Protein AF-S8CCQ8-F1 (afdb_monomer_lite)

InterPro domains:
  IPR006204 GHMP kinase N-terminal domain [PF00288] (581-633)
  IPR014721 Small ribosomal subunit protein uS5 domain 2-type fold, subgroup [G3DSA:3.30.230.10] (453-635)
  IPR020568 Ribosomal protein uS5 domain 2-type superfamily [SSF54211] (457-633)
  IPR053205 GHMP kinase superfamily L-arabinokinase [PTHR38134] (6-607)

Structure (mmCIF, N/CA/C/O backbone):
data_AF-S8CCQ8-F1
#
_entry.id   AF-S8CCQ8-F1
#
loop_
_atom_site.group_PDB
_atom_site.id
_atom_site.type_symbol
_atom_site.label_atom_id
_atom_site.label_alt_id
_atom_site.label_comp_id
_atom_site.label_asym_id
_atom_site.label_entity_id
_atom_site.label_seq_id
_atom_site.pdbx_PDB_ins_code
_atom_site.Cartn_x
_atom_site.Cartn_y
_atom_site.Cartn_z
_atom_site.occupancy
_atom_site.B_iso_or_equiv
_atom_site.auth_seq_id
_atom_site.auth_comp_id
_atom_site.auth_asym_id
_atom_site.auth_atom_id
_atom_site.pdbx_PDB_model_num
ATOM 1 N N . MET A 1 1 ? 8.849 -7.255 -10.033 1.00 58.69 1 MET A N 1
ATOM 2 C CA . MET A 1 1 ? 7.400 -7.190 -10.310 1.00 58.69 1 MET A CA 1
ATOM 3 C C . MET A 1 1 ? 7.011 -8.218 -11.350 1.00 58.69 1 MET A C 1
ATOM 5 O O . MET A 1 1 ? 7.862 -8.509 -12.190 1.00 58.69 1 MET A O 1
ATOM 9 N N . PRO A 1 2 ? 5.758 -8.711 -11.339 1.00 59.59 2 PRO A N 1
ATOM 10 C CA . PRO A 1 2 ? 5.340 -9.721 -12.292 1.00 59.59 2 PRO A CA 1
ATOM 11 C C . PRO A 1 2 ? 5.400 -9.355 -13.762 1.00 59.59 2 PRO A C 1
ATOM 13 O O . PRO A 1 2 ? 5.650 -10.201 -14.611 1.00 59.59 2 PRO A O 1
ATOM 16 N N . TRP A 1 3 ? 5.266 -8.074 -14.073 1.00 75.88 3 TRP A N 1
ATOM 17 C CA . TRP A 1 3 ? 5.317 -7.653 -15.459 1.00 75.88 3 TRP A CA 1
ATOM 18 C C . TRP A 1 3 ? 6.675 -7.922 -16.122 1.00 75.88 3 TRP A C 1
ATOM 20 O O . TRP A 1 3 ? 6.692 -8.276 -17.297 1.00 75.88 3 TRP A O 1
ATOM 30 N N . LYS A 1 4 ? 7.796 -7.843 -15.382 1.00 81.69 4 LYS A N 1
ATOM 31 C CA . LYS A 1 4 ? 9.153 -7.974 -15.946 1.00 81.69 4 LYS A CA 1
ATOM 32 C C . LYS A 1 4 ? 9.320 -9.274 -16.715 1.00 81.69 4 LYS A C 1
ATOM 34 O O . LYS A 1 4 ? 9.664 -9.266 -17.888 1.00 81.69 4 LYS A O 1
ATOM 39 N N . PHE A 1 5 ? 9.058 -10.398 -16.059 1.00 83.12 5 PHE A N 1
ATOM 40 C CA . PHE A 1 5 ? 9.235 -11.702 -16.685 1.00 83.12 5 PHE A CA 1
ATOM 41 C C . PHE A 1 5 ? 8.130 -11.996 -17.706 1.00 83.12 5 PHE A C 1
ATOM 43 O O . PHE A 1 5 ? 8.426 -12.597 -18.733 1.00 83.12 5 PHE A O 1
ATOM 50 N N . THR A 1 6 ? 6.892 -11.530 -17.498 1.00 87.50 6 THR A N 1
ATOM 51 C CA . THR A 1 6 ? 5.805 -11.769 -18.459 1.00 87.50 6 THR A CA 1
ATOM 52 C C . THR A 1 6 ? 6.084 -11.041 -19.776 1.00 87.50 6 THR A C 1
ATOM 54 O O . THR A 1 6 ? 6.042 -11.662 -20.835 1.00 87.50 6 THR A O 1
ATOM 57 N N . VAL A 1 7 ? 6.465 -9.761 -19.722 1.00 91.50 7 VAL A N 1
ATOM 58 C CA . VAL A 1 7 ? 6.814 -8.962 -20.908 1.00 91.50 7 VAL A CA 1
ATOM 59 C C . VAL A 1 7 ? 8.067 -9.511 -21.593 1.00 91.50 7 VAL A C 1
ATOM 61 O O . VAL A 1 7 ? 8.036 -9.752 -22.797 1.00 91.50 7 VAL A O 1
ATOM 64 N N . VAL A 1 8 ? 9.141 -9.800 -20.842 1.00 93.00 8 VAL A N 1
ATOM 65 C CA . VAL A 1 8 ? 10.372 -10.400 -21.400 1.00 93.00 8 VAL A CA 1
ATOM 66 C C . VAL A 1 8 ? 10.071 -11.724 -22.107 1.00 93.00 8 VAL A C 1
ATOM 68 O O . VAL A 1 8 ? 10.563 -11.961 -23.210 1.00 93.00 8 VAL A O 1
ATOM 71 N N . ARG A 1 9 ? 9.216 -12.571 -21.522 1.00 91.94 9 ARG A N 1
ATOM 72 C CA . ARG A 1 9 ? 8.786 -13.830 -22.137 1.00 91.94 9 ARG A CA 1
ATOM 73 C C . ARG A 1 9 ? 8.069 -13.595 -23.467 1.00 91.94 9 ARG A C 1
ATOM 75 O O . ARG A 1 9 ? 8.400 -14.267 -24.439 1.00 91.94 9 ARG A O 1
ATOM 82 N N . HIS A 1 10 ? 7.124 -12.657 -23.536 1.00 94.31 10 HIS A N 1
ATOM 83 C CA . HIS A 1 10 ? 6.412 -12.353 -24.783 1.00 94.31 10 HIS A CA 1
ATOM 84 C C . HIS A 1 10 ? 7.332 -11.763 -25.863 1.00 94.31 10 HIS A C 1
ATOM 86 O O . HIS A 1 10 ? 7.218 -12.160 -27.020 1.00 94.31 10 HIS A O 1
ATOM 92 N N . LEU A 1 11 ? 8.295 -10.910 -25.497 1.00 95.00 11 LEU A N 1
ATOM 93 C CA . LEU A 1 11 ? 9.304 -10.391 -26.431 1.00 95.00 11 LEU A CA 1
ATOM 94 C C . LEU A 1 11 ? 10.177 -11.513 -27.018 1.00 95.00 11 LEU A C 1
ATOM 96 O O . LEU A 1 11 ? 10.411 -11.556 -28.225 1.00 95.00 11 LEU A O 1
ATOM 100 N N . ILE A 1 12 ? 10.615 -12.461 -26.185 1.00 94.88 12 ILE A N 1
ATOM 101 C CA . ILE A 1 12 ? 11.400 -13.620 -26.637 1.00 94.88 12 ILE A CA 1
ATOM 102 C C . ILE A 1 12 ? 10.569 -14.534 -27.543 1.00 94.88 12 ILE A C 1
ATOM 104 O O . ILE A 1 12 ? 11.080 -15.005 -28.560 1.00 94.88 12 ILE A O 1
ATOM 108 N N . LEU A 1 13 ? 9.297 -14.777 -27.205 1.00 93.56 13 LEU A N 1
ATOM 109 C CA . LEU A 1 13 ? 8.383 -15.582 -28.024 1.00 93.56 13 LEU A CA 1
ATOM 110 C C . LEU A 1 13 ? 8.097 -14.934 -29.386 1.00 93.56 13 LEU A C 1
ATOM 112 O O . LEU A 1 13 ? 7.982 -15.648 -30.377 1.00 93.56 13 LEU A O 1
ATOM 116 N N . ALA A 1 14 ? 8.050 -13.602 -29.447 1.00 94.69 14 ALA A N 1
ATOM 117 C CA . ALA A 1 14 ? 7.972 -12.841 -30.695 1.00 94.69 14 ALA A CA 1
ATOM 118 C C . ALA A 1 14 ? 9.296 -12.831 -31.487 1.00 94.69 14 ALA A C 1
ATOM 120 O O . ALA A 1 14 ? 9.345 -12.380 -32.627 1.00 94.69 14 ALA A O 1
ATOM 121 N N . GLY A 1 15 ? 10.370 -13.372 -30.907 1.00 94.75 15 GLY A N 1
ATOM 122 C CA . GLY A 1 15 ? 11.639 -13.595 -31.578 1.00 94.75 15 GLY A CA 1
ATOM 123 C C . GLY A 1 15 ? 12.715 -12.543 -31.308 1.00 94.75 15 GLY A C 1
ATOM 124 O O . GLY A 1 15 ? 13.767 -12.584 -31.948 1.00 94.75 15 GLY A O 1
ATOM 125 N N . HIS A 1 16 ? 12.525 -11.650 -30.344 1.00 95.19 16 HIS A N 1
ATOM 126 C CA . HIS A 1 16 ? 13.535 -10.652 -30.000 1.00 95.19 16 HIS A CA 1
ATOM 127 C C . HIS A 1 16 ? 14.633 -11.224 -29.092 1.00 95.19 16 HIS A C 1
ATOM 129 O O . HIS A 1 16 ? 14.420 -12.180 -28.340 1.00 95.19 16 HIS A O 1
ATOM 135 N N . VAL A 1 17 ? 15.823 -10.628 -29.172 1.00 96.44 17 VAL A N 1
ATOM 136 C CA . VAL A 1 17 ? 16.911 -10.843 -28.211 1.00 96.44 17 VAL A CA 1
ATOM 137 C C . VAL A 1 17 ? 16.726 -9.866 -27.060 1.00 96.44 17 VAL A C 1
ATOM 139 O O . VAL A 1 17 ? 16.539 -8.675 -27.289 1.00 96.44 17 VAL A O 1
ATOM 142 N N . VAL A 1 18 ? 16.762 -10.363 -25.824 1.00 96.25 18 VAL A N 1
ATOM 143 C CA . VAL A 1 18 ? 16.496 -9.549 -24.636 1.00 96.25 18 VAL A CA 1
ATOM 144 C C . VAL A 1 18 ? 17.675 -9.613 -23.674 1.00 96.25 18 VAL A C 1
ATOM 146 O O . VAL A 1 18 ? 18.026 -10.677 -23.161 1.00 96.25 18 VAL A O 1
ATOM 149 N N . HIS A 1 19 ? 18.254 -8.445 -23.396 1.00 95.81 19 HIS A N 1
ATOM 150 C CA . HIS A 1 19 ? 19.262 -8.250 -22.358 1.00 95.81 19 HIS A CA 1
ATOM 151 C C . HIS A 1 19 ? 18.600 -7.664 -21.108 1.00 95.81 19 HIS A C 1
ATOM 153 O O . HIS A 1 19 ? 18.083 -6.550 -21.135 1.00 95.81 19 HIS A O 1
ATOM 159 N N . VAL A 1 20 ? 18.623 -8.402 -20.000 1.00 94.50 20 VAL A N 1
ATOM 160 C CA . VAL A 1 20 ? 18.069 -7.968 -18.714 1.00 94.50 20 VAL A CA 1
ATOM 161 C C . VAL A 1 20 ? 19.204 -7.533 -17.793 1.00 94.50 20 VAL A C 1
ATOM 163 O O . VAL A 1 20 ? 20.045 -8.343 -17.397 1.00 94.50 20 VAL A O 1
ATOM 166 N N . VAL A 1 21 ? 19.194 -6.259 -17.406 1.00 94.25 21 VAL A N 1
ATOM 167 C CA . VAL A 1 21 ? 20.075 -5.716 -16.365 1.00 94.25 21 VAL A CA 1
ATOM 168 C C . VAL A 1 21 ? 19.352 -5.800 -15.023 1.00 94.25 21 VAL A C 1
ATOM 170 O O . VAL A 1 21 ? 18.252 -5.269 -14.869 1.00 94.25 21 VAL A O 1
ATOM 173 N N . THR A 1 22 ? 19.911 -6.524 -14.051 1.00 90.12 22 THR A N 1
ATOM 174 C CA . THR A 1 22 ? 19.206 -6.767 -12.785 1.00 90.12 22 THR A CA 1
ATOM 175 C C . THR A 1 22 ? 20.131 -7.082 -11.612 1.00 90.12 22 THR A C 1
ATOM 177 O O . THR A 1 22 ? 21.109 -7.812 -11.758 1.00 90.12 22 THR A O 1
ATOM 180 N N . GLY A 1 23 ? 19.762 -6.598 -10.422 1.00 86.31 23 GLY A N 1
ATOM 181 C CA . GLY A 1 23 ? 20.338 -7.037 -9.146 1.00 86.31 23 GLY A CA 1
ATOM 182 C C . GLY A 1 23 ? 19.669 -8.284 -8.546 1.00 86.31 23 GLY A C 1
ATOM 183 O O . GLY A 1 23 ? 20.179 -8.843 -7.581 1.00 86.31 23 GLY A O 1
ATOM 184 N N . ALA A 1 24 ? 18.535 -8.743 -9.092 1.00 84.50 24 ALA A N 1
ATOM 185 C CA . ALA A 1 24 ? 17.827 -9.925 -8.587 1.00 84.50 24 ALA A CA 1
ATOM 186 C C . ALA A 1 24 ? 18.568 -11.223 -8.958 1.00 84.50 24 ALA A C 1
ATOM 188 O O . ALA A 1 24 ? 19.228 -11.230 -9.990 1.00 84.50 24 ALA A O 1
ATOM 189 N N . PRO A 1 25 ? 18.454 -12.333 -8.206 1.00 84.44 25 PRO A N 1
ATOM 190 C CA . PRO A 1 25 ? 19.075 -13.617 -8.564 1.00 84.44 25 PRO A CA 1
ATOM 191 C C . PRO A 1 25 ? 18.653 -14.170 -9.940 1.00 84.44 25 PRO A C 1
ATOM 193 O O . PRO A 1 25 ? 17.537 -13.926 -10.393 1.00 84.44 25 PRO A O 1
ATOM 196 N N . ASP A 1 26 ? 19.517 -14.957 -10.596 1.00 85.94 26 ASP A N 1
ATOM 197 C CA . ASP A 1 26 ? 19.267 -15.490 -11.956 1.00 85.94 26 ASP A CA 1
ATOM 198 C C . ASP A 1 26 ? 18.028 -16.382 -12.062 1.00 85.94 26 ASP A C 1
ATOM 200 O O . ASP A 1 26 ? 17.322 -16.349 -13.076 1.00 85.94 26 ASP A O 1
ATOM 204 N N . TYR A 1 27 ? 17.726 -17.149 -11.010 1.00 82.50 27 TYR A N 1
ATOM 205 C CA . TYR A 1 27 ? 16.568 -18.046 -10.984 1.00 82.50 27 TYR A CA 1
ATOM 206 C C . TYR A 1 27 ? 15.239 -17.296 -11.178 1.00 82.50 27 TYR A C 1
ATOM 208 O O . TYR A 1 27 ? 14.282 -17.866 -11.683 1.00 82.50 27 TYR A O 1
ATOM 216 N N . VAL A 1 28 ? 15.177 -15.994 -10.861 1.00 80.56 28 VAL A N 1
ATOM 217 C CA . VAL A 1 28 ? 13.962 -15.178 -11.042 1.00 80.56 28 VAL A CA 1
ATOM 218 C C . VAL A 1 28 ? 13.518 -15.125 -12.509 1.00 80.56 28 VAL A C 1
ATOM 220 O O . VAL A 1 28 ? 12.323 -15.028 -12.777 1.00 80.56 28 VAL A O 1
ATOM 223 N N . TYR A 1 29 ? 14.460 -15.201 -13.453 1.00 84.56 29 TYR A N 1
ATOM 224 C CA . TYR A 1 29 ? 14.167 -15.194 -14.889 1.00 84.56 29 TYR A CA 1
ATOM 225 C C . TYR A 1 29 ? 14.295 -16.589 -15.506 1.00 84.56 29 TYR A C 1
ATOM 227 O O . TYR A 1 29 ? 13.470 -16.978 -16.327 1.00 84.56 29 TYR A O 1
ATOM 235 N N . THR A 1 30 ? 15.308 -17.355 -15.099 1.00 86.00 30 THR A N 1
ATOM 236 C CA . THR A 1 30 ? 15.664 -18.631 -15.746 1.00 86.00 30 THR A CA 1
ATOM 237 C C . THR A 1 30 ? 14.738 -19.798 -15.401 1.00 86.00 30 THR A C 1
ATOM 239 O O . THR A 1 30 ? 14.668 -20.744 -16.183 1.00 86.00 30 THR A O 1
ATOM 242 N N . THR A 1 31 ? 13.983 -19.733 -14.296 1.00 80.50 31 THR A N 1
ATOM 243 C CA . THR A 1 31 ? 12.977 -20.761 -13.967 1.00 80.50 31 THR A CA 1
ATOM 244 C C . THR A 1 31 ? 11.854 -20.805 -15.006 1.00 80.50 31 THR A C 1
ATOM 246 O O . THR A 1 31 ? 11.439 -21.882 -15.419 1.00 80.50 31 THR A O 1
ATOM 249 N N . GLU A 1 32 ? 11.400 -19.640 -15.477 1.00 78.75 32 GLU A N 1
ATOM 250 C CA . GLU A 1 32 ? 10.266 -19.524 -16.408 1.00 78.75 32 GLU A CA 1
ATOM 251 C C . GLU A 1 32 ? 10.703 -19.342 -17.869 1.00 78.75 32 GLU A C 1
ATOM 253 O O . GLU A 1 32 ? 9.933 -19.607 -18.796 1.00 78.75 32 GLU A O 1
ATOM 258 N N . ILE A 1 33 ? 11.922 -18.837 -18.088 1.00 85.81 33 ILE A N 1
ATOM 259 C CA . ILE A 1 33 ? 12.429 -18.452 -19.404 1.00 85.81 33 ILE A CA 1
ATOM 260 C C . ILE A 1 33 ? 13.747 -19.175 -19.666 1.00 85.81 33 ILE A C 1
ATOM 262 O O . ILE A 1 33 ? 14.830 -18.696 -19.334 1.00 85.81 33 ILE A O 1
ATOM 266 N N . GLN A 1 34 ? 13.646 -20.322 -20.330 1.00 88.31 34 GLN A N 1
ATOM 267 C CA . GLN A 1 34 ? 14.792 -21.046 -20.870 1.00 88.31 34 GLN A CA 1
ATOM 268 C C . GLN A 1 34 ? 14.888 -20.761 -22.368 1.00 88.31 34 GLN A C 1
ATOM 270 O O . GLN A 1 34 ? 14.200 -21.373 -23.181 1.00 88.31 34 GLN A O 1
ATOM 275 N N . SER A 1 35 ? 15.700 -19.770 -22.737 1.00 92.62 35 SER A N 1
ATOM 276 C CA . SER A 1 35 ? 15.874 -19.366 -24.132 1.00 92.62 35 SER A CA 1
ATOM 277 C C . SER A 1 35 ? 17.300 -18.886 -24.392 1.00 92.62 35 SER A C 1
ATOM 279 O O . SER A 1 35 ? 17.820 -18.106 -23.595 1.00 92.62 35 SER A O 1
ATOM 281 N N . PRO A 1 36 ? 17.913 -19.250 -25.535 1.00 93.88 36 PRO A N 1
ATOM 282 C CA . PRO A 1 36 ? 19.217 -18.718 -25.936 1.00 93.88 36 PRO A CA 1
ATOM 283 C C . PRO A 1 36 ? 19.172 -17.222 -26.292 1.00 93.88 36 PRO A C 1
ATOM 285 O O . PRO A 1 36 ? 20.209 -16.625 -26.558 1.00 93.88 36 PRO A O 1
ATOM 288 N N . ARG A 1 37 ? 17.977 -16.613 -26.333 1.00 95.25 37 ARG A N 1
ATOM 289 C CA . ARG A 1 37 ? 17.770 -15.181 -26.606 1.00 95.25 37 ARG A CA 1
ATOM 290 C C . ARG A 1 37 ? 17.702 -14.325 -25.338 1.00 95.25 37 ARG A C 1
ATOM 292 O O . ARG A 1 37 ? 17.495 -13.120 -25.453 1.00 95.25 37 ARG A O 1
ATOM 299 N N . LEU A 1 38 ? 17.839 -14.926 -24.153 1.00 95.56 38 LEU A N 1
ATOM 300 C CA . LEU A 1 38 ? 17.862 -14.222 -22.872 1.00 95.56 38 LEU A CA 1
ATOM 301 C C . LEU A 1 38 ? 19.303 -14.070 -22.374 1.00 95.56 38 LEU A C 1
ATOM 303 O O . LEU A 1 38 ? 19.983 -15.061 -22.120 1.00 95.56 38 LEU A O 1
ATOM 307 N N . PHE A 1 39 ? 19.729 -12.829 -22.153 1.00 95.50 39 PHE A N 1
ATOM 308 C CA . PHE A 1 39 ? 21.029 -12.503 -21.571 1.00 95.50 39 PHE A CA 1
ATOM 309 C C . PHE A 1 39 ? 20.840 -11.747 -20.259 1.00 95.50 39 PHE A C 1
ATOM 311 O O . PHE A 1 39 ? 20.094 -10.771 -20.208 1.00 95.50 39 PHE A O 1
ATOM 318 N N . LEU A 1 40 ? 21.528 -12.170 -19.198 1.00 94.25 40 LEU A N 1
ATOM 319 C CA . LEU A 1 40 ? 21.458 -11.527 -17.885 1.00 94.25 40 LEU A CA 1
ATOM 320 C C . LEU A 1 40 ? 22.765 -10.784 -17.590 1.00 94.25 40 LEU A C 1
ATOM 322 O O . LEU A 1 40 ? 23.847 -11.358 -17.699 1.00 94.25 40 LEU A O 1
ATOM 326 N N . ARG A 1 41 ? 22.668 -9.514 -17.182 1.00 94.69 41 ARG A N 1
ATOM 327 C CA . ARG A 1 41 ? 23.797 -8.693 -16.719 1.00 94.69 41 ARG A CA 1
ATOM 328 C C . ARG A 1 41 ? 23.545 -8.244 -15.277 1.00 94.69 41 ARG A C 1
ATOM 330 O O . ARG A 1 41 ? 22.542 -7.591 -14.988 1.00 94.69 41 ARG A O 1
ATOM 337 N N . LYS A 1 42 ? 24.455 -8.596 -14.363 1.00 93.69 42 LYS A N 1
ATOM 338 C CA . LYS A 1 42 ? 24.366 -8.247 -12.935 1.00 93.69 42 LYS A CA 1
ATOM 339 C C . LYS A 1 42 ? 24.927 -6.861 -12.664 1.00 93.69 42 LYS A C 1
ATOM 341 O O . LYS A 1 42 ? 26.130 -6.706 -12.492 1.00 93.69 42 LYS A O 1
ATOM 346 N N . VAL A 1 43 ? 24.044 -5.870 -12.622 1.00 91.25 43 VAL A N 1
ATOM 347 C CA . VAL A 1 43 ? 24.366 -4.492 -12.231 1.00 91.25 43 VAL A CA 1
ATOM 348 C C . VAL A 1 43 ? 23.195 -3.930 -11.432 1.00 91.25 43 VAL A C 1
ATOM 350 O O . VAL A 1 43 ? 22.032 -4.208 -11.738 1.00 91.25 43 VAL A O 1
ATOM 353 N N . LEU A 1 44 ? 23.512 -3.149 -10.402 1.00 89.06 44 LEU A N 1
ATOM 354 C CA . LEU A 1 44 ? 22.544 -2.399 -9.614 1.00 89.06 44 LEU A CA 1
ATOM 355 C C . LEU A 1 44 ? 22.586 -0.933 -10.061 1.00 89.06 44 LEU A C 1
ATOM 357 O O . LEU A 1 44 ? 23.572 -0.248 -9.821 1.00 89.06 44 LEU A O 1
ATOM 361 N N . LEU A 1 45 ? 21.531 -0.484 -10.740 1.00 89.88 45 LEU A N 1
ATOM 362 C CA . LEU A 1 45 ? 21.390 0.892 -11.246 1.00 89.88 45 LEU A CA 1
ATOM 363 C C . LEU A 1 45 ? 20.399 1.730 -10.424 1.00 89.88 45 LEU A C 1
ATOM 365 O O . LEU A 1 45 ? 20.247 2.926 -10.649 1.00 89.88 45 LEU A O 1
ATOM 369 N N . ASP A 1 46 ? 19.703 1.077 -9.499 1.00 87.69 46 ASP A N 1
ATOM 370 C CA . ASP A 1 46 ? 18.678 1.638 -8.631 1.00 87.69 46 ASP A CA 1
ATOM 371 C C . ASP A 1 46 ? 18.592 0.768 -7.369 1.00 87.69 46 ASP A C 1
ATOM 373 O O . ASP A 1 46 ? 18.793 -0.448 -7.435 1.00 87.69 46 ASP A O 1
ATOM 377 N N . CYS A 1 47 ? 18.323 1.385 -6.222 1.00 85.44 47 CYS A N 1
ATOM 378 C CA . CYS A 1 47 ? 18.190 0.718 -4.929 1.00 85.44 47 CYS A CA 1
ATOM 379 C C . CYS A 1 47 ? 16.732 0.520 -4.495 1.00 85.44 47 CYS A C 1
ATOM 381 O O . CYS A 1 47 ? 16.467 -0.309 -3.624 1.00 85.44 47 CYS A O 1
ATOM 383 N N . GLY A 1 48 ? 15.799 1.276 -5.080 1.00 88.19 48 GLY A N 1
ATOM 384 C CA . GLY A 1 48 ? 14.430 1.396 -4.600 1.00 88.19 48 GLY A CA 1
ATOM 385 C C . GLY A 1 48 ? 14.309 1.775 -3.119 1.00 88.19 48 GLY A C 1
ATOM 386 O O . GLY A 1 48 ? 15.161 2.469 -2.568 1.00 88.19 48 GLY A O 1
ATOM 387 N N . ALA A 1 49 ? 13.239 1.316 -2.463 1.00 87.31 49 ALA A N 1
ATOM 388 C CA . ALA A 1 49 ? 12.954 1.630 -1.064 1.00 87.31 49 ALA A CA 1
ATOM 389 C C . ALA A 1 49 ? 13.594 0.620 -0.095 1.00 87.31 49 ALA A C 1
ATOM 391 O O . ALA A 1 49 ? 13.362 -0.589 -0.193 1.00 87.31 49 ALA A O 1
ATOM 392 N N . VAL A 1 50 ? 14.343 1.130 0.884 1.00 87.56 50 VAL A N 1
ATOM 393 C CA . VAL A 1 50 ? 14.939 0.352 1.976 1.00 87.56 50 VAL A CA 1
ATOM 394 C C . VAL A 1 50 ? 13.856 0.007 2.996 1.00 87.56 50 VAL A C 1
ATOM 396 O O . VAL A 1 50 ? 13.159 0.880 3.506 1.00 87.56 50 VAL A O 1
ATOM 399 N N . GLN A 1 51 ? 13.702 -1.281 3.295 1.00 82.75 51 GLN A N 1
ATOM 400 C CA . GLN A 1 51 ? 12.742 -1.763 4.290 1.00 82.75 51 GLN A CA 1
ATOM 401 C C . GLN A 1 51 ? 13.449 -1.935 5.635 1.00 82.75 51 GLN A C 1
ATOM 403 O O . GLN A 1 51 ? 14.453 -2.642 5.703 1.00 82.75 51 GLN A O 1
ATOM 408 N N . ALA A 1 52 ? 12.924 -1.299 6.683 1.00 81.69 52 ALA A N 1
ATOM 409 C CA . ALA A 1 52 ? 13.388 -1.505 8.055 1.00 81.69 52 ALA A CA 1
ATOM 410 C C . ALA A 1 52 ? 12.913 -2.864 8.592 1.00 81.69 52 ALA A C 1
ATOM 412 O O . ALA A 1 52 ? 13.658 -3.580 9.257 1.00 81.69 52 ALA A O 1
ATOM 413 N N . ASP A 1 53 ? 11.678 -3.236 8.249 1.00 79.31 53 ASP A N 1
ATOM 414 C CA . ASP A 1 53 ? 11.058 -4.517 8.576 1.00 79.31 53 ASP A CA 1
ATOM 415 C C . ASP A 1 53 ? 10.024 -4.903 7.493 1.00 79.31 53 ASP A C 1
ATOM 417 O O . ASP A 1 53 ? 9.926 -4.258 6.447 1.00 79.31 53 ASP A O 1
ATOM 421 N N . ALA A 1 54 ? 9.254 -5.975 7.711 1.00 76.50 54 ALA A N 1
ATOM 422 C CA . ALA A 1 54 ? 8.275 -6.472 6.737 1.00 76.50 54 ALA A CA 1
ATOM 423 C C . ALA A 1 54 ? 7.135 -5.482 6.403 1.00 76.50 54 ALA A C 1
ATOM 425 O O . ALA A 1 54 ? 6.482 -5.631 5.361 1.00 76.50 54 ALA A O 1
ATOM 426 N N . LEU A 1 55 ? 6.887 -4.508 7.282 1.00 81.69 55 LEU A N 1
ATOM 427 C CA . LEU A 1 55 ? 5.795 -3.540 7.236 1.00 81.69 55 LEU A CA 1
ATOM 428 C C . LEU A 1 55 ? 6.267 -2.077 7.218 1.00 81.69 55 LEU A C 1
ATOM 430 O O . LEU A 1 55 ? 5.442 -1.211 6.955 1.00 81.69 55 LEU A O 1
ATOM 434 N N . THR A 1 56 ? 7.547 -1.778 7.431 1.00 80.94 56 THR A N 1
ATOM 435 C CA . THR A 1 56 ? 8.044 -0.394 7.540 1.00 80.94 56 THR A CA 1
ATOM 436 C C . THR A 1 56 ? 9.101 -0.079 6.488 1.00 80.94 56 THR A C 1
ATOM 438 O O . THR A 1 56 ? 10.112 -0.778 6.370 1.00 80.94 56 THR A O 1
ATOM 441 N N . VAL A 1 57 ? 8.909 1.019 5.751 1.00 84.56 57 VAL A N 1
ATOM 442 C CA . VAL A 1 57 ? 9.942 1.602 4.883 1.00 84.56 57 VAL A CA 1
ATOM 443 C C . VAL A 1 57 ? 10.758 2.642 5.650 1.00 84.56 57 VAL A C 1
ATOM 445 O O . VAL A 1 57 ? 10.205 3.552 6.270 1.00 84.56 57 VAL A O 1
ATOM 448 N N . ASP A 1 58 ? 12.083 2.542 5.562 1.00 86.62 58 ASP A N 1
ATOM 449 C CA . ASP A 1 58 ? 12.989 3.568 6.069 1.00 86.62 58 ASP A CA 1
ATOM 450 C C . ASP A 1 58 ? 13.215 4.640 4.999 1.00 86.62 58 ASP A C 1
ATOM 452 O O . ASP A 1 58 ? 13.944 4.452 4.021 1.00 86.62 58 ASP A O 1
ATOM 456 N N . ARG A 1 59 ? 12.563 5.787 5.188 1.00 85.50 59 ARG A N 1
ATOM 457 C CA . ARG A 1 59 ? 12.609 6.915 4.251 1.00 85.50 59 ARG A CA 1
ATOM 458 C C . ARG A 1 59 ? 14.002 7.532 4.137 1.00 85.50 59 ARG A C 1
ATOM 460 O O . ARG A 1 59 ? 14.408 7.883 3.032 1.00 85.50 59 ARG A O 1
ATOM 467 N N . LEU A 1 60 ? 14.720 7.671 5.255 1.00 86.12 60 LEU A N 1
ATOM 468 C CA . LEU A 1 60 ? 16.041 8.307 5.276 1.00 86.12 60 LEU A CA 1
ATOM 469 C C . LEU A 1 60 ? 17.078 7.372 4.665 1.00 86.12 60 LEU A C 1
ATOM 471 O O . LEU A 1 60 ? 17.760 7.765 3.719 1.00 86.12 60 LEU A O 1
ATOM 475 N N . ALA A 1 61 ? 17.097 6.110 5.102 1.00 89.88 61 ALA A N 1
ATOM 476 C CA . ALA A 1 61 ? 17.997 5.113 4.537 1.00 89.88 61 ALA A CA 1
ATOM 477 C C . ALA A 1 61 ? 17.738 4.895 3.036 1.00 89.88 61 ALA A C 1
ATOM 479 O O . ALA A 1 61 ? 18.679 4.667 2.281 1.00 89.88 61 ALA A O 1
ATOM 480 N N . SER A 1 62 ? 16.486 5.015 2.569 1.00 91.38 62 SER A N 1
ATOM 481 C CA . SER A 1 62 ? 16.167 4.969 1.132 1.00 91.38 62 SER A CA 1
ATOM 482 C C . SER A 1 62 ? 16.829 6.108 0.350 1.00 91.38 62 SER A C 1
ATOM 484 O O . SER A 1 62 ? 17.443 5.865 -0.688 1.00 91.38 62 SER A O 1
ATOM 486 N N . LEU A 1 63 ? 16.739 7.348 0.845 1.00 88.69 63 LEU A N 1
ATOM 487 C CA . LEU A 1 63 ? 17.340 8.514 0.188 1.00 88.69 63 LEU A CA 1
ATOM 488 C C . LEU A 1 63 ? 18.872 8.465 0.217 1.00 88.69 63 LEU A C 1
ATOM 490 O O . LEU A 1 63 ? 19.513 8.765 -0.792 1.00 88.69 63 LEU A O 1
ATOM 494 N N . GLU A 1 64 ? 19.458 8.061 1.344 1.00 90.25 64 GLU A N 1
ATOM 495 C CA . GLU A 1 64 ? 20.904 7.860 1.478 1.00 90.25 64 GLU A CA 1
ATOM 496 C C . GLU A 1 64 ? 21.391 6.774 0.519 1.00 90.25 64 GLU A C 1
ATOM 498 O O . GLU A 1 64 ? 22.323 7.000 -0.257 1.00 90.25 64 GLU A O 1
ATOM 503 N N . LYS A 1 65 ? 20.696 5.630 0.472 1.00 92.12 65 LYS A N 1
ATOM 504 C CA . LYS A 1 65 ? 21.074 4.531 -0.414 1.00 92.12 65 LYS A CA 1
ATOM 505 C C . LYS A 1 65 ? 20.958 4.897 -1.885 1.00 92.12 65 LYS A C 1
ATOM 507 O O . LYS A 1 65 ? 21.822 4.508 -2.675 1.00 92.12 65 LYS A O 1
ATOM 512 N N . TYR A 1 66 ? 19.940 5.669 -2.257 1.00 92.50 66 TYR A N 1
ATOM 513 C CA . TYR A 1 66 ? 19.807 6.174 -3.620 1.00 92.50 66 TYR A CA 1
ATOM 514 C C . TYR A 1 66 ? 20.936 7.149 -3.966 1.00 92.50 66 TYR A C 1
ATOM 516 O O . TYR A 1 66 ? 21.499 7.080 -5.060 1.00 92.50 66 TYR A O 1
ATOM 524 N N . SER A 1 67 ? 21.326 8.003 -3.015 1.00 90.31 67 SER A N 1
ATOM 525 C CA . SER A 1 67 ? 22.463 8.908 -3.179 1.00 90.31 67 SER A CA 1
ATOM 526 C C . SER A 1 67 ? 23.760 8.142 -3.464 1.00 90.31 67 SER A C 1
ATOM 528 O O . SER A 1 67 ? 24.438 8.414 -4.454 1.00 90.31 67 SER A O 1
ATOM 530 N N . GLU A 1 68 ? 24.062 7.116 -2.666 1.00 92.19 68 GLU A N 1
ATOM 531 C CA . GLU A 1 68 ? 25.238 6.256 -2.858 1.00 92.19 68 GLU A CA 1
ATOM 532 C C . GLU A 1 68 ? 25.206 5.474 -4.176 1.00 92.19 68 GLU A C 1
ATOM 534 O O . GLU A 1 68 ? 26.235 5.305 -4.824 1.00 92.19 68 GLU A O 1
ATOM 539 N N . THR A 1 69 ? 24.033 4.957 -4.553 1.00 90.62 69 THR A N 1
ATOM 540 C CA . THR A 1 69 ? 23.904 3.981 -5.646 1.00 90.62 69 THR A CA 1
ATOM 541 C C . THR A 1 69 ? 23.777 4.652 -7.011 1.00 90.62 69 THR A C 1
ATOM 543 O O . THR A 1 69 ? 24.325 4.147 -7.986 1.00 90.62 69 THR A O 1
ATOM 546 N N . ALA A 1 70 ? 23.059 5.775 -7.097 1.00 90.44 70 ALA A N 1
ATOM 547 C CA . ALA A 1 70 ? 22.649 6.370 -8.370 1.00 90.44 70 ALA A CA 1
ATOM 548 C C . ALA A 1 70 ? 23.062 7.839 -8.542 1.00 90.44 70 ALA A C 1
ATOM 550 O O . ALA A 1 70 ? 23.169 8.292 -9.682 1.00 90.44 70 ALA A O 1
ATOM 551 N N . VAL A 1 71 ? 23.297 8.588 -7.455 1.00 90.12 71 VAL A N 1
ATOM 552 C CA . VAL A 1 71 ? 23.670 10.016 -7.532 1.00 90.12 71 VAL A CA 1
ATOM 553 C C . VAL A 1 71 ? 25.186 10.194 -7.546 1.00 90.12 71 VAL A C 1
ATOM 555 O O . VAL A 1 71 ? 25.717 10.793 -8.476 1.00 90.12 71 VAL A O 1
ATOM 558 N N . ALA A 1 72 ? 25.899 9.650 -6.559 1.00 91.88 72 ALA A N 1
ATOM 559 C CA . ALA A 1 72 ? 27.349 9.800 -6.442 1.00 91.88 72 ALA A CA 1
ATOM 560 C C . ALA A 1 72 ? 28.128 9.187 -7.630 1.00 91.88 72 ALA A C 1
ATOM 562 O O . ALA A 1 72 ? 28.968 9.880 -8.202 1.00 91.88 72 ALA A O 1
ATOM 563 N N . PRO A 1 73 ? 27.852 7.944 -8.079 1.00 94.56 73 PRO A N 1
ATOM 564 C CA . PRO A 1 73 ? 28.545 7.339 -9.222 1.00 94.56 73 PRO A CA 1
ATOM 565 C C . PRO A 1 73 ? 27.902 7.664 -10.582 1.00 94.56 73 PRO A C 1
ATOM 567 O O . PRO A 1 73 ? 28.209 7.005 -11.577 1.00 94.56 73 PRO A O 1
ATOM 570 N N . ARG A 1 74 ? 26.993 8.646 -10.658 1.00 94.00 74 ARG A N 1
ATOM 571 C CA . ARG A 1 74 ? 26.116 8.862 -11.820 1.00 94.00 74 ARG A CA 1
ATOM 572 C C . ARG A 1 74 ? 26.853 9.008 -13.150 1.00 94.00 74 ARG A C 1
ATOM 574 O O . ARG A 1 74 ? 26.481 8.350 -14.117 1.00 94.00 74 ARG A O 1
ATOM 581 N N . GLU A 1 75 ? 27.883 9.850 -13.209 1.00 95.00 75 GLU A N 1
ATOM 582 C CA . GLU A 1 75 ? 28.646 10.087 -14.446 1.00 95.00 75 GLU A CA 1
ATOM 583 C C . GLU A 1 75 ? 29.307 8.803 -14.961 1.00 95.00 75 GLU A C 1
ATOM 585 O O . GLU A 1 75 ? 29.279 8.508 -16.158 1.00 95.00 75 GLU A O 1
ATOM 590 N N . TYR A 1 76 ? 29.852 8.003 -14.041 1.00 96.00 76 TYR A N 1
ATOM 591 C CA . TYR A 1 76 ? 30.450 6.712 -14.358 1.00 96.00 76 TYR A CA 1
ATOM 592 C C . TYR A 1 76 ? 29.403 5.708 -14.856 1.00 96.00 76 TYR A C 1
ATOM 594 O O . TYR A 1 76 ? 29.644 5.018 -15.851 1.00 96.00 76 TYR A O 1
ATOM 602 N N . ILE A 1 77 ? 28.234 5.653 -14.205 1.00 95.56 77 ILE A N 1
ATOM 603 C CA . ILE A 1 77 ? 27.117 4.798 -14.627 1.00 95.56 77 ILE A CA 1
ATOM 604 C C . ILE A 1 77 ? 26.672 5.175 -16.040 1.00 95.56 77 ILE A C 1
ATOM 606 O O . ILE A 1 77 ? 26.642 4.308 -16.907 1.00 95.56 77 ILE A O 1
ATOM 610 N N . LEU A 1 78 ? 26.381 6.453 -16.301 1.00 96.75 78 LEU A N 1
ATOM 611 C CA . LEU A 1 78 ? 25.917 6.909 -17.614 1.00 96.75 78 LEU A CA 1
ATOM 612 C C . LEU A 1 78 ? 26.915 6.555 -18.716 1.00 96.75 78 LEU A C 1
ATOM 614 O O . LEU A 1 78 ? 26.528 5.962 -19.720 1.00 96.75 78 LEU A O 1
ATOM 618 N N . LYS A 1 79 ? 28.208 6.834 -18.508 1.00 97.25 79 LYS A N 1
ATOM 619 C CA . LYS A 1 79 ? 29.247 6.480 -19.481 1.00 97.25 79 LYS A CA 1
ATOM 620 C C . LYS A 1 79 ? 29.274 4.974 -19.764 1.00 97.25 79 LYS A C 1
ATOM 622 O O . LYS A 1 79 ? 29.259 4.568 -20.924 1.00 97.25 79 LYS A O 1
ATOM 627 N N . THR A 1 80 ? 29.271 4.159 -18.709 1.00 97.25 80 THR A N 1
ATOM 628 C CA . THR A 1 80 ? 29.339 2.694 -18.814 1.00 97.25 80 THR A CA 1
ATOM 629 C C . THR A 1 80 ? 28.104 2.118 -19.507 1.00 97.25 80 THR A C 1
ATOM 631 O O . THR A 1 80 ? 28.227 1.261 -20.381 1.00 97.25 80 THR A O 1
ATOM 634 N N . GLU A 1 81 ? 26.908 2.595 -19.156 1.00 97.31 81 GLU A N 1
ATOM 635 C CA . GLU A 1 81 ? 25.657 2.115 -19.742 1.00 97.31 81 GLU A CA 1
ATOM 636 C C . GLU A 1 81 ? 25.504 2.559 -21.202 1.00 97.31 81 GLU A C 1
ATOM 638 O O . GLU A 1 81 ? 25.094 1.753 -22.033 1.00 97.31 81 GLU A O 1
ATOM 643 N N . VAL A 1 82 ? 25.911 3.782 -21.559 1.00 98.00 82 VAL A N 1
ATOM 644 C CA . VAL A 1 82 ? 25.917 4.253 -22.957 1.00 98.00 82 VAL A CA 1
ATOM 645 C C . VAL A 1 82 ? 26.871 3.423 -23.819 1.00 98.00 82 VAL A C 1
ATOM 647 O O . VAL A 1 82 ? 26.506 3.007 -24.921 1.00 98.00 82 VAL A O 1
ATOM 650 N N . GLU A 1 83 ? 28.091 3.166 -23.337 1.00 97.81 83 GLU A N 1
ATOM 651 C CA . GLU A 1 83 ? 29.065 2.315 -24.032 1.00 97.81 83 GLU A CA 1
ATOM 652 C C . GLU A 1 83 ? 28.533 0.887 -24.194 1.00 97.81 83 GLU A C 1
ATOM 654 O O . GLU A 1 83 ? 28.609 0.313 -25.285 1.00 97.81 83 GLU A O 1
ATOM 659 N N . TRP A 1 84 ? 27.926 0.331 -23.142 1.00 97.94 84 TRP A N 1
ATOM 660 C CA . TRP A 1 84 ? 27.343 -1.004 -23.177 1.00 97.94 84 TRP A CA 1
ATOM 661 C C . TRP A 1 84 ? 26.179 -1.106 -24.168 1.00 97.94 84 TRP A C 1
ATOM 663 O O . TRP A 1 84 ? 26.206 -1.999 -25.019 1.00 97.94 84 TRP A O 1
ATOM 673 N N . LEU A 1 85 ? 25.214 -0.180 -24.126 1.00 97.88 85 LEU A N 1
ATOM 674 C CA . LEU A 1 85 ? 24.068 -0.135 -25.044 1.00 97.88 85 LEU A CA 1
ATOM 675 C C . LEU A 1 85 ? 24.516 -0.086 -26.513 1.00 97.88 85 LEU A C 1
ATOM 677 O O . LEU A 1 85 ? 23.980 -0.812 -27.353 1.00 97.88 85 LEU A O 1
ATOM 681 N N . LYS A 1 86 ? 25.553 0.706 -26.816 1.00 97.00 86 LYS A N 1
ATOM 682 C CA . LYS A 1 86 ? 26.165 0.763 -28.154 1.00 97.00 86 LYS A CA 1
ATOM 683 C C . LYS A 1 86 ? 26.876 -0.542 -28.519 1.00 97.00 86 LYS A C 1
ATOM 685 O O . LYS A 1 86 ? 26.757 -0.995 -29.655 1.00 97.00 86 LYS A O 1
ATOM 690 N N . SER A 1 87 ? 27.582 -1.170 -27.573 1.00 97.19 87 SER A N 1
ATOM 691 C CA . SER A 1 87 ? 28.318 -2.423 -27.812 1.00 97.19 87 SER A CA 1
ATOM 692 C C . SER A 1 87 ? 27.405 -3.589 -28.199 1.00 97.19 87 SER A C 1
ATOM 694 O O . SER A 1 87 ? 27.742 -4.360 -29.098 1.00 97.19 87 SER A O 1
ATOM 696 N N . ILE A 1 88 ? 26.227 -3.681 -27.574 1.00 96.81 88 ILE A N 1
ATOM 697 C CA . ILE A 1 88 ? 25.230 -4.717 -27.874 1.00 96.81 88 ILE A CA 1
ATOM 698 C C . ILE A 1 88 ? 24.336 -4.346 -29.059 1.00 96.81 88 ILE A C 1
ATOM 700 O O . ILE A 1 88 ? 23.498 -5.151 -29.450 1.00 96.81 88 ILE A O 1
ATOM 704 N N . LYS A 1 89 ? 24.522 -3.145 -29.629 1.00 95.75 89 LYS A N 1
ATOM 705 C CA . LYS A 1 89 ? 23.688 -2.577 -30.696 1.00 95.75 89 LYS A CA 1
ATOM 706 C C . LYS A 1 89 ? 22.204 -2.610 -30.321 1.00 95.75 89 LYS A C 1
ATOM 708 O O . LYS A 1 89 ? 21.385 -3.093 -31.091 1.00 95.75 89 LYS A O 1
ATOM 713 N N . ALA A 1 90 ? 21.879 -2.152 -29.112 1.00 96.19 90 ALA A N 1
ATOM 714 C CA . ALA A 1 90 ? 20.504 -2.161 -28.633 1.00 96.19 90 ALA A CA 1
ATOM 715 C C . ALA A 1 90 ? 19.610 -1.284 -29.522 1.00 96.19 90 ALA A C 1
ATOM 717 O O . ALA A 1 90 ? 19.887 -0.101 -29.708 1.00 96.19 90 ALA A O 1
ATOM 718 N N . ASP A 1 91 ? 18.518 -1.861 -30.021 1.00 94.25 91 ASP A N 1
ATOM 719 C CA . ASP A 1 91 ? 17.529 -1.140 -30.830 1.00 94.25 91 ASP A CA 1
ATOM 720 C C . ASP A 1 91 ? 16.550 -0.329 -29.964 1.00 94.25 91 ASP A C 1
ATOM 722 O O . ASP A 1 91 ? 15.989 0.675 -30.404 1.00 94.25 91 ASP A O 1
ATOM 726 N N . PHE A 1 92 ? 16.312 -0.779 -28.726 1.00 95.31 92 PHE A N 1
ATOM 727 C CA . PHE A 1 92 ? 15.272 -0.242 -27.854 1.00 95.31 92 PHE A CA 1
ATOM 728 C C . PHE A 1 92 ? 15.555 -0.538 -26.374 1.00 95.31 92 PHE A C 1
ATOM 730 O O . PHE A 1 92 ? 16.043 -1.620 -26.041 1.00 95.31 92 PHE A O 1
ATOM 737 N N . VAL A 1 93 ? 15.216 0.392 -25.474 1.00 96.44 93 VAL A N 1
ATOM 738 C CA . VAL A 1 93 ? 15.387 0.229 -24.018 1.00 96.44 93 VAL A CA 1
ATOM 739 C C . VAL A 1 93 ? 14.032 0.192 -23.311 1.00 96.44 93 VAL A C 1
ATOM 741 O O . VAL A 1 93 ? 13.177 1.047 -23.524 1.00 96.44 93 VAL A O 1
ATOM 744 N N . VAL A 1 94 ? 13.841 -0.778 -22.416 1.00 96.06 94 VAL A N 1
ATOM 745 C CA . VAL A 1 94 ? 12.642 -0.879 -21.569 1.00 96.06 94 VAL A CA 1
ATOM 746 C C . VAL A 1 94 ? 13.051 -0.779 -20.108 1.00 96.06 94 VAL A C 1
ATOM 748 O O . VAL A 1 94 ? 13.925 -1.525 -19.665 1.00 96.06 94 VAL A O 1
ATOM 751 N N . SER A 1 95 ? 12.430 0.128 -19.355 1.00 94.12 95 SER A N 1
ATOM 752 C CA . SER A 1 95 ? 12.797 0.408 -17.964 1.00 94.12 95 SER A CA 1
ATOM 753 C C . SER A 1 95 ? 11.659 0.105 -16.983 1.00 94.12 95 SER A C 1
ATOM 755 O O . SER A 1 95 ? 10.514 0.505 -17.188 1.00 94.12 95 SER A O 1
ATOM 757 N N . ASP A 1 96 ? 11.987 -0.555 -15.866 1.00 91.12 96 ASP A N 1
ATOM 758 C CA . ASP A 1 96 ? 11.138 -0.618 -14.660 1.00 91.12 96 ASP A CA 1
ATOM 759 C C . ASP A 1 96 ? 11.342 0.630 -13.822 1.00 91.12 96 ASP A C 1
ATOM 761 O O . ASP A 1 96 ? 11.794 0.555 -12.685 1.00 91.12 96 ASP A O 1
ATOM 765 N N . VAL A 1 97 ? 11.121 1.780 -14.457 1.00 89.19 97 VAL A N 1
ATOM 766 C CA . VAL A 1 97 ? 11.337 3.106 -13.877 1.00 89.19 97 VAL A CA 1
ATOM 767 C C . VAL A 1 97 ? 12.687 3.285 -13.182 1.00 89.19 97 VAL A C 1
ATOM 769 O O . VAL A 1 97 ? 12.809 4.078 -12.256 1.00 89.19 97 VAL A O 1
ATOM 772 N N . VAL A 1 98 ? 13.734 2.633 -13.688 1.00 93.88 98 VAL A N 1
ATOM 773 C CA . VAL A 1 98 ? 15.126 2.946 -13.347 1.00 93.88 98 VAL A CA 1
ATOM 774 C C . VAL A 1 98 ? 15.468 4.279 -14.028 1.00 93.88 98 VAL A C 1
ATOM 776 O O . VAL A 1 98 ? 15.544 4.303 -15.263 1.00 93.88 98 VAL A O 1
ATOM 779 N N . PRO A 1 99 ? 15.653 5.393 -13.288 1.00 92.75 99 PRO A N 1
ATOM 780 C CA . PRO A 1 99 ? 15.750 6.725 -13.895 1.00 92.75 99 PRO A CA 1
ATOM 781 C C . PRO A 1 99 ? 16.966 6.840 -14.818 1.00 92.75 99 PRO A C 1
ATOM 783 O O . PRO A 1 99 ? 16.833 7.142 -16.004 1.00 92.75 99 PRO A O 1
ATOM 786 N N . VAL A 1 100 ? 18.142 6.447 -14.321 1.00 94.56 100 VAL A N 1
ATOM 787 C CA . VAL A 1 100 ? 19.409 6.536 -15.065 1.00 94.56 100 VAL A CA 1
ATOM 788 C C . VAL A 1 100 ? 19.395 5.753 -16.385 1.00 94.56 100 VAL A C 1
ATOM 790 O O . VAL A 1 100 ? 20.095 6.127 -17.321 1.00 94.56 100 VAL A O 1
ATOM 793 N N . ALA A 1 101 ? 18.558 4.715 -16.508 1.00 95.25 101 ALA A N 1
ATOM 794 C CA . ALA A 1 101 ? 18.411 3.956 -17.749 1.00 95.25 101 ALA A CA 1
ATOM 795 C C . ALA A 1 101 ? 17.734 4.774 -18.864 1.00 95.25 101 ALA A C 1
ATOM 797 O O . ALA A 1 101 ? 18.113 4.644 -20.026 1.00 95.25 101 ALA A O 1
ATOM 798 N N . CYS A 1 102 ? 16.776 5.643 -18.520 1.00 94.44 102 CYS A N 1
ATOM 799 C CA . CYS A 1 102 ? 16.102 6.521 -19.484 1.00 94.44 102 CYS A CA 1
ATOM 800 C C . CYS A 1 102 ? 17.085 7.556 -20.042 1.00 94.44 102 CYS A C 1
ATOM 802 O O . CYS A 1 102 ? 17.149 7.776 -21.252 1.00 94.44 102 CYS A O 1
ATOM 804 N N . ARG A 1 103 ? 17.918 8.128 -19.162 1.00 94.81 103 ARG A N 1
ATOM 805 C CA . ARG A 1 103 ? 18.964 9.071 -19.561 1.00 94.81 103 ARG A CA 1
ATOM 806 C C . ARG A 1 103 ? 20.072 8.404 -20.378 1.00 94.81 103 ARG A C 1
ATOM 808 O O . ARG A 1 103 ? 20.425 8.919 -21.431 1.00 94.81 103 ARG A O 1
ATOM 815 N N . ALA A 1 104 ? 20.559 7.235 -19.956 1.00 96.75 104 ALA A N 1
ATOM 816 C CA . ALA A 1 104 ? 21.563 6.479 -20.707 1.00 96.75 104 ALA A CA 1
ATOM 817 C C . ALA A 1 104 ? 21.073 6.089 -22.114 1.00 96.75 104 ALA A C 1
ATOM 819 O O . ALA A 1 104 ? 21.843 6.148 -23.070 1.00 96.75 104 ALA A O 1
ATOM 820 N N . ALA A 1 105 ? 19.793 5.729 -22.264 1.00 96.31 105 ALA A N 1
ATOM 821 C CA . ALA A 1 105 ? 19.202 5.459 -23.573 1.00 96.31 105 ALA A CA 1
ATOM 822 C C . ALA A 1 105 ? 19.220 6.707 -24.470 1.00 96.31 105 ALA A C 1
ATOM 824 O O . ALA A 1 105 ? 19.681 6.632 -25.610 1.00 96.31 105 ALA A O 1
ATOM 825 N N . ALA A 1 106 ? 18.810 7.863 -23.940 1.00 94.88 106 ALA A N 1
ATOM 826 C CA . ALA A 1 106 ? 18.826 9.127 -24.674 1.00 94.88 106 ALA A CA 1
ATOM 827 C C . ALA A 1 106 ? 20.246 9.553 -25.085 1.00 94.88 106 ALA A C 1
ATOM 829 O O . ALA A 1 106 ? 20.472 9.879 -26.250 1.00 94.88 106 ALA A O 1
ATOM 830 N N . ASP A 1 107 ? 21.220 9.459 -24.176 1.00 96.44 107 ASP A N 1
ATOM 831 C CA . ASP A 1 107 ? 22.633 9.762 -24.452 1.00 96.44 107 ASP A CA 1
ATOM 832 C C . ASP A 1 107 ? 23.249 8.776 -25.475 1.00 96.44 107 ASP A C 1
ATOM 834 O O . ASP A 1 107 ? 24.194 9.102 -26.205 1.00 96.44 107 ASP A O 1
ATOM 838 N N . ALA A 1 108 ? 22.704 7.558 -25.570 1.00 96.38 108 ALA A N 1
ATOM 839 C CA . ALA A 1 108 ? 23.057 6.583 -26.597 1.00 96.38 108 ALA A CA 1
ATOM 840 C C . ALA A 1 108 ? 22.334 6.805 -27.940 1.00 96.38 108 ALA A C 1
ATOM 842 O O . ALA A 1 108 ? 22.722 6.180 -28.928 1.00 96.38 108 ALA A O 1
ATOM 843 N N . GLY A 1 109 ? 21.335 7.694 -27.997 1.00 94.88 109 GLY A N 1
ATOM 844 C CA . GLY A 1 109 ? 20.484 7.914 -29.169 1.00 94.88 109 GLY A CA 1
ATOM 845 C C . GLY A 1 109 ? 19.440 6.814 -29.392 1.00 94.88 109 GLY A C 1
ATOM 846 O O . GLY A 1 109 ? 18.998 6.618 -30.522 1.00 94.88 109 GLY A O 1
ATOM 847 N N . ILE A 1 110 ? 19.071 6.076 -28.341 1.00 95.31 110 ILE A N 1
ATOM 848 C CA . ILE A 1 110 ? 18.152 4.931 -28.379 1.00 95.31 110 ILE A CA 1
ATOM 849 C C . ILE A 1 110 ? 16.828 5.316 -27.710 1.00 95.31 110 ILE A C 1
ATOM 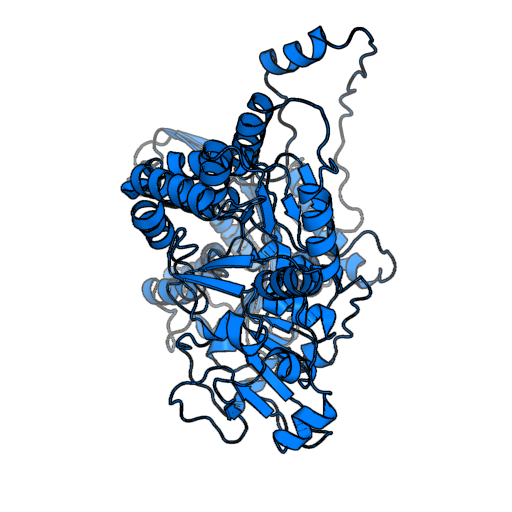851 O O . ILE A 1 110 ? 16.802 5.962 -26.662 1.00 95.31 110 ILE A O 1
ATOM 855 N N . ARG A 1 111 ? 15.709 4.896 -28.307 1.00 93.00 111 ARG A N 1
ATOM 856 C CA . ARG A 1 111 ? 14.365 5.133 -27.757 1.00 93.00 111 ARG A CA 1
ATOM 857 C C . ARG A 1 111 ? 14.141 4.287 -26.505 1.00 93.00 111 ARG A C 1
ATOM 859 O O . ARG A 1 111 ? 14.608 3.148 -26.426 1.00 93.00 111 ARG A O 1
ATOM 866 N N . SER A 1 112 ? 13.409 4.837 -25.536 1.00 94.56 112 SER A N 1
ATOM 867 C CA . SER A 1 112 ? 13.098 4.132 -24.293 1.00 94.56 112 SER A CA 1
ATOM 868 C C . SER A 1 112 ? 11.638 4.261 -23.874 1.00 94.56 112 SER A C 1
ATOM 870 O O . SER A 1 112 ? 11.026 5.310 -24.065 1.00 94.56 112 SER A O 1
ATOM 872 N N . VAL A 1 113 ? 11.098 3.199 -23.272 1.00 94.81 113 VAL A N 1
ATOM 873 C CA . VAL A 1 113 ? 9.748 3.147 -22.682 1.00 94.81 113 VAL A CA 1
ATOM 874 C C . VAL A 1 113 ? 9.821 2.616 -21.252 1.00 94.81 113 VAL A C 1
ATOM 876 O O . VAL A 1 113 ? 10.541 1.657 -20.965 1.00 94.81 113 VAL A O 1
ATOM 879 N N . CYS A 1 114 ? 9.050 3.220 -20.351 1.00 95.00 114 CYS A N 1
ATOM 880 C CA . CYS A 1 114 ? 8.885 2.739 -18.983 1.00 95.00 114 CYS A CA 1
ATOM 881 C C . CYS A 1 114 ? 7.631 1.873 -18.862 1.00 95.00 114 CYS A C 1
ATOM 883 O O . CYS A 1 114 ? 6.630 2.142 -19.518 1.00 95.00 114 CYS A O 1
ATOM 885 N N . VAL A 1 115 ? 7.659 0.862 -17.992 1.00 95.25 115 VAL A N 1
ATOM 886 C CA . VAL A 1 115 ? 6.484 0.040 -17.653 1.00 95.25 115 VAL A CA 1
ATOM 887 C C . VAL A 1 115 ? 6.348 -0.018 -16.136 1.00 95.25 115 VAL A C 1
ATOM 889 O O . VAL A 1 115 ? 7.237 -0.541 -15.470 1.00 95.25 115 VAL A O 1
ATOM 892 N N . THR A 1 116 ? 5.276 0.542 -15.568 1.00 93.88 116 THR A N 1
ATOM 893 C CA . THR A 1 116 ? 5.118 0.623 -14.101 1.00 93.88 116 THR A CA 1
ATOM 894 C C . THR A 1 116 ? 3.708 1.044 -13.662 1.00 93.88 116 THR A C 1
ATOM 896 O O . THR A 1 116 ? 2.916 1.547 -14.461 1.00 93.88 116 THR A O 1
ATOM 899 N N . ASN A 1 117 ? 3.407 0.896 -12.371 1.00 91.38 117 ASN A N 1
ATOM 900 C CA . ASN A 1 117 ? 2.302 1.569 -11.680 1.00 91.38 117 ASN A CA 1
ATOM 901 C C . ASN A 1 117 ? 2.763 2.777 -10.830 1.00 91.38 117 ASN A C 1
ATOM 903 O O . ASN A 1 117 ? 1.924 3.545 -10.379 1.00 91.38 117 ASN A O 1
ATOM 907 N N . PHE A 1 118 ? 4.057 2.982 -10.591 1.00 90.31 118 PHE A N 1
ATOM 908 C CA . PHE A 1 118 ? 4.560 4.090 -9.766 1.00 90.31 118 PHE A CA 1
ATOM 909 C C . PHE A 1 118 ? 5.874 4.664 -10.304 1.00 90.31 118 PHE A C 1
ATOM 911 O O . PHE A 1 118 ? 6.594 3.993 -11.040 1.00 90.31 118 PHE A O 1
ATOM 918 N N . SER A 1 119 ? 6.240 5.871 -9.878 1.00 88.81 119 SER A N 1
ATOM 919 C CA . SER A 1 119 ? 7.518 6.499 -10.229 1.00 88.81 119 SER A CA 1
ATOM 920 C C . SER A 1 119 ? 8.296 6.945 -8.989 1.00 88.81 119 SER A C 1
ATOM 922 O O . SER A 1 119 ? 7.702 7.319 -7.974 1.00 88.81 119 SER A O 1
ATOM 924 N N . TRP A 1 120 ? 9.632 6.893 -9.035 1.00 89.81 120 TRP A N 1
ATOM 925 C CA . TRP A 1 120 ? 10.452 7.218 -7.860 1.00 89.81 120 TRP A CA 1
ATOM 926 C C . TRP A 1 120 ? 10.411 8.698 -7.476 1.00 89.81 120 TRP A C 1
ATOM 928 O O . TRP A 1 120 ? 10.573 9.004 -6.300 1.00 89.81 120 TRP A O 1
ATOM 938 N N . ASP A 1 121 ? 10.139 9.615 -8.412 1.00 84.25 121 ASP A N 1
ATOM 939 C CA . ASP A 1 121 ? 9.922 11.032 -8.099 1.00 84.25 121 ASP A CA 1
ATOM 940 C C . ASP A 1 121 ? 8.698 11.211 -7.193 1.00 84.25 121 ASP A C 1
ATOM 942 O O . ASP A 1 121 ? 8.770 11.951 -6.215 1.00 84.25 121 ASP A O 1
ATOM 946 N N . PHE A 1 122 ? 7.619 10.462 -7.445 1.00 82.38 122 PHE A N 1
ATOM 947 C CA . PHE A 1 122 ? 6.431 10.461 -6.593 1.00 82.38 122 PHE A CA 1
ATOM 948 C C . PHE A 1 122 ? 6.713 9.839 -5.218 1.00 82.38 122 PHE A C 1
ATOM 950 O O . PHE A 1 122 ? 6.373 10.425 -4.190 1.00 82.38 122 PHE A O 1
ATOM 957 N N . ILE A 1 123 ? 7.369 8.672 -5.175 1.00 84.12 123 ILE A N 1
ATOM 958 C CA . ILE A 1 123 ? 7.684 7.994 -3.906 1.00 84.12 123 ILE A CA 1
ATOM 959 C C . ILE A 1 123 ? 8.626 8.855 -3.046 1.00 84.12 123 ILE A C 1
ATOM 961 O O . ILE A 1 123 ? 8.356 9.099 -1.871 1.00 84.12 123 ILE A O 1
ATOM 965 N N . TYR A 1 124 ? 9.716 9.368 -3.619 1.00 84.00 124 TYR A N 1
ATOM 966 C CA . TYR A 1 124 ? 10.710 10.133 -2.868 1.00 84.00 124 TYR A CA 1
ATOM 967 C C . TYR A 1 124 ? 10.269 11.559 -2.538 1.00 84.00 124 TYR A C 1
ATOM 969 O O . TYR A 1 124 ? 10.801 12.122 -1.580 1.00 84.00 124 TYR A O 1
ATOM 977 N N . ALA A 1 125 ? 9.280 12.136 -3.231 1.00 77.06 125 ALA A N 1
ATOM 978 C CA . ALA A 1 125 ? 8.744 13.454 -2.881 1.00 77.06 125 ALA A CA 1
ATOM 979 C C . ALA A 1 125 ? 8.295 13.528 -1.411 1.00 77.06 125 ALA A C 1
ATOM 981 O O . ALA A 1 125 ? 8.635 14.486 -0.715 1.00 77.06 125 ALA A O 1
ATOM 982 N N . GLU A 1 126 ? 7.612 12.498 -0.899 1.00 72.94 126 GLU A N 1
ATOM 983 C CA . GLU A 1 126 ? 7.208 12.449 0.514 1.00 72.94 126 GLU A CA 1
ATOM 984 C C . GLU A 1 126 ? 8.408 12.250 1.454 1.00 72.94 126 GLU A C 1
ATOM 986 O O . GLU A 1 126 ? 8.460 12.825 2.542 1.00 72.94 126 GLU A O 1
ATOM 991 N N . TYR A 1 127 ? 9.404 11.460 1.046 1.00 79.12 127 TYR A N 1
ATOM 992 C CA . TYR A 1 127 ? 10.563 11.164 1.894 1.00 79.12 127 TYR A CA 1
ATOM 993 C C . TYR A 1 127 ? 11.410 12.418 2.108 1.00 79.12 127 TYR A C 1
ATOM 995 O O . TYR A 1 127 ? 11.838 12.701 3.228 1.00 79.12 127 TYR A O 1
ATOM 1003 N N . VAL A 1 128 ? 11.581 13.222 1.054 1.00 74.31 128 VAL A N 1
ATOM 1004 C CA . VAL A 1 128 ? 12.298 14.500 1.113 1.00 74.31 128 VAL A CA 1
ATOM 1005 C C . VAL A 1 128 ? 11.595 15.504 2.031 1.00 74.31 128 VAL A C 1
ATOM 1007 O O . VAL A 1 128 ? 12.267 16.282 2.709 1.00 74.31 128 VAL A O 1
ATOM 1010 N N . MET A 1 129 ? 10.261 15.471 2.123 1.00 65.44 129 MET A N 1
ATOM 1011 C CA . MET A 1 129 ? 9.525 16.326 3.064 1.00 65.44 129 MET A CA 1
ATOM 1012 C C . MET A 1 129 ? 9.877 16.030 4.526 1.00 65.44 129 MET A C 1
ATOM 1014 O O . MET A 1 129 ? 9.844 16.943 5.347 1.00 65.44 129 MET A O 1
ATOM 1018 N N . ALA A 1 130 ? 10.250 14.789 4.845 1.00 64.12 130 ALA A N 1
ATOM 1019 C CA . ALA A 1 130 ? 10.684 14.402 6.185 1.00 64.12 130 ALA A CA 1
ATOM 1020 C C . ALA A 1 130 ? 12.193 14.586 6.421 1.00 64.12 130 ALA A C 1
ATOM 1022 O O . ALA A 1 130 ? 12.593 14.883 7.543 1.00 64.12 130 ALA A O 1
ATOM 1023 N N . ALA A 1 131 ? 13.019 14.417 5.384 1.00 65.69 131 ALA A N 1
ATOM 1024 C CA . ALA A 1 131 ? 14.483 14.476 5.465 1.00 65.69 131 ALA A CA 1
ATOM 1025 C C . ALA A 1 131 ? 15.070 15.901 5.395 1.00 65.69 131 ALA A C 1
ATOM 1027 O O . ALA A 1 131 ? 16.238 16.112 5.712 1.00 65.69 131 ALA A O 1
ATOM 1028 N N . GLY A 1 132 ? 14.279 16.888 4.963 1.00 58.50 132 GLY A N 1
ATOM 1029 C CA . GLY A 1 132 ? 14.716 18.275 4.806 1.00 58.50 132 GLY A CA 1
ATOM 1030 C C . GLY A 1 132 ? 15.242 18.612 3.403 1.00 58.50 132 GLY A C 1
ATOM 1031 O O . GLY A 1 132 ? 15.260 17.796 2.481 1.00 58.50 132 GLY A O 1
ATOM 1032 N N . HIS A 1 133 ? 15.646 19.871 3.209 1.00 63.91 133 HIS A N 1
ATOM 1033 C CA . HIS A 1 133 ? 15.876 20.461 1.881 1.00 63.91 133 HIS A CA 1
ATOM 1034 C C . HIS A 1 133 ? 17.016 19.828 1.062 1.00 63.91 133 HIS A C 1
ATOM 1036 O O . HIS A 1 133 ? 16.994 19.933 -0.165 1.00 63.91 133 HIS A O 1
ATOM 1042 N N . HIS A 1 134 ? 17.980 19.162 1.707 1.00 68.38 134 HIS A N 1
ATOM 1043 C CA . HIS A 1 134 ? 19.195 18.638 1.067 1.00 68.38 134 HIS A CA 1
ATOM 1044 C C . HIS A 1 134 ? 18.935 17.553 0.010 1.00 68.38 134 HIS A C 1
ATOM 1046 O O . HIS A 1 134 ? 19.745 17.387 -0.897 1.00 68.38 134 HIS A O 1
ATOM 1052 N N . HIS A 1 135 ? 17.793 16.862 0.071 1.00 69.25 135 HIS A N 1
ATOM 1053 C CA . HIS A 1 135 ? 17.465 15.762 -0.842 1.00 69.25 135 HIS A CA 1
ATOM 1054 C C . HIS A 1 135 ? 16.539 16.165 -2.007 1.00 69.25 135 HIS A C 1
ATOM 1056 O O . HIS A 1 135 ? 16.183 15.324 -2.827 1.00 69.25 135 HIS A O 1
ATOM 1062 N N . ARG A 1 136 ? 16.149 17.444 -2.132 1.00 73.50 136 ARG A N 1
ATOM 1063 C CA . ARG A 1 136 ? 15.204 17.901 -3.179 1.00 73.50 136 ARG A CA 1
ATOM 1064 C C . ARG A 1 136 ? 15.720 17.722 -4.605 1.00 73.50 136 ARG A C 1
ATOM 1066 O O . ARG A 1 136 ? 14.932 17.421 -5.498 1.00 73.50 136 ARG A O 1
ATOM 1073 N N . SER A 1 137 ? 17.027 17.866 -4.814 1.00 78.69 137 SER A N 1
ATOM 1074 C CA . SER A 1 137 ? 17.657 17.677 -6.126 1.00 78.69 137 SER A CA 1
ATOM 1075 C C . SER A 1 137 ? 17.495 16.251 -6.661 1.00 78.69 137 SER A C 1
ATOM 1077 O O . SER A 1 137 ? 17.431 16.073 -7.873 1.00 78.69 137 SER A O 1
ATOM 1079 N N . ILE A 1 138 ? 17.358 15.252 -5.778 1.00 83.81 138 ILE A N 1
ATOM 1080 C CA . ILE A 1 138 ? 17.146 13.849 -6.158 1.00 83.81 138 ILE A CA 1
ATOM 1081 C C . ILE A 1 138 ? 15.842 13.703 -6.948 1.00 83.81 138 ILE A C 1
ATOM 1083 O O . ILE A 1 138 ? 15.843 13.138 -8.038 1.00 83.81 138 ILE A O 1
ATOM 1087 N N . VAL A 1 139 ? 14.740 14.251 -6.427 1.00 82.12 139 VAL A N 1
ATOM 1088 C CA . VAL A 1 139 ? 13.412 14.155 -7.058 1.00 82.12 139 VAL A CA 1
ATOM 1089 C C . VAL A 1 139 ? 13.412 14.836 -8.426 1.00 82.12 139 VAL A C 1
ATOM 1091 O O . VAL A 1 139 ? 12.880 14.291 -9.390 1.00 82.12 139 VAL A O 1
ATOM 1094 N N . TRP A 1 140 ? 14.060 15.999 -8.537 1.00 79.31 140 TRP A N 1
ATOM 1095 C CA . TRP A 1 140 ? 14.176 16.713 -9.810 1.00 79.31 140 TRP A CA 1
ATOM 1096 C C . TRP A 1 140 ? 15.005 15.949 -10.837 1.00 79.31 140 TRP A C 1
ATOM 1098 O O . TRP A 1 140 ? 14.591 15.860 -11.989 1.00 79.31 140 TRP A O 1
ATOM 1108 N N . GLN A 1 141 ? 16.127 15.356 -10.423 1.00 84.75 141 GLN A N 1
ATOM 1109 C CA . GLN A 1 141 ? 16.954 14.549 -11.316 1.00 84.75 141 GLN A CA 1
ATOM 1110 C C . GLN A 1 141 ? 16.193 13.327 -11.840 1.00 84.75 141 GLN A C 1
ATOM 1112 O O . GLN A 1 141 ? 16.304 12.994 -13.017 1.00 84.75 141 GLN A O 1
ATOM 1117 N N . ILE A 1 142 ? 15.411 12.670 -10.979 1.00 88.50 142 ILE A N 1
ATOM 1118 C CA . ILE A 1 142 ? 14.584 11.521 -11.360 1.00 88.50 142 ILE A CA 1
ATOM 1119 C C . ILE A 1 142 ? 13.513 11.936 -12.374 1.00 88.50 142 ILE A C 1
ATOM 1121 O O . ILE A 1 142 ? 13.346 11.275 -13.397 1.00 88.50 142 ILE A O 1
ATOM 1125 N N . ALA A 1 143 ? 12.812 13.043 -12.114 1.00 84.75 143 ALA A N 1
ATOM 1126 C CA . ALA A 1 143 ? 11.790 13.549 -13.023 1.00 84.75 143 ALA A CA 1
ATOM 1127 C C . ALA A 1 143 ? 12.381 13.960 -14.385 1.00 84.75 143 ALA A C 1
ATOM 1129 O O . ALA A 1 143 ? 11.787 13.676 -15.424 1.00 84.75 143 ALA A O 1
ATOM 1130 N N . GLU A 1 144 ? 13.565 14.583 -14.393 1.00 84.31 144 GLU A N 1
ATOM 1131 C CA . GLU A 1 144 ? 14.299 14.897 -15.623 1.00 84.31 144 GLU A CA 1
ATOM 1132 C C . GLU A 1 144 ? 14.636 13.619 -16.401 1.00 84.31 144 GLU A C 1
ATOM 1134 O O . GLU A 1 144 ? 14.376 13.545 -17.600 1.00 84.31 144 GLU A O 1
ATOM 1139 N N . ASP A 1 145 ? 15.158 12.596 -15.729 1.00 90.44 145 ASP A N 1
ATOM 1140 C CA . ASP A 1 145 ? 15.524 11.326 -16.352 1.00 90.44 145 ASP A CA 1
ATOM 1141 C C . ASP A 1 145 ? 14.325 10.640 -17.015 1.00 90.44 145 ASP A C 1
ATOM 1143 O O . ASP A 1 145 ? 14.413 10.225 -18.171 1.00 90.44 145 ASP A O 1
ATOM 1147 N N . TYR A 1 146 ? 13.181 10.579 -16.329 1.00 90.06 146 TYR A N 1
ATOM 1148 C CA . TYR A 1 146 ? 11.948 10.033 -16.901 1.00 90.06 146 TYR A CA 1
ATOM 1149 C C . TYR A 1 146 ? 11.406 10.852 -18.074 1.00 90.06 146 TYR A C 1
ATOM 1151 O O . TYR A 1 146 ? 10.771 10.279 -18.957 1.00 90.06 146 TYR A O 1
ATOM 1159 N N . SER A 1 147 ? 11.682 12.158 -18.137 1.00 84.75 147 SER A N 1
ATOM 1160 C CA . SER A 1 147 ? 11.216 13.007 -19.242 1.00 84.75 147 SER A CA 1
ATOM 1161 C C . SER A 1 147 ? 11.854 12.667 -20.598 1.00 84.75 147 SER A C 1
ATOM 1163 O O . SER A 1 147 ? 11.306 13.035 -21.638 1.00 84.75 147 SER A O 1
ATOM 1165 N N . HIS A 1 148 ? 12.975 11.933 -20.597 1.00 88.69 148 HIS A N 1
ATOM 1166 C CA . HIS A 1 148 ? 13.630 11.404 -21.804 1.00 88.69 148 HIS A CA 1
ATOM 1167 C C . HIS A 1 148 ? 12.976 10.127 -22.344 1.00 88.69 148 HIS A C 1
ATOM 1169 O O . HIS A 1 148 ? 13.298 9.674 -23.443 1.00 88.69 148 HIS A O 1
ATOM 1175 N N . CYS A 1 149 ? 12.068 9.532 -21.574 1.00 88.50 149 CYS A N 1
ATOM 1176 C CA . CYS A 1 149 ? 11.288 8.386 -22.000 1.00 88.50 149 CYS A CA 1
ATOM 1177 C C . CYS A 1 149 ? 10.235 8.808 -23.035 1.00 88.50 149 CYS A C 1
ATOM 1179 O O . CYS A 1 149 ? 9.624 9.871 -22.921 1.00 88.50 149 CYS A O 1
ATOM 1181 N N . GLU A 1 150 ? 9.998 7.970 -24.043 1.00 88.75 150 GLU A N 1
ATOM 1182 C CA . GLU A 1 150 ? 9.047 8.278 -25.109 1.00 88.75 150 GLU A CA 1
ATOM 1183 C C . GLU A 1 150 ? 7.603 8.291 -24.597 1.00 88.75 150 GLU A C 1
ATOM 1185 O O . GLU A 1 150 ? 6.865 9.249 -24.829 1.00 88.75 150 GLU A O 1
ATOM 1190 N N . PHE A 1 151 ? 7.221 7.243 -23.867 1.00 88.62 151 PHE A N 1
ATOM 1191 C CA . PHE A 1 151 ? 5.957 7.147 -23.151 1.00 88.62 151 PHE A CA 1
ATOM 1192 C C . PHE A 1 151 ? 6.043 6.099 -22.036 1.00 88.62 151 PHE A C 1
ATOM 1194 O O . PHE A 1 151 ? 6.960 5.278 -21.966 1.00 88.62 151 PHE A O 1
ATOM 1201 N N . LEU A 1 152 ? 5.047 6.127 -21.162 1.00 92.50 152 LEU A N 1
ATOM 1202 C CA . LEU A 1 152 ? 4.843 5.181 -20.082 1.00 92.50 152 LEU A CA 1
ATOM 1203 C C . LEU A 1 152 ? 3.778 4.151 -20.474 1.00 92.50 152 LEU A C 1
ATOM 1205 O O . LEU A 1 152 ? 2.655 4.511 -20.807 1.00 92.50 152 LEU A O 1
ATOM 1209 N N . ILE A 1 153 ? 4.080 2.864 -20.346 1.00 94.88 153 ILE A N 1
ATOM 1210 C CA . ILE A 1 153 ? 3.061 1.818 -20.246 1.00 94.88 153 ILE A CA 1
ATOM 1211 C C . ILE A 1 153 ? 2.621 1.751 -18.785 1.00 94.88 153 ILE A C 1
ATOM 1213 O O . ILE A 1 153 ? 3.372 1.316 -17.906 1.00 94.88 153 ILE A O 1
ATOM 1217 N N . ARG A 1 154 ? 1.406 2.222 -18.516 1.00 92.94 154 ARG A N 1
ATOM 1218 C CA . ARG A 1 154 ? 0.892 2.406 -17.164 1.00 92.94 154 ARG A CA 1
ATOM 1219 C C . ARG A 1 154 ? 0.053 1.207 -16.742 1.00 92.94 154 ARG A C 1
ATOM 1221 O O . ARG A 1 154 ? -0.913 0.818 -17.396 1.00 92.94 154 ARG A O 1
ATOM 1228 N N . LEU A 1 155 ? 0.461 0.604 -15.633 1.00 94.00 155 LEU A N 1
ATOM 1229 C CA . LEU A 1 155 ? -0.174 -0.574 -15.064 1.00 94.00 155 LEU A CA 1
ATOM 1230 C C . LEU A 1 155 ? -1.352 -0.179 -14.146 1.00 94.00 155 LEU A C 1
ATOM 1232 O O . LEU A 1 155 ? -1.288 0.873 -13.507 1.00 94.00 155 LEU A O 1
ATOM 1236 N N . PRO A 1 156 ? -2.410 -1.007 -14.017 1.00 91.06 156 PRO A N 1
ATOM 1237 C CA . PRO A 1 156 ? -3.537 -0.712 -13.126 1.00 91.06 156 PRO A CA 1
ATOM 1238 C C . PRO A 1 156 ? -3.130 -0.463 -11.664 1.00 91.06 156 PRO A C 1
ATOM 1240 O O . PRO A 1 156 ? -2.200 -1.082 -11.155 1.00 91.06 156 PRO A O 1
ATOM 1243 N N . GLY A 1 157 ? -3.862 0.413 -10.967 1.00 85.19 157 GLY A N 1
ATOM 1244 C CA . GLY A 1 157 ? -3.515 0.822 -9.597 1.00 85.19 157 GLY A CA 1
ATOM 1245 C C . GLY A 1 157 ? -2.362 1.821 -9.538 1.00 85.19 157 GLY A C 1
ATOM 1246 O O . GLY A 1 157 ? -1.570 1.792 -8.599 1.00 85.19 157 GLY A O 1
ATOM 1247 N N . TYR A 1 158 ? -2.248 2.656 -10.569 1.00 85.12 158 TYR A N 1
ATOM 1248 C CA . TYR A 1 158 ? -1.146 3.588 -10.720 1.00 85.12 158 TYR A CA 1
ATOM 1249 C C . TYR A 1 158 ? -1.226 4.800 -9.785 1.00 85.12 158 TYR A C 1
ATOM 1251 O O . TYR A 1 158 ? -2.307 5.311 -9.489 1.00 85.12 158 TYR A O 1
ATOM 1259 N N . CYS A 1 159 ? -0.058 5.307 -9.403 1.00 82.31 159 CYS A N 1
ATOM 1260 C CA . CYS A 1 159 ? 0.121 6.607 -8.766 1.00 82.31 159 CYS A CA 1
ATOM 1261 C C . CYS A 1 159 ? 0.117 7.737 -9.817 1.00 82.31 159 CYS A C 1
ATOM 1263 O O . CYS A 1 159 ? 0.342 7.485 -11.007 1.00 82.31 159 CYS A O 1
ATOM 1265 N N . PRO A 1 160 ? -0.078 9.004 -9.411 1.00 78.69 160 PRO A N 1
ATOM 1266 C CA . PRO A 1 160 ? 0.271 10.154 -10.235 1.00 78.69 160 PRO A CA 1
ATOM 1267 C C . PRO A 1 160 ? 1.748 10.090 -10.644 1.00 78.69 160 PRO A C 1
ATOM 1269 O O . PRO A 1 160 ? 2.620 9.961 -9.791 1.00 78.69 160 PRO A O 1
ATOM 1272 N N . MET A 1 161 ? 2.025 10.179 -11.945 1.00 81.75 161 MET A N 1
ATOM 1273 C CA . MET A 1 161 ? 3.387 10.118 -12.490 1.00 81.75 161 MET A CA 1
ATOM 1274 C C . MET A 1 161 ? 3.595 11.235 -13.530 1.00 81.75 161 MET A C 1
ATOM 1276 O O . MET A 1 161 ? 3.655 10.960 -14.731 1.00 81.75 161 MET A O 1
ATOM 1280 N N . PRO A 1 162 ? 3.655 12.510 -13.100 1.00 70.81 162 PRO A N 1
ATOM 1281 C CA . PRO A 1 162 ? 3.682 13.671 -13.997 1.00 70.81 162 PRO A CA 1
ATOM 1282 C C . PRO A 1 162 ? 4.992 13.805 -14.787 1.00 70.81 162 PRO A C 1
ATOM 1284 O O . PRO A 1 162 ? 5.048 14.565 -15.751 1.00 70.81 162 PRO A O 1
ATOM 1287 N N . ALA A 1 163 ? 6.046 13.085 -14.387 1.00 78.12 163 ALA A N 1
ATOM 1288 C CA . ALA A 1 163 ? 7.332 13.093 -15.074 1.00 78.12 163 ALA A CA 1
ATOM 1289 C C . ALA A 1 163 ? 7.269 12.475 -16.485 1.00 78.12 163 ALA A C 1
ATOM 1291 O O . ALA A 1 163 ? 8.090 12.810 -17.339 1.00 78.12 163 ALA A O 1
ATOM 1292 N N . PHE A 1 164 ? 6.294 11.598 -16.752 1.00 81.06 164 PHE A N 1
ATOM 1293 C CA . PHE A 1 164 ? 6.136 10.965 -18.062 1.00 81.06 164 PHE A CA 1
ATOM 1294 C C . PHE A 1 164 ? 5.303 11.815 -19.005 1.00 81.06 164 PHE A C 1
ATOM 1296 O O . PHE A 1 164 ? 4.304 12.427 -18.622 1.00 81.06 164 PHE A O 1
ATOM 1303 N N . ARG A 1 165 ? 5.708 11.827 -20.278 1.00 70.38 165 ARG A N 1
ATOM 1304 C CA . ARG A 1 165 ? 5.079 12.684 -21.277 1.00 70.38 165 ARG A CA 1
ATOM 1305 C C . ARG A 1 165 ? 3.701 12.196 -21.716 1.00 70.38 165 ARG A C 1
ATOM 1307 O O . ARG A 1 165 ? 2.780 13.008 -21.781 1.00 70.38 165 ARG A O 1
ATOM 1314 N N . ASP A 1 166 ? 3.628 10.927 -22.073 1.00 81.00 166 ASP A N 1
ATOM 1315 C CA . ASP A 1 166 ? 2.451 10.240 -22.585 1.00 81.00 166 ASP A CA 1
ATOM 1316 C C . ASP A 1 166 ? 2.339 8.925 -21.804 1.00 81.00 166 ASP A C 1
ATOM 1318 O O . ASP A 1 166 ? 3.357 8.347 -21.414 1.00 81.00 166 ASP A O 1
ATOM 1322 N N . ALA A 1 167 ? 1.117 8.470 -21.536 1.00 87.69 167 ALA A N 1
ATOM 1323 C CA . ALA A 1 167 ? 0.870 7.220 -20.830 1.00 87.69 167 ALA A CA 1
ATOM 1324 C C . ALA A 1 167 ? -0.184 6.394 -21.568 1.00 87.69 167 ALA A C 1
ATOM 1326 O O . ALA A 1 167 ? -1.220 6.919 -21.973 1.00 87.69 167 ALA A O 1
ATOM 1327 N N . ILE A 1 168 ? 0.085 5.101 -21.717 1.00 90.75 168 ILE A N 1
ATOM 1328 C CA . ILE A 1 168 ? -0.806 4.123 -22.333 1.00 90.75 168 ILE A CA 1
ATOM 1329 C C . ILE A 1 168 ? -1.178 3.110 -21.262 1.00 90.75 168 ILE A C 1
ATOM 1331 O O . ILE A 1 168 ? -0.316 2.396 -20.748 1.00 90.75 168 ILE A O 1
ATOM 1335 N N . ASP A 1 169 ? -2.463 3.054 -20.929 1.00 92.44 169 ASP A N 1
ATOM 1336 C CA . ASP A 1 169 ? -2.975 2.081 -19.973 1.00 92.44 169 ASP A CA 1
ATOM 1337 C C . ASP A 1 169 ? -3.047 0.697 -20.612 1.00 92.44 169 ASP A C 1
ATOM 1339 O O . ASP A 1 169 ? -3.555 0.529 -21.723 1.00 92.44 169 ASP A O 1
ATOM 1343 N N . VAL A 1 170 ? -2.557 -0.307 -19.888 1.00 94.06 170 VAL A N 1
ATOM 1344 C CA . VAL A 1 170 ? -2.651 -1.712 -20.295 1.00 94.06 170 VAL A CA 1
ATOM 1345 C C . VAL A 1 170 ? -3.502 -2.515 -19.316 1.00 94.06 170 VAL A C 1
ATOM 1347 O O . VAL A 1 170 ? -3.673 -2.113 -18.160 1.00 94.06 170 VAL A O 1
ATOM 1350 N N . PRO A 1 171 ? -4.038 -3.671 -19.748 1.00 94.88 171 PRO A N 1
ATOM 1351 C CA . PRO A 1 171 ? -4.704 -4.595 -18.842 1.00 94.88 171 PRO A CA 1
ATOM 1352 C C . PRO A 1 171 ? -3.779 -5.071 -17.711 1.00 94.88 171 PRO A C 1
ATOM 1354 O O . PRO A 1 171 ? -2.569 -4.830 -17.711 1.00 94.88 171 PRO A O 1
ATOM 1357 N N . LEU A 1 172 ? -4.343 -5.778 -16.734 1.00 93.38 172 LEU A N 1
ATOM 1358 C CA . LEU A 1 172 ? -3.577 -6.279 -15.597 1.00 93.38 172 LEU A CA 1
ATOM 1359 C C . LEU A 1 172 ? -2.480 -7.233 -16.069 1.00 93.38 172 LEU A C 1
ATOM 1361 O O . LEU A 1 172 ? -2.729 -8.129 -16.878 1.00 93.38 172 LEU A O 1
ATOM 1365 N N . VAL A 1 173 ? -1.262 -7.043 -15.563 1.00 93.56 173 VAL A N 1
ATOM 1366 C CA . VAL A 1 173 ? -0.147 -7.933 -15.873 1.00 93.56 173 VAL A CA 1
ATOM 1367 C C . VAL A 1 173 ? 0.005 -8.929 -14.742 1.00 93.56 173 VAL A C 1
ATOM 1369 O O . VAL A 1 173 ? 0.461 -8.585 -13.653 1.00 93.56 173 VAL A O 1
ATOM 1372 N N . VAL A 1 174 ? -0.361 -10.175 -15.017 1.00 92.19 174 VAL A N 1
ATOM 1373 C CA . VAL A 1 174 ? -0.320 -11.266 -14.047 1.00 92.19 174 VAL A CA 1
ATOM 1374 C C . VAL A 1 174 ? 0.504 -12.436 -14.579 1.00 92.19 174 VAL A C 1
ATOM 1376 O O . VAL A 1 174 ? 0.727 -12.573 -15.786 1.00 92.19 174 VAL A O 1
ATOM 1379 N N . ARG A 1 175 ? 1.007 -13.267 -13.665 1.00 90.00 175 ARG A N 1
ATOM 1380 C CA . ARG A 1 175 ? 1.562 -14.580 -14.012 1.00 90.00 175 ARG A CA 1
ATOM 1381 C C . ARG A 1 175 ? 0.460 -15.504 -14.519 1.00 90.00 175 ARG A C 1
ATOM 1383 O O . ARG A 1 175 ? -0.707 -15.324 -14.201 1.00 90.00 175 ARG A O 1
ATOM 1390 N N . ARG A 1 176 ? 0.832 -16.494 -15.325 1.00 87.56 176 ARG A N 1
ATOM 1391 C CA . ARG A 1 176 ? -0.096 -17.565 -15.704 1.00 87.56 176 ARG A CA 1
ATOM 1392 C C . ARG A 1 176 ? -0.089 -18.643 -14.626 1.00 87.56 176 ARG A C 1
ATOM 1394 O O . ARG A 1 176 ? 0.939 -18.855 -13.994 1.00 87.56 176 ARG A O 1
ATOM 1401 N N . LEU A 1 177 ? -1.202 -19.348 -14.483 1.00 92.06 177 LEU A N 1
ATOM 1402 C CA . LEU A 1 177 ? -1.240 -20.579 -13.701 1.00 92.06 177 LEU A CA 1
ATOM 1403 C C . LEU A 1 177 ? -0.619 -21.720 -14.510 1.00 92.06 177 LEU A C 1
ATOM 1405 O O . LEU A 1 177 ? -0.806 -21.796 -15.730 1.00 92.06 177 LEU A O 1
ATOM 1409 N N . HIS A 1 178 ? 0.132 -22.589 -13.841 1.00 91.50 178 HIS A N 1
ATOM 1410 C CA . HIS A 1 178 ? 0.650 -23.830 -14.418 1.00 91.50 178 HIS A CA 1
ATOM 1411 C C . HIS A 1 178 ? -0.176 -25.043 -14.006 1.00 91.50 178 HIS A C 1
ATOM 1413 O O . HIS A 1 178 ? -0.251 -26.002 -14.773 1.00 91.50 178 HIS A O 1
ATOM 1419 N N . LYS A 1 179 ? -0.803 -24.988 -12.829 1.00 93.69 179 LYS A N 1
ATOM 1420 C CA . LYS A 1 179 ? -1.618 -26.067 -12.269 1.00 93.69 179 LYS A CA 1
ATOM 1421 C C . LYS A 1 179 ? -2.988 -25.558 -11.843 1.00 93.69 179 LYS A C 1
ATOM 1423 O O . LYS A 1 179 ? -3.164 -24.388 -11.501 1.00 93.69 179 LYS A O 1
ATOM 1428 N N . SER A 1 180 ? -3.959 -26.461 -11.857 1.00 94.06 180 SER A N 1
ATOM 1429 C CA . SER A 1 180 ? -5.283 -26.232 -11.277 1.00 94.06 180 SER A CA 1
ATOM 1430 C C . SER A 1 180 ? -5.241 -26.250 -9.744 1.00 94.06 180 SER A C 1
ATOM 1432 O O . SER A 1 180 ? -4.315 -26.791 -9.129 1.00 94.06 180 SER A O 1
ATOM 1434 N N . LYS A 1 181 ? -6.273 -25.682 -9.107 1.00 93.25 181 LYS A N 1
ATOM 1435 C CA . LYS A 1 181 ? -6.432 -25.682 -7.643 1.00 93.25 181 LYS A CA 1
ATOM 1436 C C . LYS A 1 181 ? -6.428 -27.106 -7.082 1.00 93.25 181 LYS A C 1
ATOM 1438 O O . LYS A 1 181 ? -5.812 -27.360 -6.048 1.00 93.25 181 LYS A O 1
ATOM 1443 N N . GLU A 1 182 ? -7.085 -28.027 -7.775 1.00 93.94 182 GLU A N 1
ATOM 1444 C CA . GLU A 1 182 ? -7.249 -29.427 -7.385 1.00 93.94 182 GLU A CA 1
ATOM 1445 C C . GLU A 1 182 ? -5.907 -30.171 -7.416 1.00 93.94 182 GLU A C 1
ATOM 1447 O O . GLU A 1 182 ? -5.574 -30.907 -6.485 1.00 93.94 182 GLU A O 1
ATOM 1452 N N . GLU A 1 183 ? -5.092 -29.935 -8.449 1.00 94.69 183 GLU A N 1
ATOM 1453 C CA . GLU A 1 183 ? -3.758 -30.529 -8.573 1.00 94.69 183 GLU A CA 1
ATOM 1454 C C . GLU A 1 183 ? -2.822 -30.065 -7.458 1.00 94.69 183 GLU A C 1
ATOM 1456 O O . GLU A 1 183 ? -2.182 -30.898 -6.815 1.00 94.69 183 GLU A O 1
ATOM 1461 N N . VAL A 1 184 ? -2.787 -28.757 -7.186 1.00 94.25 184 VAL A N 1
ATOM 1462 C CA . VAL A 1 184 ? -1.951 -28.179 -6.123 1.00 94.25 184 VAL A CA 1
ATOM 1463 C C . VAL A 1 184 ? -2.371 -28.706 -4.752 1.00 94.25 184 VAL A C 1
ATOM 1465 O O . VAL A 1 184 ? -1.521 -29.116 -3.963 1.00 94.25 184 VAL A O 1
ATOM 1468 N N . ARG A 1 185 ? -3.680 -28.748 -4.456 1.00 94.62 185 ARG A N 1
ATOM 1469 C CA . ARG A 1 185 ? -4.183 -29.274 -3.174 1.00 94.62 185 ARG A CA 1
ATOM 1470 C C . ARG A 1 185 ? -3.829 -30.746 -2.985 1.00 94.62 185 ARG A C 1
ATOM 1472 O O . ARG A 1 185 ? -3.387 -31.116 -1.900 1.00 94.62 185 ARG A O 1
ATOM 1479 N N . ARG A 1 186 ? -3.941 -31.566 -4.035 1.00 93.88 186 ARG A N 1
ATOM 1480 C CA . ARG A 1 186 ? -3.559 -32.985 -3.995 1.00 93.88 186 ARG A CA 1
ATOM 1481 C C . ARG A 1 186 ? -2.066 -33.176 -3.726 1.00 93.88 186 ARG A C 1
ATOM 1483 O O . ARG A 1 186 ? -1.712 -34.018 -2.908 1.00 93.88 186 ARG A O 1
ATOM 1490 N N . GLU A 1 187 ? -1.202 -32.402 -4.382 1.00 92.75 187 GLU A N 1
ATOM 1491 C CA . GLU A 1 187 ? 0.253 -32.458 -4.166 1.00 92.75 187 GLU A CA 1
ATOM 1492 C C . GLU A 1 187 ? 0.653 -32.045 -2.744 1.00 92.75 187 GLU A C 1
ATOM 1494 O O . GLU A 1 187 ? 1.587 -32.609 -2.178 1.00 92.75 187 GLU A O 1
ATOM 1499 N N . LEU A 1 188 ? -0.079 -31.098 -2.151 1.00 90.12 188 LEU A N 1
ATOM 1500 C CA . LEU A 1 188 ? 0.131 -30.644 -0.776 1.00 90.12 188 LEU A CA 1
ATOM 1501 C C . LEU A 1 188 ? -0.585 -31.510 0.279 1.00 90.12 188 LEU A C 1
ATOM 1503 O O . LEU A 1 188 ? -0.463 -31.227 1.469 1.00 90.12 188 LEU A O 1
ATOM 1507 N N . GLY A 1 189 ? -1.337 -32.543 -0.124 1.00 91.31 189 GLY A N 1
ATOM 1508 C CA . GLY A 1 189 ? -2.101 -33.398 0.794 1.00 91.31 189 GLY A CA 1
ATOM 1509 C C . GLY A 1 189 ? -3.278 -32.692 1.481 1.00 91.31 189 GLY A C 1
ATOM 1510 O O . GLY A 1 189 ? -3.691 -33.092 2.568 1.00 91.31 189 GLY A O 1
ATOM 1511 N N . ILE A 1 190 ? -3.812 -31.631 0.873 1.00 91.94 190 ILE A N 1
ATOM 1512 C CA . ILE A 1 190 ? -4.900 -30.814 1.417 1.00 91.94 190 ILE A CA 1
ATOM 1513 C C . ILE A 1 190 ? -6.246 -31.371 0.950 1.00 91.94 190 ILE A C 1
ATOM 1515 O O . ILE A 1 190 ? -6.491 -31.514 -0.248 1.00 91.94 190 ILE A O 1
ATOM 1519 N N . HIS A 1 191 ? -7.147 -31.638 1.895 1.00 89.25 191 HIS A N 1
ATOM 1520 C CA . HIS A 1 191 ? -8.506 -32.087 1.593 1.00 89.25 191 HIS A CA 1
ATOM 1521 C C . HIS A 1 191 ? -9.326 -30.987 0.893 1.00 89.25 191 HIS A C 1
ATOM 1523 O O . HIS A 1 191 ? -9.204 -29.809 1.227 1.00 89.25 191 HIS A O 1
ATOM 1529 N N . GLU A 1 192 ? -10.213 -31.348 -0.040 1.00 83.00 192 GLU A N 1
ATOM 1530 C CA . GLU A 1 192 ? -10.977 -30.375 -0.844 1.00 83.00 192 GLU A CA 1
ATOM 1531 C C . GLU A 1 192 ? -11.832 -29.419 -0.001 1.00 83.00 192 GLU A C 1
ATOM 1533 O O . GLU A 1 192 ? -11.962 -28.242 -0.336 1.00 83.00 192 GLU A O 1
ATOM 1538 N N . THR A 1 193 ? -12.373 -29.903 1.118 1.00 87.06 193 THR A N 1
ATOM 1539 C CA . THR A 1 193 ? -13.219 -29.113 2.027 1.00 87.06 193 THR A CA 1
ATOM 1540 C C . THR A 1 193 ? -12.434 -28.236 3.003 1.00 87.06 193 THR A C 1
ATOM 1542 O O . THR A 1 193 ? -13.042 -27.403 3.676 1.00 87.06 193 THR A O 1
ATOM 1545 N N . ALA A 1 194 ? -11.112 -28.414 3.110 1.00 91.31 194 ALA A N 1
ATOM 1546 C CA . ALA A 1 194 ? -10.291 -27.633 4.027 1.00 91.31 194 ALA A CA 1
ATOM 1547 C C . ALA A 1 194 ? -10.217 -26.171 3.568 1.00 91.31 194 ALA A C 1
ATOM 1549 O O . ALA A 1 194 ? -10.087 -25.883 2.372 1.00 91.31 194 ALA A O 1
ATOM 1550 N N . LYS A 1 195 ? -10.285 -25.252 4.536 1.00 94.94 195 LYS A N 1
ATOM 1551 C CA . LYS A 1 195 ? -10.090 -23.822 4.297 1.00 94.94 195 LYS A CA 1
ATOM 1552 C C . LYS A 1 195 ? -8.612 -23.487 4.372 1.00 94.94 195 LYS A C 1
ATOM 1554 O O . LYS A 1 195 ? -7.940 -23.853 5.332 1.00 94.94 195 LYS A O 1
ATOM 1559 N N . VAL A 1 196 ? -8.110 -22.809 3.347 1.00 96.06 196 VAL A N 1
ATOM 1560 C CA . VAL A 1 196 ? -6.680 -22.552 3.182 1.00 96.06 196 VAL A CA 1
ATOM 1561 C C . VAL A 1 196 ? -6.413 -21.057 3.094 1.00 96.06 196 VAL A C 1
ATOM 1563 O O . VAL A 1 196 ? -6.938 -20.381 2.209 1.00 96.06 196 VAL A O 1
ATOM 1566 N N . VAL A 1 197 ? -5.543 -20.548 3.964 1.00 96.12 197 VAL A N 1
ATOM 1567 C CA . VAL A 1 197 ? -4.955 -19.210 3.838 1.00 96.12 197 VAL A CA 1
ATOM 1568 C C . VAL A 1 197 ? -3.498 -19.322 3.402 1.00 96.12 197 VAL A C 1
ATOM 1570 O O . VAL A 1 197 ? -2.759 -20.148 3.924 1.00 96.12 197 VAL A O 1
ATOM 1573 N N . ILE A 1 198 ? -3.052 -18.493 2.458 1.00 94.31 198 ILE A N 1
ATOM 1574 C CA . ILE A 1 198 ? -1.623 -18.371 2.129 1.00 94.31 198 ILE A CA 1
ATOM 1575 C C . ILE A 1 198 ? -1.022 -17.142 2.808 1.00 94.31 198 ILE A C 1
ATOM 1577 O O . ILE A 1 198 ? -1.504 -16.025 2.627 1.00 94.31 198 ILE A O 1
ATOM 1581 N N . LEU A 1 199 ? 0.051 -17.344 3.571 1.00 91.19 199 LEU A N 1
ATOM 1582 C CA . LEU A 1 199 ? 0.819 -16.295 4.230 1.00 91.19 199 LEU A CA 1
ATOM 1583 C C . LEU A 1 199 ? 1.981 -15.858 3.329 1.00 91.19 199 LEU A C 1
ATOM 1585 O O . LEU A 1 199 ? 2.962 -16.590 3.160 1.00 91.19 199 LEU A O 1
ATOM 1589 N N . ASN A 1 200 ? 1.878 -14.658 2.754 1.00 87.94 200 ASN A N 1
ATOM 1590 C CA . ASN A 1 200 ? 2.804 -14.149 1.742 1.00 87.94 200 ASN A CA 1
ATOM 1591 C C . ASN A 1 200 ? 3.425 -12.792 2.131 1.00 87.94 200 ASN A C 1
ATOM 1593 O O . ASN A 1 200 ? 2.989 -11.726 1.689 1.00 87.94 200 ASN A O 1
ATOM 1597 N N . PHE A 1 201 ? 4.487 -12.837 2.943 1.00 81.81 201 PHE A N 1
ATOM 1598 C CA . PHE A 1 201 ? 5.260 -11.656 3.372 1.00 81.81 201 PHE A CA 1
ATOM 1599 C C . PHE A 1 201 ? 6.633 -11.515 2.685 1.00 81.81 201 PHE A C 1
ATOM 1601 O O . PHE A 1 201 ? 7.401 -10.604 2.998 1.00 81.81 201 PHE A O 1
ATOM 1608 N N . GLY A 1 202 ? 6.931 -12.359 1.690 1.00 68.38 202 GLY A N 1
ATOM 1609 C CA . GLY A 1 202 ? 8.118 -12.209 0.839 1.00 68.38 202 GLY A CA 1
ATOM 1610 C C . GLY A 1 202 ? 9.450 -12.596 1.492 1.00 68.38 202 GLY A C 1
ATOM 1611 O O . GLY A 1 202 ? 10.476 -12.032 1.126 1.00 68.38 202 GLY A O 1
ATOM 1612 N N . GLY A 1 203 ? 9.448 -13.533 2.448 1.00 59.94 203 GLY A N 1
ATOM 1613 C CA . GLY A 1 203 ? 10.669 -14.142 2.998 1.00 59.94 203 GLY A CA 1
ATOM 1614 C C . GLY A 1 203 ? 11.513 -13.257 3.924 1.00 59.94 203 GLY A C 1
ATOM 1615 O O . GLY A 1 203 ? 12.609 -13.659 4.303 1.00 59.94 203 GLY A O 1
ATOM 1616 N N . GLN A 1 204 ? 11.032 -12.068 4.296 1.00 60.94 204 GLN A N 1
ATOM 1617 C CA . GLN A 1 204 ? 11.657 -11.263 5.347 1.00 60.94 204 GLN A CA 1
ATOM 1618 C C . GLN A 1 204 ? 11.352 -11.846 6.732 1.00 60.94 204 GLN A C 1
ATOM 1620 O O . GLN A 1 204 ? 10.283 -12.441 6.901 1.00 60.94 204 GLN A O 1
ATOM 1625 N N . PRO A 1 205 ? 12.247 -11.664 7.723 1.00 57.59 205 PRO A N 1
ATOM 1626 C CA . PRO A 1 205 ? 11.983 -12.073 9.093 1.00 57.59 205 PRO A CA 1
ATOM 1627 C C . PRO A 1 205 ? 10.688 -11.428 9.587 1.00 57.59 205 PRO A C 1
ATOM 1629 O O . PRO A 1 205 ? 10.592 -10.215 9.764 1.00 57.59 205 PRO A O 1
ATOM 1632 N N . ALA A 1 206 ? 9.674 -12.261 9.773 1.00 60.19 206 ALA A N 1
ATOM 1633 C CA . ALA A 1 206 ? 8.451 -11.888 10.444 1.00 60.19 206 ALA A CA 1
ATOM 1634 C C . ALA A 1 206 ? 8.784 -11.711 11.929 1.00 60.19 206 ALA A C 1
ATOM 1636 O O . ALA A 1 206 ? 9.109 -12.683 12.606 1.00 60.19 206 ALA A O 1
ATOM 1637 N N . GLY A 1 207 ? 8.729 -10.484 12.445 1.00 60.47 207 GLY A N 1
ATOM 1638 C CA . GLY A 1 207 ? 8.913 -10.188 13.873 1.00 60.47 207 GLY A CA 1
ATOM 1639 C C . GLY A 1 207 ? 7.762 -10.685 14.762 1.00 60.47 207 GLY A C 1
ATOM 1640 O O . GLY A 1 207 ? 7.479 -10.070 15.784 1.00 60.47 207 GLY A O 1
ATOM 1641 N N . TRP A 1 208 ? 7.056 -11.745 14.357 1.00 70.25 208 TRP A N 1
ATOM 1642 C CA . TRP A 1 208 ? 5.886 -12.295 15.034 1.00 70.25 208 TRP A CA 1
ATOM 1643 C C . TRP A 1 208 ? 5.938 -13.822 15.097 1.00 70.25 208 TRP A C 1
ATOM 1645 O O . TRP A 1 208 ? 6.457 -14.490 14.203 1.00 70.25 208 TRP A O 1
ATOM 1655 N N . THR A 1 209 ? 5.358 -14.375 16.162 1.00 74.69 209 THR A N 1
ATOM 1656 C CA . THR A 1 209 ? 5.295 -15.820 16.398 1.00 74.69 209 THR A CA 1
ATOM 1657 C C . THR A 1 209 ? 3.971 -16.370 15.889 1.00 74.69 209 THR A C 1
ATOM 1659 O O . THR A 1 209 ? 2.910 -15.941 16.336 1.00 74.69 209 THR A O 1
ATOM 1662 N N . LEU A 1 210 ? 4.033 -17.345 14.982 1.00 83.25 210 LEU A N 1
ATOM 1663 C CA . LEU A 1 210 ? 2.855 -18.066 14.503 1.00 83.25 210 LEU A CA 1
ATOM 1664 C C . LEU A 1 210 ? 2.403 -19.071 15.564 1.00 83.25 210 LEU A C 1
ATOM 1666 O O . LEU A 1 210 ? 3.182 -19.936 15.966 1.00 83.25 210 LEU A O 1
ATOM 1670 N N . LYS A 1 211 ? 1.152 -18.953 16.012 1.00 84.69 211 LYS A N 1
ATOM 1671 C CA . LYS A 1 211 ? 0.540 -19.866 16.980 1.00 84.69 211 LYS A CA 1
ATOM 1672 C C . LYS A 1 211 ? -0.642 -20.594 16.350 1.00 84.69 211 LYS A C 1
ATOM 1674 O O . LYS A 1 211 ? -1.205 -20.125 15.361 1.00 84.69 211 LYS A O 1
ATOM 1679 N N . GLN A 1 212 ? -1.018 -21.738 16.916 1.00 84.31 212 GLN A N 1
ATOM 1680 C CA . GLN A 1 212 ? -2.119 -22.542 16.386 1.00 84.31 212 GLN A CA 1
ATOM 1681 C C . GLN A 1 212 ? -3.445 -21.768 16.422 1.00 84.31 212 GLN A C 1
ATOM 1683 O O . GLN A 1 212 ? -4.223 -21.862 15.475 1.00 84.31 212 GLN A O 1
ATOM 1688 N N . GLU A 1 213 ? -3.643 -20.944 17.454 1.00 86.62 213 GLU A N 1
ATOM 1689 C CA . GLU A 1 213 ? -4.858 -20.161 17.710 1.00 86.62 213 GLU A CA 1
ATOM 1690 C C . GLU A 1 213 ? -5.022 -18.978 16.745 1.00 86.62 213 GLU A C 1
ATOM 1692 O O . GLU A 1 213 ? -6.052 -18.309 16.749 1.00 86.62 213 GLU A O 1
ATOM 1697 N N . CYS A 1 214 ? -4.020 -18.712 15.897 1.00 87.69 214 CYS A N 1
ATOM 1698 C CA . CYS A 1 214 ? -4.129 -17.689 14.865 1.00 87.69 214 CYS A CA 1
ATOM 1699 C C . CYS A 1 214 ? -5.158 -18.041 13.785 1.00 87.69 214 CYS A C 1
ATOM 1701 O O . CYS A 1 214 ? -5.618 -17.154 13.072 1.00 87.69 214 CYS A O 1
ATOM 1703 N N . LEU A 1 215 ? -5.496 -19.321 13.624 1.00 90.44 215 LEU A N 1
ATOM 1704 C CA . LEU A 1 215 ? -6.433 -19.798 12.612 1.00 90.44 215 LEU A CA 1
ATOM 1705 C C . LEU A 1 215 ? -7.701 -20.348 13.279 1.00 90.44 215 LEU A C 1
ATOM 1707 O O . LEU A 1 215 ? -7.591 -20.985 14.325 1.00 90.44 215 LEU A O 1
ATOM 1711 N N . PRO A 1 216 ? -8.889 -20.172 12.669 1.00 90.19 216 PRO A N 1
ATOM 1712 C CA . PRO A 1 216 ? -10.089 -20.874 13.105 1.00 90.19 216 PRO A CA 1
ATOM 1713 C C . PRO A 1 216 ? -9.939 -22.395 12.970 1.00 90.19 216 PRO A C 1
ATOM 1715 O O . PRO A 1 216 ? -9.131 -22.894 12.178 1.00 90.19 216 PRO A O 1
ATOM 1718 N N . ASP A 1 217 ? -10.771 -23.141 13.691 1.00 88.00 217 ASP A N 1
ATOM 1719 C CA . ASP A 1 217 ? -10.749 -24.603 13.652 1.00 88.00 217 ASP A CA 1
ATOM 1720 C C . ASP A 1 217 ? -10.947 -25.146 12.226 1.00 88.00 217 ASP A C 1
ATOM 1722 O O . ASP A 1 217 ? -11.817 -24.709 11.469 1.00 88.00 217 ASP A O 1
ATOM 1726 N N . GLY A 1 218 ? -10.111 -26.116 11.845 1.00 87.81 218 GLY A N 1
ATOM 1727 C CA . GLY A 1 218 ? -10.142 -26.755 10.524 1.00 87.81 218 GLY A CA 1
ATOM 1728 C C . GLY A 1 218 ? -9.472 -25.967 9.390 1.00 87.81 218 GLY A C 1
ATOM 1729 O O . GLY A 1 218 ? -9.458 -26.446 8.253 1.00 87.81 218 GLY A O 1
ATOM 1730 N N . TRP A 1 219 ? -8.902 -24.791 9.669 1.00 94.25 219 TRP A N 1
ATOM 1731 C CA . TRP A 1 219 ? -8.121 -24.032 8.690 1.00 94.25 219 TRP A CA 1
ATOM 1732 C C . TRP A 1 219 ? -6.662 -24.485 8.625 1.00 94.25 219 TRP A C 1
ATOM 1734 O O . TRP A 1 219 ? -6.063 -24.889 9.620 1.00 94.25 219 TRP A O 1
ATOM 1744 N N . LEU A 1 220 ? -6.077 -24.346 7.436 1.00 94.38 220 LEU A N 1
ATOM 1745 C CA . LEU A 1 220 ? -4.661 -24.564 7.163 1.00 94.38 220 LEU A CA 1
ATOM 1746 C C . LEU A 1 220 ? -4.021 -23.278 6.642 1.00 94.38 220 LEU A C 1
ATOM 1748 O O . LEU A 1 220 ? -4.628 -22.546 5.857 1.00 94.38 220 LEU A O 1
ATOM 1752 N N . CYS A 1 221 ? -2.777 -23.022 7.036 1.00 93.75 221 CYS A N 1
ATOM 1753 C CA . CYS A 1 221 ? -2.002 -21.884 6.556 1.00 93.75 221 CYS A CA 1
ATOM 1754 C C . CYS A 1 221 ? -0.771 -22.333 5.766 1.00 93.75 221 CYS A C 1
ATOM 1756 O O . CYS A 1 221 ? 0.068 -23.066 6.281 1.00 93.75 221 CYS A O 1
ATOM 1758 N N . LEU A 1 222 ? -0.638 -21.875 4.522 1.00 92.44 222 LEU A N 1
ATOM 1759 C CA . LEU A 1 222 ? 0.522 -22.130 3.671 1.00 92.44 222 LEU A CA 1
ATOM 1760 C C . LEU A 1 222 ? 1.528 -20.993 3.820 1.00 92.44 222 LEU A C 1
ATOM 1762 O O . LEU A 1 222 ? 1.245 -19.855 3.450 1.00 92.44 222 LEU A O 1
ATOM 1766 N N . VAL A 1 223 ? 2.717 -21.283 4.341 1.00 89.12 223 VAL A N 1
ATOM 1767 C CA . VAL A 1 223 ? 3.715 -20.256 4.657 1.00 89.12 223 VAL A CA 1
ATOM 1768 C C . VAL A 1 223 ? 4.762 -20.151 3.552 1.00 89.12 223 VAL A C 1
ATOM 1770 O O . VAL A 1 223 ? 5.569 -21.063 3.349 1.00 89.12 223 VAL A O 1
ATOM 1773 N N . CYS A 1 224 ? 4.785 -19.006 2.862 1.00 84.50 224 CYS A N 1
ATOM 1774 C CA . CYS A 1 224 ? 5.781 -18.705 1.836 1.00 84.50 224 CYS A CA 1
ATOM 1775 C C . CYS A 1 224 ? 7.115 -18.281 2.465 1.00 84.50 224 CYS A C 1
ATOM 1777 O O . CYS A 1 224 ? 7.173 -17.321 3.231 1.00 84.50 224 CYS A O 1
ATOM 1779 N N . GLY A 1 225 ? 8.212 -18.939 2.079 1.00 70.88 225 GLY A N 1
ATOM 1780 C CA . GLY A 1 225 ? 9.563 -18.471 2.404 1.00 70.88 225 GLY A CA 1
ATOM 1781 C C . GLY A 1 225 ? 9.989 -18.623 3.869 1.00 70.88 225 GLY A C 1
ATOM 1782 O O . GLY A 1 225 ? 10.937 -17.958 4.275 1.00 70.88 225 GLY A O 1
ATOM 1783 N N . ALA A 1 226 ? 9.346 -19.489 4.663 1.00 61.19 226 ALA A N 1
ATOM 1784 C CA . ALA A 1 226 ? 9.758 -19.746 6.047 1.00 61.19 226 ALA A CA 1
ATOM 1785 C C . ALA A 1 226 ? 11.153 -20.399 6.115 1.00 61.19 226 ALA A C 1
ATOM 1787 O O . ALA A 1 226 ? 11.305 -21.604 5.904 1.00 61.19 226 ALA A O 1
ATOM 1788 N N . SER A 1 227 ? 12.198 -19.641 6.442 1.00 56.34 227 SER A N 1
ATOM 1789 C CA . SER A 1 227 ? 13.471 -20.212 6.904 1.00 56.34 227 SER A CA 1
ATOM 1790 C C . SER A 1 227 ? 13.332 -20.677 8.357 1.00 56.34 227 SER A C 1
ATOM 1792 O O . SER A 1 227 ? 12.786 -19.933 9.157 1.00 56.34 227 SER A O 1
ATOM 1794 N N . GLU A 1 228 ? 13.782 -21.900 8.664 1.00 57.06 228 GLU A N 1
ATOM 1795 C CA . GLU A 1 228 ? 13.982 -22.502 10.009 1.00 57.06 228 GLU A CA 1
ATOM 1796 C C . GLU A 1 228 ? 13.013 -22.145 11.165 1.00 57.06 228 GLU A C 1
ATOM 1798 O O . GLU A 1 228 ? 13.390 -22.198 12.330 1.00 57.06 228 GLU A O 1
ATOM 1803 N N . MET A 1 229 ? 11.749 -21.818 10.888 1.00 64.31 229 MET A N 1
ATOM 1804 C CA . MET A 1 229 ? 10.737 -21.634 11.932 1.00 64.31 229 MET A CA 1
ATOM 1805 C C . MET A 1 229 ? 10.094 -22.974 12.293 1.00 64.31 229 MET A C 1
ATOM 1807 O O . MET A 1 229 ? 9.674 -23.720 11.405 1.00 64.31 229 MET A O 1
ATOM 1811 N N . ASN A 1 230 ? 9.963 -23.242 13.594 1.00 72.00 230 ASN A N 1
ATOM 1812 C CA . ASN A 1 230 ? 9.068 -24.280 14.098 1.00 72.00 230 ASN A CA 1
ATOM 1813 C C . ASN A 1 230 ? 7.629 -23.809 13.878 1.00 72.00 230 ASN A C 1
ATOM 1815 O O . ASN A 1 230 ? 7.173 -22.872 14.532 1.00 72.00 230 ASN A O 1
ATOM 1819 N N . LEU A 1 231 ? 6.948 -24.422 12.912 1.00 82.25 231 LEU A N 1
ATOM 1820 C CA . LEU A 1 231 ? 5.569 -24.095 12.574 1.00 82.25 231 LEU A CA 1
ATOM 1821 C C . LEU A 1 231 ? 4.596 -24.990 13.359 1.00 82.25 231 LEU A C 1
ATOM 1823 O O . LEU A 1 231 ? 4.882 -26.178 13.532 1.00 82.25 231 LEU A O 1
ATOM 1827 N N . PRO A 1 232 ? 3.450 -24.454 13.819 1.00 85.44 232 PRO A N 1
ATOM 1828 C CA . PRO A 1 232 ? 2.381 -25.271 14.389 1.00 85.44 232 PRO A CA 1
ATOM 1829 C C . PRO A 1 232 ? 1.812 -26.275 13.371 1.00 85.44 232 PRO A C 1
ATOM 1831 O O . PRO A 1 232 ? 1.995 -26.132 12.164 1.00 85.44 232 PRO A O 1
ATOM 1834 N N . SER A 1 233 ? 1.076 -27.281 13.849 1.00 86.12 233 SER A N 1
ATOM 1835 C CA . SER A 1 233 ? 0.557 -28.392 13.029 1.00 86.12 233 SER A CA 1
ATOM 1836 C C . SER A 1 233 ? -0.393 -27.962 11.901 1.00 86.12 233 SER A C 1
ATOM 1838 O O . SER A 1 233 ? -0.457 -28.626 10.869 1.00 86.12 233 SER A O 1
ATOM 1840 N N . ASN A 1 234 ? -1.102 -26.844 12.070 1.00 90.56 234 ASN A N 1
ATOM 1841 C CA . ASN A 1 234 ? -1.987 -26.242 11.070 1.00 90.56 234 ASN A CA 1
ATOM 1842 C C . ASN A 1 234 ? -1.270 -25.275 10.101 1.00 90.56 234 ASN A C 1
ATOM 1844 O O . ASN A 1 234 ? -1.924 -24.635 9.276 1.00 90.56 234 ASN A O 1
ATOM 1848 N N . PHE A 1 235 ? 0.063 -25.179 10.157 1.00 90.19 235 PHE A N 1
ATOM 1849 C CA . PHE A 1 235 ? 0.883 -24.360 9.261 1.00 90.19 235 PHE A CA 1
ATOM 1850 C C . PHE A 1 235 ? 1.814 -25.239 8.418 1.00 90.19 235 PHE A C 1
ATOM 1852 O O . PHE A 1 235 ? 2.702 -25.921 8.925 1.00 90.19 235 PHE A O 1
ATOM 1859 N N . ILE A 1 236 ? 1.648 -25.182 7.099 1.00 89.50 236 ILE A N 1
ATOM 1860 C CA . ILE A 1 236 ? 2.416 -25.958 6.127 1.00 89.50 236 ILE A CA 1
ATOM 1861 C C . ILE A 1 236 ? 3.477 -25.056 5.502 1.00 89.50 236 ILE A C 1
ATOM 1863 O O . ILE A 1 236 ? 3.180 -24.039 4.871 1.00 89.50 236 ILE A O 1
ATOM 1867 N N . LYS A 1 237 ? 4.742 -25.445 5.651 1.00 88.75 237 LYS A N 1
ATOM 1868 C CA . LYS A 1 237 ? 5.871 -24.761 5.018 1.00 88.75 237 LYS A CA 1
ATOM 1869 C C . LYS A 1 237 ? 5.936 -25.094 3.531 1.00 88.75 237 LYS A C 1
ATOM 1871 O O . LYS A 1 237 ? 6.064 -26.260 3.169 1.00 88.75 237 LYS A O 1
ATOM 1876 N N . LEU A 1 238 ? 5.940 -24.070 2.681 1.00 87.81 238 LEU A N 1
ATOM 1877 C CA . LEU A 1 238 ? 6.170 -24.246 1.247 1.00 87.81 238 LEU A CA 1
ATOM 1878 C C . LEU A 1 238 ? 7.670 -24.353 0.937 1.00 87.81 238 LEU A C 1
ATOM 1880 O O . LEU A 1 238 ? 8.503 -23.690 1.566 1.00 87.81 238 LEU A O 1
ATOM 1884 N N . ALA A 1 239 ? 8.014 -25.171 -0.060 1.00 83.25 239 ALA A N 1
ATOM 1885 C CA . ALA A 1 239 ? 9.379 -25.274 -0.568 1.00 83.25 239 ALA A CA 1
ATOM 1886 C C . ALA A 1 239 ? 9.815 -23.953 -1.230 1.00 83.25 239 ALA A C 1
ATOM 1888 O O . ALA A 1 239 ? 8.985 -23.206 -1.752 1.00 83.25 239 ALA A O 1
ATOM 1889 N N . LYS A 1 240 ? 11.118 -23.645 -1.212 1.00 77.56 240 LYS A N 1
ATOM 1890 C CA . LYS A 1 240 ? 11.650 -22.354 -1.701 1.00 77.56 240 LYS A CA 1
ATOM 1891 C C . LYS A 1 240 ? 11.407 -22.114 -3.196 1.00 77.56 240 LYS A C 1
ATOM 1893 O O . LYS A 1 240 ? 11.318 -20.967 -3.615 1.00 77.56 240 LYS A O 1
ATOM 1898 N N . ASP A 1 241 ? 11.323 -23.181 -3.974 1.00 78.19 241 ASP A N 1
ATOM 1899 C CA . ASP A 1 241 ? 11.101 -23.219 -5.420 1.00 78.19 241 ASP A CA 1
ATOM 1900 C C . ASP A 1 241 ? 9.619 -23.356 -5.804 1.00 78.19 241 ASP A C 1
ATOM 1902 O O . ASP A 1 241 ? 9.287 -23.427 -6.986 1.00 78.19 241 ASP A O 1
ATOM 1906 N N . THR A 1 242 ? 8.712 -23.354 -4.821 1.00 85.19 242 THR A N 1
ATOM 1907 C CA . THR A 1 242 ? 7.271 -23.443 -5.072 1.00 85.19 242 THR A CA 1
ATOM 1908 C C . THR A 1 242 ? 6.799 -22.266 -5.921 1.00 85.19 242 THR A C 1
ATOM 1910 O O . THR A 1 242 ? 7.006 -21.099 -5.569 1.00 85.19 242 THR A O 1
ATOM 1913 N N . TYR A 1 243 ? 6.086 -22.562 -7.008 1.00 88.19 243 TYR A N 1
ATOM 1914 C CA . TYR A 1 243 ? 5.481 -21.539 -7.852 1.00 88.19 243 TYR A CA 1
ATOM 1915 C C . TYR A 1 243 ? 4.299 -20.876 -7.134 1.00 88.19 243 TYR A C 1
ATOM 1917 O O . TYR A 1 243 ? 3.180 -21.383 -7.117 1.00 88.19 243 TYR A O 1
ATOM 1925 N N . THR A 1 244 ? 4.557 -19.725 -6.507 1.00 89.56 244 THR A N 1
ATOM 1926 C CA . THR A 1 244 ? 3.590 -19.022 -5.647 1.00 89.56 244 THR A CA 1
ATOM 1927 C C . THR A 1 244 ? 2.222 -18.758 -6.296 1.00 89.56 244 THR A C 1
ATOM 1929 O O . THR A 1 244 ? 1.230 -18.924 -5.590 1.00 89.56 244 THR A O 1
ATOM 1932 N N . PRO A 1 245 ? 2.106 -18.384 -7.590 1.00 91.75 245 PRO A N 1
ATOM 1933 C CA . PRO A 1 245 ? 0.803 -18.131 -8.211 1.00 91.75 245 PRO A CA 1
ATOM 1934 C C . PRO A 1 245 ? -0.173 -19.307 -8.156 1.00 91.75 245 PRO A C 1
ATOM 1936 O O . PRO A 1 245 ? -1.342 -19.100 -7.840 1.00 91.75 245 PRO A O 1
ATOM 1939 N N . ASP A 1 246 ? 0.313 -20.528 -8.390 1.00 93.69 246 ASP A N 1
ATOM 1940 C CA . ASP A 1 246 ? -0.509 -21.742 -8.329 1.00 93.69 246 ASP A CA 1
ATOM 1941 C C . ASP A 1 246 ? -1.043 -21.965 -6.910 1.00 93.69 246 ASP A C 1
ATOM 1943 O O . ASP A 1 246 ? -2.207 -22.304 -6.707 1.00 93.69 246 ASP A O 1
ATOM 1947 N N . VAL A 1 247 ? -0.209 -21.697 -5.903 1.00 93.94 247 VAL A N 1
ATOM 1948 C CA . VAL A 1 247 ? -0.589 -21.839 -4.493 1.00 93.94 247 VAL A CA 1
ATOM 1949 C C . VAL A 1 247 ? -1.558 -20.745 -4.045 1.00 93.94 247 VAL A C 1
ATOM 1951 O O . VAL A 1 247 ? -2.487 -21.026 -3.286 1.00 93.94 247 VAL A O 1
ATOM 1954 N N . ILE A 1 248 ? -1.393 -19.511 -4.537 1.00 94.62 248 ILE A N 1
ATOM 1955 C CA . ILE A 1 248 ? -2.360 -18.429 -4.306 1.00 94.62 248 ILE A CA 1
ATOM 1956 C C . ILE A 1 248 ? -3.723 -18.836 -4.870 1.00 94.62 248 ILE A C 1
ATOM 1958 O O . ILE A 1 248 ? -4.710 -18.787 -4.141 1.00 94.62 248 ILE A O 1
ATOM 1962 N N . ALA A 1 249 ? -3.776 -19.299 -6.122 1.00 94.62 249 ALA A N 1
ATOM 1963 C CA . ALA A 1 249 ? -5.019 -19.742 -6.753 1.00 94.62 249 ALA A CA 1
ATOM 1964 C C . ALA A 1 249 ? -5.637 -20.982 -6.077 1.00 94.62 249 ALA A C 1
ATOM 1966 O O . ALA A 1 249 ? -6.855 -21.162 -6.101 1.00 94.62 249 ALA A O 1
ATOM 1967 N N . ALA A 1 250 ? -4.820 -21.825 -5.438 1.00 94.88 250 ALA A N 1
ATOM 1968 C CA . ALA A 1 250 ? -5.292 -22.981 -4.682 1.00 94.88 250 ALA A CA 1
ATOM 1969 C C . ALA A 1 250 ? -5.834 -22.645 -3.276 1.00 94.88 250 ALA A C 1
ATOM 1971 O O . ALA A 1 250 ? -6.473 -23.492 -2.631 1.00 94.88 250 ALA A O 1
ATOM 1972 N N . SER A 1 251 ? -5.598 -21.423 -2.795 1.00 95.56 251 SER A N 1
ATOM 1973 C CA . SER A 1 251 ? -6.022 -20.949 -1.474 1.00 95.56 251 SER A CA 1
ATOM 1974 C C . SER A 1 251 ? -7.454 -20.398 -1.499 1.00 95.56 251 SER A C 1
ATOM 1976 O O . SER A 1 251 ? -8.021 -20.147 -2.558 1.00 95.56 251 SER A O 1
ATOM 1978 N N . ASP A 1 252 ? -8.077 -20.250 -0.330 1.00 95.38 252 ASP A N 1
ATOM 1979 C CA . ASP A 1 252 ? -9.394 -19.613 -0.180 1.00 95.38 252 ASP A CA 1
ATOM 1980 C C . ASP A 1 252 ? -9.277 -18.119 0.153 1.00 95.38 252 ASP A C 1
ATOM 1982 O O . ASP A 1 252 ? -10.185 -17.350 -0.147 1.00 95.38 252 ASP A O 1
ATOM 1986 N N . CYS A 1 253 ? -8.150 -17.693 0.727 1.00 95.75 253 CYS A N 1
ATOM 1987 C CA . CYS A 1 253 ? -7.763 -16.290 0.854 1.00 95.75 253 CYS A CA 1
ATOM 1988 C C . CYS A 1 253 ? -6.238 -16.143 0.975 1.00 95.75 253 CYS A C 1
ATOM 1990 O O . CYS A 1 253 ? -5.522 -17.092 1.303 1.00 95.75 253 CYS A O 1
ATOM 1992 N N . MET A 1 254 ? -5.731 -14.935 0.750 1.00 95.56 254 MET A N 1
ATOM 1993 C CA . MET A 1 254 ? -4.327 -14.574 0.953 1.00 95.56 254 MET A CA 1
ATOM 1994 C C . MET A 1 254 ? -4.194 -13.602 2.122 1.00 95.56 254 MET A C 1
ATOM 1996 O O . MET A 1 254 ? -4.970 -12.660 2.214 1.00 95.56 254 MET A O 1
ATOM 2000 N N . LEU A 1 255 ? -3.187 -13.802 2.973 1.00 94.19 255 LEU A N 1
ATOM 2001 C CA . LEU A 1 255 ? -2.760 -12.869 4.012 1.00 94.19 255 LEU A CA 1
ATOM 2002 C C . LEU A 1 255 ? -1.340 -12.382 3.702 1.00 94.19 255 LEU A C 1
ATOM 2004 O O . LEU A 1 255 ? -0.408 -13.183 3.611 1.00 94.19 255 LEU A O 1
ATOM 2008 N N . GLY A 1 256 ? -1.144 -11.076 3.534 1.00 91.44 256 GLY A N 1
ATOM 2009 C CA . GLY A 1 256 ? 0.172 -10.556 3.156 1.00 91.44 256 GLY A CA 1
ATOM 2010 C C . GLY A 1 256 ? 0.260 -9.041 3.032 1.00 91.44 256 GLY A C 1
ATOM 2011 O O . GLY A 1 256 ? -0.597 -8.301 3.508 1.00 91.44 256 GLY A O 1
ATOM 2012 N N . LYS A 1 257 ? 1.321 -8.578 2.365 1.00 88.56 257 LYS A N 1
ATOM 2013 C CA . LYS A 1 257 ? 1.553 -7.154 2.090 1.00 88.56 257 LYS A CA 1
ATOM 2014 C C . LYS A 1 257 ? 1.075 -6.753 0.696 1.00 88.56 257 LYS A C 1
ATOM 2016 O O . LYS A 1 257 ? 1.303 -7.478 -0.279 1.00 88.56 257 LYS A O 1
ATOM 2021 N N . ILE A 1 258 ? 0.442 -5.584 0.594 1.00 88.81 258 ILE A N 1
ATOM 2022 C CA . ILE A 1 258 ? -0.001 -5.019 -0.687 1.00 88.81 258 ILE A CA 1
ATOM 2023 C C . ILE A 1 258 ? 1.222 -4.674 -1.519 1.00 88.81 258 ILE A C 1
ATOM 2025 O O . ILE A 1 258 ? 1.950 -3.767 -1.159 1.00 88.81 258 ILE A O 1
ATOM 2029 N N . GLY A 1 259 ? 1.422 -5.324 -2.654 1.00 89.38 259 GLY A N 1
ATOM 2030 C CA . GLY A 1 259 ? 2.310 -4.843 -3.709 1.00 89.38 259 GLY A CA 1
ATOM 2031 C C . GLY A 1 259 ? 1.702 -5.186 -5.058 1.00 89.38 259 GLY A C 1
ATOM 2032 O O . GLY A 1 259 ? 0.864 -6.085 -5.134 1.00 89.38 259 GLY A O 1
ATOM 2033 N N . TYR A 1 260 ? 2.123 -4.511 -6.132 1.00 91.31 260 TYR A N 1
ATOM 2034 C CA . TYR A 1 260 ? 1.510 -4.709 -7.455 1.00 91.31 260 TYR A CA 1
ATOM 2035 C C . TYR A 1 260 ? 1.383 -6.195 -7.839 1.00 91.31 260 TYR A C 1
ATOM 2037 O O . TYR A 1 260 ? 0.356 -6.634 -8.354 1.00 91.31 260 TYR A O 1
ATOM 2045 N N . GLY A 1 261 ? 2.403 -7.004 -7.533 1.00 90.38 261 GLY A N 1
ATOM 2046 C CA . GLY A 1 261 ? 2.381 -8.430 -7.851 1.00 90.38 261 GLY A CA 1
ATOM 2047 C C . GLY A 1 261 ? 1.351 -9.250 -7.072 1.00 90.38 261 GLY A C 1
ATOM 2048 O O . GLY A 1 261 ? 0.629 -10.033 -7.674 1.00 90.38 261 GLY A O 1
ATOM 2049 N N . THR A 1 262 ? 1.236 -9.046 -5.758 1.00 91.56 262 THR A N 1
ATOM 2050 C CA . THR A 1 262 ? 0.246 -9.766 -4.940 1.00 91.56 262 THR A CA 1
ATOM 2051 C C . THR A 1 262 ? -1.169 -9.291 -5.247 1.00 91.56 262 THR A C 1
ATOM 2053 O O . THR A 1 262 ? -2.090 -10.094 -5.331 1.00 91.56 262 THR A O 1
ATOM 2056 N N . VAL A 1 263 ? -1.338 -7.992 -5.492 1.00 93.38 263 VAL A N 1
ATOM 2057 C CA . VAL A 1 263 ? -2.621 -7.384 -5.857 1.00 93.38 263 VAL A CA 1
ATOM 2058 C C . VAL A 1 263 ? -3.108 -7.889 -7.213 1.00 93.38 263 VAL A C 1
ATOM 2060 O O . VAL A 1 263 ? -4.262 -8.294 -7.332 1.00 93.38 263 VAL A O 1
ATOM 2063 N N . SER A 1 264 ? -2.240 -7.904 -8.229 1.00 93.50 264 SER A N 1
ATOM 2064 C CA . SER A 1 264 ? -2.605 -8.399 -9.562 1.00 93.50 264 SER A CA 1
ATOM 2065 C C . SER A 1 264 ? -2.987 -9.880 -9.543 1.00 93.50 264 SER A C 1
ATOM 2067 O O . SER A 1 264 ? -3.965 -10.267 -10.176 1.00 93.50 264 SER A O 1
ATOM 2069 N N . GLU A 1 265 ? -2.282 -10.698 -8.764 1.00 93.44 265 GLU A N 1
ATOM 2070 C CA . GLU A 1 265 ? -2.595 -12.120 -8.593 1.00 93.44 265 GLU A CA 1
ATOM 2071 C C . GLU A 1 265 ? -3.901 -12.341 -7.828 1.00 93.44 265 GLU A C 1
ATOM 2073 O O . GLU A 1 265 ? -4.741 -13.117 -8.276 1.00 93.44 265 GLU A O 1
ATOM 2078 N N . ALA A 1 266 ? -4.127 -11.613 -6.730 1.00 94.25 266 ALA A N 1
ATOM 2079 C CA . ALA A 1 266 ? -5.380 -11.689 -5.980 1.00 94.25 266 ALA A CA 1
ATOM 2080 C C . ALA A 1 266 ? -6.594 -11.343 -6.853 1.00 94.25 266 ALA A C 1
ATOM 2082 O O . ALA A 1 266 ? -7.600 -12.050 -6.831 1.00 94.25 266 ALA A O 1
ATOM 2083 N N . LEU A 1 267 ? -6.489 -10.281 -7.658 1.00 93.56 267 LEU A N 1
ATOM 2084 C CA . LEU A 1 267 ? -7.561 -9.857 -8.555 1.00 93.56 267 LEU A CA 1
ATOM 2085 C C . LEU A 1 267 ? -7.785 -10.863 -9.686 1.00 93.56 267 LEU A C 1
ATOM 2087 O O . LEU A 1 267 ? -8.916 -11.301 -9.891 1.00 93.56 267 LEU A O 1
ATOM 2091 N N . ALA A 1 268 ? -6.726 -11.267 -10.392 1.00 93.38 268 ALA A N 1
ATOM 2092 C CA . ALA A 1 268 ? -6.835 -12.182 -11.526 1.00 93.38 268 ALA A CA 1
ATOM 2093 C C . ALA A 1 268 ? -7.380 -13.559 -11.121 1.00 93.38 268 ALA A C 1
ATOM 2095 O O . ALA A 1 268 ? -8.208 -14.127 -11.832 1.00 93.38 268 ALA A O 1
ATOM 2096 N N . TYR A 1 269 ? -6.941 -14.080 -9.973 1.00 93.12 269 TYR A N 1
ATOM 2097 C CA . TYR A 1 269 ? -7.361 -15.387 -9.462 1.00 93.12 269 TYR A CA 1
ATOM 2098 C C . TYR A 1 269 ? -8.611 -15.312 -8.583 1.00 93.12 269 TYR A C 1
ATOM 2100 O O . TYR A 1 269 ? -9.074 -16.343 -8.102 1.00 93.12 269 TYR A O 1
ATOM 2108 N N . LYS A 1 270 ? -9.179 -14.112 -8.398 1.00 93.00 270 LYS A N 1
ATOM 2109 C CA . LYS A 1 270 ? -10.398 -13.868 -7.612 1.00 93.00 270 LYS A CA 1
ATOM 2110 C C . LYS A 1 270 ? -10.274 -14.376 -6.173 1.00 93.00 270 LYS A C 1
ATOM 2112 O O . LYS A 1 270 ? -11.210 -14.946 -5.618 1.00 93.00 270 LYS A O 1
ATOM 2117 N N . ILE A 1 271 ? -9.107 -14.148 -5.577 1.00 94.19 271 ILE A N 1
ATOM 2118 C CA . ILE A 1 271 ? -8.788 -14.540 -4.208 1.00 94.19 271 ILE A CA 1
ATOM 2119 C C . ILE A 1 271 ? -9.004 -13.336 -3.278 1.00 94.19 271 ILE A C 1
ATOM 2121 O O . ILE A 1 271 ? -8.435 -12.264 -3.519 1.00 94.19 271 ILE A O 1
ATOM 2125 N N . PRO A 1 272 ? -9.804 -13.480 -2.205 1.00 95.69 272 PRO A N 1
ATOM 2126 C CA . PRO A 1 272 ? -9.877 -12.491 -1.139 1.00 95.69 272 PRO A CA 1
ATOM 2127 C C . PRO A 1 272 ? -8.492 -12.220 -0.546 1.00 95.69 272 PRO A C 1
ATOM 2129 O O . PRO A 1 272 ? -7.755 -13.149 -0.208 1.00 95.69 272 PRO A O 1
ATOM 2132 N N . PHE A 1 273 ? -8.136 -10.947 -0.408 1.00 95.75 273 PHE A N 1
ATOM 2133 C CA . PHE A 1 273 ? -6.828 -10.514 0.058 1.00 95.75 273 PHE A CA 1
ATOM 2134 C C . PHE A 1 273 ? -6.954 -9.757 1.377 1.00 95.75 273 PHE A C 1
ATOM 2136 O O . PHE A 1 273 ? -7.374 -8.603 1.426 1.00 95.75 273 PHE A O 1
ATOM 2143 N N . ILE A 1 274 ? -6.544 -10.421 2.449 1.00 95.50 274 ILE A N 1
ATOM 2144 C CA . ILE A 1 274 ? -6.341 -9.824 3.756 1.00 95.50 274 ILE A CA 1
ATOM 2145 C C . ILE A 1 274 ? -4.957 -9.177 3.779 1.00 95.50 274 ILE A C 1
ATOM 2147 O O . ILE A 1 274 ? -3.945 -9.838 3.532 1.00 95.50 274 ILE A O 1
ATOM 2151 N N . PHE A 1 275 ? -4.892 -7.886 4.068 1.00 92.56 275 PHE A N 1
ATOM 2152 C CA . PHE A 1 275 ? -3.632 -7.156 4.061 1.00 92.56 275 PHE A CA 1
ATOM 2153 C C . PHE A 1 275 ? -3.429 -6.337 5.325 1.00 92.56 275 PHE A C 1
ATOM 2155 O O . PHE A 1 275 ? -4.380 -5.952 5.999 1.00 92.56 275 PHE A O 1
ATOM 2162 N N . VAL A 1 276 ? -2.164 -6.051 5.618 1.00 88.88 276 VAL A N 1
ATOM 2163 C CA . VAL A 1 276 ? -1.757 -5.164 6.710 1.00 88.88 276 VAL A CA 1
ATOM 2164 C C . VAL A 1 276 ? -1.035 -3.967 6.119 1.00 88.88 276 VAL A C 1
ATOM 2166 O O . VAL A 1 276 ? -0.224 -4.126 5.201 1.00 88.88 276 VAL A O 1
ATOM 2169 N N . ARG A 1 277 ? -1.346 -2.777 6.640 1.00 82.00 277 ARG A N 1
ATOM 2170 C CA . ARG A 1 277 ? -0.773 -1.528 6.145 1.00 82.00 277 ARG A CA 1
ATOM 2171 C C . ARG A 1 277 ? 0.723 -1.445 6.359 1.00 82.00 277 ARG A C 1
ATOM 2173 O O . ARG A 1 277 ? 1.227 -1.806 7.433 1.00 82.00 277 ARG A O 1
ATOM 2180 N N . ARG A 1 278 ? 1.404 -0.895 5.357 1.00 82.88 278 ARG A N 1
ATOM 2181 C CA . ARG A 1 278 ? 2.829 -0.600 5.447 1.00 82.88 278 ARG A CA 1
ATOM 2182 C C . ARG A 1 278 ? 3.088 0.871 5.672 1.00 82.88 278 ARG A C 1
ATOM 2184 O O . ARG A 1 278 ? 2.506 1.735 5.024 1.00 82.88 278 ARG A O 1
ATOM 2191 N N . ASP A 1 279 ? 4.007 1.154 6.577 1.00 77.31 279 ASP A N 1
ATOM 2192 C CA . ASP A 1 279 ? 4.395 2.515 6.892 1.00 77.31 279 ASP A CA 1
ATOM 2193 C C . ASP A 1 279 ? 5.289 3.072 5.788 1.00 77.31 279 ASP A C 1
ATOM 2195 O O . ASP A 1 279 ? 6.273 2.443 5.387 1.00 77.31 279 ASP A O 1
ATOM 2199 N N . TYR A 1 280 ? 4.935 4.272 5.324 1.00 73.81 280 TYR A N 1
ATOM 2200 C CA . TYR A 1 280 ? 5.663 5.038 4.313 1.00 73.81 280 TYR A CA 1
ATOM 2201 C C . TYR A 1 280 ? 5.802 4.308 2.970 1.00 73.81 280 TYR A C 1
ATOM 2203 O O . TYR A 1 280 ? 6.806 4.454 2.278 1.00 73.81 280 TYR A O 1
ATOM 2211 N N . PHE A 1 281 ? 4.803 3.502 2.597 1.00 80.81 281 PHE A N 1
ATOM 2212 C CA . PHE A 1 281 ? 4.746 2.843 1.295 1.00 80.81 281 PHE A CA 1
ATOM 2213 C C . PHE A 1 281 ? 3.754 3.549 0.360 1.00 80.81 281 PHE A C 1
ATOM 2215 O O . PHE A 1 281 ? 2.579 3.203 0.287 1.00 80.81 281 PHE A O 1
ATOM 2222 N N . ASN A 1 282 ? 4.227 4.558 -0.371 1.00 76.94 282 ASN A N 1
ATOM 2223 C CA . ASN A 1 282 ? 3.344 5.547 -1.008 1.00 76.94 282 ASN A CA 1
ATOM 2224 C C . ASN A 1 282 ? 2.514 5.025 -2.194 1.00 76.94 282 ASN A C 1
ATOM 2226 O O . ASN A 1 282 ? 1.539 5.670 -2.575 1.00 76.94 282 ASN A O 1
ATOM 2230 N N . GLU A 1 283 ? 2.857 3.875 -2.788 1.00 81.69 283 GLU A N 1
ATOM 2231 C CA . GLU A 1 283 ? 1.990 3.238 -3.796 1.00 81.69 283 GLU A CA 1
ATOM 2232 C C . GLU A 1 283 ? 0.811 2.467 -3.173 1.00 81.69 283 GLU A C 1
ATOM 2234 O O . GLU A 1 283 ? -0.164 2.163 -3.864 1.00 81.69 283 GLU A O 1
ATOM 2239 N N . GLU A 1 284 ? 0.870 2.156 -1.869 1.00 84.19 284 GLU A N 1
ATOM 2240 C CA . GLU A 1 284 ? -0.137 1.334 -1.192 1.00 84.19 284 GLU A CA 1
ATOM 2241 C C . GLU A 1 284 ? -1.561 1.868 -1.341 1.00 84.19 284 GLU A C 1
ATOM 2243 O O . GLU A 1 284 ? -2.435 1.069 -1.676 1.00 84.19 284 GLU A O 1
ATOM 2248 N N . PRO A 1 285 ? -1.840 3.175 -1.141 1.00 80.25 285 PRO A N 1
ATOM 2249 C CA . PRO A 1 285 ? -3.208 3.684 -1.191 1.00 80.25 285 PRO A CA 1
ATOM 2250 C C . PRO A 1 285 ? -3.887 3.452 -2.548 1.00 80.25 285 PRO A C 1
ATOM 2252 O O . PRO A 1 285 ? -5.082 3.160 -2.597 1.00 80.25 285 PRO A O 1
ATOM 2255 N N . PHE A 1 286 ? -3.132 3.516 -3.649 1.00 83.00 286 PHE A N 1
ATOM 2256 C CA . PHE A 1 286 ? -3.654 3.316 -5.006 1.00 83.00 286 PHE A CA 1
ATOM 2257 C C . PHE A 1 286 ? -3.998 1.849 -5.268 1.00 83.00 286 PHE A C 1
ATOM 2259 O O . PHE A 1 286 ? -5.072 1.530 -5.784 1.00 83.00 286 PHE A O 1
ATOM 2266 N N . LEU A 1 287 ? -3.119 0.943 -4.840 1.00 87.25 287 LEU A N 1
ATOM 2267 C CA . LEU A 1 287 ? -3.347 -0.496 -4.917 1.00 87.25 287 LEU A CA 1
ATOM 2268 C C . LEU A 1 287 ? -4.459 -0.955 -3.960 1.00 87.25 287 LEU A C 1
ATOM 2270 O O . LEU A 1 287 ? -5.286 -1.792 -4.321 1.00 87.25 287 LEU A O 1
ATOM 2274 N N . ARG A 1 288 ? -4.527 -0.371 -2.761 1.00 83.75 288 ARG A N 1
ATOM 2275 C CA . ARG A 1 288 ? -5.581 -0.612 -1.772 1.00 83.75 288 ARG A CA 1
ATOM 2276 C C . ARG A 1 288 ? -6.945 -0.211 -2.313 1.00 83.75 288 ARG A C 1
ATOM 2278 O O . ARG A 1 288 ? -7.871 -1.011 -2.250 1.00 83.75 288 ARG A O 1
ATOM 2285 N N . ASN A 1 289 ? -7.064 0.983 -2.895 1.00 78.94 289 ASN A N 1
ATOM 2286 C CA . ASN A 1 289 ? -8.315 1.442 -3.502 1.00 78.94 289 ASN A CA 1
ATOM 2287 C C . ASN A 1 289 ? -8.807 0.468 -4.578 1.00 78.94 289 ASN A C 1
ATOM 2289 O O . ASN A 1 289 ? -10.004 0.210 -4.692 1.00 78.94 289 ASN A O 1
ATOM 2293 N N . MET A 1 290 ? -7.884 -0.136 -5.323 1.00 83.44 290 MET A N 1
ATOM 2294 C CA . MET A 1 290 ? -8.225 -1.177 -6.280 1.00 83.44 290 MET A CA 1
ATOM 2295 C C . MET A 1 290 ? -8.820 -2.421 -5.594 1.00 83.44 290 MET A C 1
ATOM 2297 O O . MET A 1 290 ? -9.880 -2.890 -6.007 1.00 83.44 290 MET A O 1
ATOM 2301 N N . LEU A 1 291 ? -8.197 -2.922 -4.523 1.00 85.12 291 LEU A N 1
ATOM 2302 C CA . LEU A 1 291 ? -8.686 -4.087 -3.771 1.00 85.12 291 LEU A CA 1
ATOM 2303 C C . LEU A 1 291 ? -10.022 -3.830 -3.054 1.00 85.12 291 LEU A C 1
ATOM 2305 O O . LEU A 1 291 ? -10.929 -4.657 -3.138 1.00 85.12 291 LEU A O 1
ATOM 2309 N N . GLU A 1 292 ? -10.134 -2.721 -2.323 1.00 77.00 292 GLU A N 1
ATOM 2310 C CA . GLU A 1 292 ? -11.268 -2.431 -1.437 1.00 77.00 292 GLU A CA 1
ATOM 2311 C C . GLU A 1 292 ? -12.439 -1.784 -2.189 1.00 77.00 292 GLU A C 1
ATOM 2313 O O . GLU A 1 292 ? -13.572 -2.258 -2.108 1.00 77.00 292 GLU A O 1
ATOM 2318 N N . VAL A 1 293 ? -12.175 -0.705 -2.934 1.00 67.50 293 VAL A N 1
ATOM 2319 C CA . VAL A 1 293 ? -13.221 0.179 -3.477 1.00 67.50 293 VAL A CA 1
ATOM 2320 C C . VAL A 1 293 ? -13.731 -0.314 -4.828 1.00 67.50 293 VAL A C 1
ATOM 2322 O O . VAL A 1 293 ? -14.922 -0.200 -5.119 1.00 67.50 293 VAL A O 1
ATOM 2325 N N . TYR A 1 294 ? -12.846 -0.845 -5.672 1.00 68.56 294 TYR A N 1
ATOM 2326 C CA . TYR A 1 294 ? -13.206 -1.202 -7.047 1.00 68.56 294 TYR A CA 1
ATOM 2327 C C . TYR A 1 294 ? -13.645 -2.653 -7.203 1.00 68.56 294 TYR A C 1
ATOM 2329 O O . TYR A 1 294 ? -14.594 -2.904 -7.944 1.00 68.56 294 TYR A O 1
ATOM 2337 N N . TYR A 1 295 ? -12.997 -3.582 -6.497 1.00 78.25 295 TYR A N 1
ATOM 2338 C CA . TYR A 1 295 ? -13.206 -5.018 -6.710 1.00 78.25 295 TYR A CA 1
ATOM 2339 C C . TYR A 1 295 ? -13.676 -5.794 -5.476 1.00 78.25 295 TYR A C 1
ATOM 2341 O O . TYR A 1 295 ? -13.900 -6.998 -5.586 1.00 78.25 295 TYR A O 1
ATOM 2349 N N . GLN A 1 296 ? -13.840 -5.122 -4.327 1.00 81.38 296 GLN A N 1
ATOM 2350 C CA . GLN A 1 296 ? -14.356 -5.704 -3.077 1.00 81.38 296 GLN A CA 1
ATOM 2351 C C . GLN A 1 296 ? -13.673 -7.030 -2.690 1.00 81.38 296 GLN A C 1
ATOM 2353 O O . GLN A 1 296 ? -14.316 -7.969 -2.225 1.00 81.38 296 GLN A O 1
ATOM 2358 N N . THR A 1 297 ? -12.359 -7.109 -2.910 1.00 86.25 297 THR A N 1
ATOM 2359 C CA . THR A 1 297 ? -11.531 -8.289 -2.616 1.00 86.25 297 THR A CA 1
ATOM 2360 C C . THR A 1 297 ? -10.656 -8.076 -1.379 1.00 86.25 297 THR A C 1
ATOM 2362 O O . THR A 1 297 ? -10.124 -9.039 -0.838 1.00 86.25 297 THR A O 1
ATOM 2365 N N . GLY A 1 298 ? -10.468 -6.823 -0.951 1.00 89.81 298 GLY A N 1
ATOM 2366 C CA . GLY A 1 298 ? -9.572 -6.450 0.142 1.00 89.81 298 GLY A CA 1
ATOM 2367 C C . GLY A 1 298 ? -10.230 -6.482 1.522 1.00 89.81 298 GLY A C 1
ATOM 2368 O O . GLY A 1 298 ? -11.331 -5.963 1.692 1.00 89.81 298 GLY A O 1
ATOM 2369 N N . VAL A 1 299 ? -9.515 -7.016 2.514 1.00 90.88 299 VAL A N 1
ATOM 2370 C CA . VAL A 1 299 ? -9.830 -6.884 3.944 1.00 90.88 299 VAL A CA 1
ATOM 2371 C C . VAL A 1 299 ? -8.598 -6.343 4.665 1.00 90.88 299 VAL A C 1
ATOM 2373 O O . VAL A 1 299 ? -7.577 -7.020 4.742 1.00 90.88 299 VAL A O 1
ATOM 2376 N N . GLU A 1 300 ? -8.671 -5.134 5.213 1.00 89.81 300 GLU A N 1
ATOM 2377 C CA . GLU A 1 300 ? -7.578 -4.615 6.039 1.00 89.81 300 GLU A CA 1
ATOM 2378 C C . GLU A 1 300 ? -7.621 -5.232 7.441 1.00 89.81 300 GLU A C 1
ATOM 2380 O O . GLU A 1 300 ? -8.637 -5.154 8.133 1.00 89.81 300 GLU A O 1
ATOM 2385 N N . MET A 1 301 ? -6.496 -5.798 7.868 1.00 89.94 301 MET A N 1
ATOM 2386 C CA . MET A 1 301 ? -6.244 -6.233 9.236 1.00 89.94 301 MET A CA 1
ATOM 2387 C C . MET A 1 301 ? -5.352 -5.206 9.936 1.00 89.94 301 MET A C 1
ATOM 2389 O O . MET A 1 301 ? -4.303 -4.818 9.414 1.00 89.94 301 MET A O 1
ATOM 2393 N N . ILE A 1 302 ? -5.755 -4.773 11.134 1.00 85.62 302 ILE A N 1
ATOM 2394 C CA . ILE A 1 302 ? -4.926 -3.876 11.946 1.00 85.62 302 ILE A CA 1
ATOM 2395 C C . ILE A 1 302 ? -3.673 -4.612 12.428 1.00 85.62 302 ILE A C 1
ATOM 2397 O O . ILE A 1 302 ? -3.717 -5.804 12.748 1.00 85.62 302 ILE A O 1
ATOM 2401 N N . ARG A 1 303 ? -2.542 -3.903 12.516 1.00 85.19 303 ARG A N 1
ATOM 2402 C CA . ARG A 1 303 ? -1.245 -4.518 12.835 1.00 85.19 303 ARG A CA 1
ATOM 2403 C C . ARG A 1 303 ? -1.257 -5.235 14.185 1.00 85.19 303 ARG A C 1
ATOM 2405 O O . ARG A 1 303 ? -0.693 -6.319 14.305 1.00 85.19 303 ARG A O 1
ATOM 2412 N N . ARG A 1 304 ? -1.952 -4.677 15.181 1.00 84.25 304 ARG A N 1
ATOM 2413 C CA . ARG A 1 304 ? -2.142 -5.301 16.501 1.00 84.25 304 ARG A CA 1
ATOM 2414 C C . ARG A 1 304 ? -2.737 -6.709 16.402 1.00 84.25 304 ARG A C 1
ATOM 2416 O O . ARG A 1 304 ? -2.242 -7.623 17.059 1.00 84.25 304 ARG A O 1
ATOM 2423 N N . ASP A 1 305 ? -3.759 -6.901 15.574 1.00 87.25 305 ASP A N 1
ATOM 2424 C CA . ASP A 1 305 ? -4.449 -8.190 15.442 1.00 87.25 305 ASP A CA 1
ATOM 2425 C C . ASP A 1 305 ? -3.588 -9.201 14.671 1.00 87.25 305 ASP A C 1
ATOM 2427 O O . ASP A 1 305 ? -3.576 -10.381 15.024 1.00 87.25 305 ASP A O 1
ATOM 2431 N N . LEU A 1 306 ? -2.777 -8.736 13.705 1.00 88.06 306 LEU A N 1
ATOM 2432 C CA . LEU A 1 306 ? -1.754 -9.568 13.062 1.00 88.06 306 LEU A CA 1
ATOM 2433 C C . LEU A 1 306 ? -0.771 -10.122 14.103 1.00 88.06 306 LEU A C 1
ATOM 2435 O O . LEU A 1 306 ? -0.554 -11.331 14.152 1.00 88.06 306 LEU A O 1
ATOM 2439 N N . LEU A 1 307 ? -0.197 -9.241 14.931 1.00 84.25 307 LEU A N 1
ATOM 2440 C CA . LEU A 1 307 ? 0.851 -9.586 15.898 1.00 84.25 307 LEU A CA 1
ATOM 2441 C C . LEU A 1 307 ? 0.335 -10.431 17.070 1.00 84.25 307 LEU A C 1
ATOM 2443 O O . LEU A 1 307 ? 1.057 -11.282 17.584 1.00 84.25 307 LEU A O 1
ATOM 2447 N N . THR A 1 308 ? -0.904 -10.194 17.504 1.00 83.25 308 THR A N 1
ATOM 2448 C CA . THR A 1 308 ? -1.526 -10.935 18.615 1.00 83.25 308 THR A CA 1
ATOM 2449 C C . THR A 1 308 ? -2.178 -12.245 18.177 1.00 83.25 308 THR A C 1
ATOM 2451 O O . THR A 1 308 ? -2.426 -13.097 19.027 1.00 83.25 308 THR A O 1
ATOM 2454 N N . GLY A 1 309 ? -2.406 -12.435 16.873 1.00 85.75 309 GLY A N 1
ATOM 2455 C CA . GLY A 1 309 ? -2.979 -13.659 16.319 1.00 85.75 309 GLY A CA 1
ATOM 2456 C C . GLY A 1 309 ? -4.505 -13.666 16.213 1.00 85.75 309 GLY A C 1
ATOM 2457 O O . GLY A 1 309 ? -5.081 -14.719 15.991 1.00 85.75 309 GLY A O 1
ATOM 2458 N N . HIS A 1 310 ? -5.191 -12.530 16.335 1.00 86.81 310 HIS A N 1
ATOM 2459 C CA . HIS A 1 310 ? -6.657 -12.471 16.240 1.00 86.81 310 HIS A CA 1
ATOM 2460 C C . HIS A 1 310 ? -7.140 -12.440 14.776 1.00 86.81 310 HIS A C 1
ATOM 2462 O O . HIS A 1 310 ? -7.828 -11.511 14.355 1.00 86.81 310 HIS A O 1
ATOM 2468 N N . TRP A 1 311 ? -6.756 -13.431 13.958 1.00 91.94 311 TRP A N 1
ATOM 2469 C CA . TRP A 1 311 ? -7.029 -13.398 12.512 1.00 91.94 311 TRP A CA 1
ATOM 2470 C C . TRP A 1 311 ? -8.427 -13.902 12.131 1.00 91.94 311 TRP A C 1
ATOM 2472 O O . TRP A 1 311 ? -8.920 -13.547 11.061 1.00 91.94 311 TRP A O 1
ATOM 2482 N N . GLY A 1 312 ? -9.078 -14.695 12.990 1.00 90.75 312 GLY A N 1
ATOM 2483 C CA . GLY A 1 312 ? -10.358 -15.363 12.711 1.00 90.75 312 GLY A CA 1
ATOM 2484 C C . GLY A 1 312 ? -11.442 -14.468 12.088 1.00 90.75 312 GLY A C 1
ATOM 2485 O O . GLY A 1 312 ? -11.891 -14.775 10.982 1.00 90.75 312 GLY A O 1
ATOM 2486 N N . PRO A 1 313 ? -11.789 -13.312 12.691 1.00 90.31 313 PRO A N 1
ATOM 2487 C CA . PRO A 1 313 ? -12.811 -12.414 12.142 1.00 90.31 313 PRO A CA 1
ATOM 2488 C C . PRO A 1 313 ? -12.491 -11.904 10.729 1.00 90.31 313 PRO A C 1
ATOM 2490 O O . PRO A 1 313 ? -13.391 -11.700 9.911 1.00 90.31 313 PRO A O 1
ATOM 2493 N N . TYR A 1 314 ? -11.205 -11.707 10.422 1.00 93.94 314 TYR A N 1
ATOM 2494 C CA . TYR A 1 314 ? -10.746 -11.246 9.112 1.00 93.94 314 TYR A CA 1
ATOM 2495 C C . TYR A 1 314 ? -10.793 -12.370 8.072 1.00 93.94 314 TYR A C 1
ATOM 2497 O O . TYR A 1 314 ? -11.183 -12.126 6.932 1.00 93.94 314 TYR A O 1
ATOM 2505 N N . LEU A 1 315 ? -10.447 -13.599 8.469 1.00 94.19 315 LEU A N 1
ATOM 2506 C CA . LEU A 1 315 ? -10.501 -14.797 7.624 1.00 94.19 315 LEU A CA 1
ATOM 2507 C C . LEU A 1 315 ? -11.941 -15.153 7.237 1.00 94.19 315 LEU A C 1
ATOM 2509 O O . LEU A 1 315 ? -12.240 -15.370 6.061 1.00 94.19 315 LEU A O 1
ATOM 2513 N N . GLU A 1 316 ? -12.853 -15.137 8.207 1.00 91.88 316 GLU A N 1
ATOM 2514 C CA . GLU A 1 316 ? -14.282 -15.359 7.973 1.00 91.88 316 GLU A CA 1
ATOM 2515 C C . GLU A 1 316 ? -14.881 -14.276 7.074 1.00 91.88 316 GLU A C 1
ATOM 2517 O O . GLU A 1 316 ? -15.628 -14.575 6.137 1.00 91.88 316 GLU A O 1
ATOM 2522 N N . HIS A 1 317 ? -14.515 -13.009 7.306 1.00 90.75 317 HIS A N 1
ATOM 2523 C CA . HIS A 1 317 ? -14.953 -11.926 6.437 1.00 90.75 317 HIS A CA 1
ATOM 2524 C C . HIS A 1 317 ? -14.412 -12.093 5.014 1.00 90.75 317 HIS A C 1
ATOM 2526 O O . HIS A 1 317 ? -15.186 -11.965 4.066 1.00 90.75 317 HIS A O 1
ATOM 2532 N N . ALA A 1 318 ? -13.134 -12.434 4.850 1.00 93.00 318 ALA A N 1
ATOM 2533 C CA . ALA A 1 318 ? -12.520 -12.620 3.542 1.00 93.00 318 ALA A CA 1
ATOM 2534 C C . ALA A 1 318 ? -13.225 -13.711 2.724 1.00 93.00 318 ALA A C 1
ATOM 2536 O O . ALA A 1 318 ? -13.555 -13.483 1.565 1.00 93.00 318 ALA A O 1
ATOM 2537 N N . VAL A 1 319 ? -13.552 -14.855 3.330 1.00 91.38 319 VAL A N 1
ATOM 2538 C CA . VAL A 1 319 ? -14.264 -15.949 2.639 1.00 91.38 319 VAL A CA 1
ATOM 2539 C C . VAL A 1 319 ? -15.723 -15.600 2.325 1.00 91.38 319 VAL A C 1
ATOM 2541 O O . VAL A 1 319 ? -16.306 -16.173 1.406 1.00 91.38 319 VAL A O 1
ATOM 2544 N N . SER A 1 320 ? -16.319 -14.640 3.042 1.00 90.69 320 SER A N 1
ATOM 2545 C CA . SER A 1 320 ? -17.653 -14.116 2.713 1.00 90.69 320 SER A CA 1
ATOM 2546 C C . SER A 1 320 ? -17.663 -13.177 1.497 1.00 90.69 320 SER A C 1
ATOM 2548 O O . SER A 1 320 ? -18.734 -12.913 0.941 1.00 90.69 320 SER A O 1
ATOM 2550 N N . LEU A 1 321 ? -16.497 -12.665 1.081 1.00 88.88 321 LEU A N 1
ATOM 2551 C CA . LEU A 1 321 ? -16.389 -11.793 -0.086 1.00 88.88 321 LEU A CA 1
ATOM 2552 C C . LEU A 1 321 ? -16.640 -12.573 -1.378 1.00 88.88 321 LEU A C 1
ATOM 2554 O O . LEU A 1 321 ? -16.381 -13.771 -1.482 1.00 88.88 321 LEU A O 1
ATOM 2558 N N . LYS A 1 322 ? -17.114 -11.858 -2.401 1.00 86.44 322 LYS A N 1
ATOM 2559 C CA . LYS A 1 322 ? -17.302 -12.387 -3.757 1.00 86.44 322 LYS A CA 1
ATOM 2560 C C . LYS A 1 322 ? -16.466 -11.567 -4.744 1.00 86.44 322 LYS A C 1
ATOM 2562 O O . LYS A 1 322 ? -17.023 -10.690 -5.406 1.00 86.44 322 LYS A O 1
ATOM 2567 N N . PRO A 1 323 ? -15.147 -11.821 -4.830 1.00 86.31 323 PRO A N 1
ATOM 2568 C CA . PRO A 1 323 ? -14.250 -11.088 -5.717 1.00 86.31 323 PRO A CA 1
ATOM 2569 C C . PRO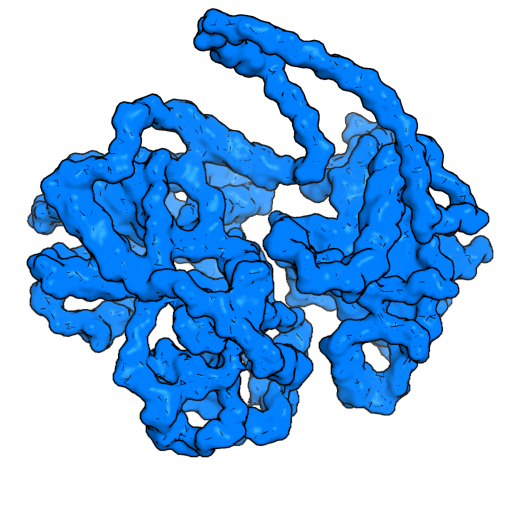 A 1 323 ? -14.739 -11.062 -7.166 1.00 86.31 323 PRO A C 1
ATOM 2571 O O . PRO A 1 323 ? -15.017 -12.105 -7.765 1.00 86.31 323 PRO A O 1
ATOM 2574 N N . CYS A 1 324 ? -14.819 -9.867 -7.752 1.00 79.19 324 CYS A N 1
ATOM 2575 C CA . CYS A 1 324 ? -15.355 -9.666 -9.096 1.00 79.19 324 CYS A CA 1
ATOM 2576 C C . CYS A 1 324 ? -14.397 -8.855 -9.982 1.00 79.19 324 CYS A C 1
ATOM 2578 O O . CYS A 1 324 ? -14.633 -7.695 -10.308 1.00 79.19 324 CYS A O 1
ATOM 2580 N N . TYR A 1 325 ? -13.306 -9.484 -10.422 1.00 86.50 325 TYR A N 1
ATOM 2581 C CA . TYR A 1 325 ? -12.453 -8.926 -11.472 1.00 86.50 325 TYR A CA 1
ATOM 2582 C C . TYR A 1 325 ? -12.818 -9.522 -12.838 1.00 86.50 325 TYR A C 1
ATOM 2584 O O . TYR A 1 325 ? -12.701 -10.733 -13.039 1.00 86.50 325 TYR A O 1
ATOM 2592 N N . ASN A 1 326 ? -13.270 -8.673 -13.767 1.00 84.25 326 ASN A N 1
ATOM 2593 C CA . ASN A 1 326 ? -13.741 -9.078 -15.102 1.00 84.25 326 ASN A CA 1
ATOM 2594 C C . ASN A 1 326 ? -12.993 -8.379 -16.256 1.00 84.25 326 ASN A C 1
ATOM 2596 O O . ASN A 1 326 ? -13.402 -8.493 -17.408 1.00 84.25 326 ASN A O 1
ATOM 2600 N N . PHE A 1 327 ? -11.924 -7.634 -15.963 1.00 86.75 327 PHE A N 1
ATOM 2601 C CA . PHE A 1 327 ? -11.115 -6.959 -16.980 1.00 86.75 327 PHE A CA 1
ATOM 2602 C C . PHE A 1 327 ? -10.001 -7.875 -17.512 1.00 86.75 327 PHE A C 1
ATOM 2604 O O . PHE A 1 327 ? -9.751 -8.956 -16.978 1.00 86.75 327 PHE A O 1
ATOM 2611 N N . GLY A 1 328 ? -9.332 -7.446 -18.585 1.00 89.44 328 GLY A N 1
ATOM 2612 C CA . GLY A 1 328 ? -8.260 -8.218 -19.213 1.00 89.44 328 GLY A CA 1
ATOM 2613 C C . GLY A 1 328 ? -7.079 -8.481 -18.270 1.00 89.44 328 GLY A C 1
ATOM 2614 O O . GLY A 1 328 ? -6.626 -7.590 -17.551 1.00 89.44 328 GLY A O 1
ATOM 2615 N N . ILE A 1 329 ? -6.561 -9.708 -18.319 1.00 93.31 329 ILE A N 1
ATOM 2616 C CA . ILE A 1 329 ? -5.370 -10.163 -17.576 1.00 93.31 329 ILE A CA 1
ATOM 2617 C C . ILE A 1 329 ? -4.165 -10.430 -18.497 1.00 93.31 329 ILE A C 1
ATOM 2619 O O . ILE A 1 329 ? -3.131 -10.936 -18.070 1.00 93.31 329 ILE A O 1
ATOM 2623 N N . ASN A 1 330 ? -4.293 -10.102 -19.785 1.00 93.81 330 ASN A N 1
ATOM 2624 C CA . ASN A 1 330 ? -3.265 -10.281 -20.810 1.00 93.81 330 ASN A CA 1
ATOM 2625 C C . ASN A 1 330 ? -2.348 -9.052 -20.944 1.00 93.81 330 ASN A C 1
ATOM 2627 O O . ASN A 1 330 ? -1.753 -8.828 -21.997 1.00 93.81 330 ASN A O 1
ATOM 2631 N N . GLY A 1 331 ? -2.208 -8.245 -19.887 1.00 93.25 331 GLY A N 1
ATOM 2632 C CA . GLY A 1 331 ? -1.448 -6.996 -19.940 1.00 93.25 331 GLY A CA 1
ATOM 2633 C C . GLY A 1 331 ? 0.003 -7.181 -20.380 1.00 93.25 331 GLY A C 1
ATOM 2634 O O . GLY A 1 331 ? 0.555 -6.313 -21.044 1.00 93.25 331 GLY A O 1
ATOM 2635 N N . GLY A 1 332 ? 0.624 -8.318 -20.045 1.00 93.25 332 GLY A N 1
ATOM 2636 C CA . GLY A 1 332 ? 2.006 -8.603 -20.439 1.00 93.25 332 GLY A CA 1
ATOM 2637 C C . GLY A 1 332 ? 2.175 -8.832 -21.944 1.00 93.25 332 GLY A C 1
ATOM 2638 O O . GLY A 1 332 ? 3.194 -8.440 -22.505 1.00 93.25 332 GLY A O 1
ATOM 2639 N N . GLU A 1 333 ? 1.168 -9.414 -22.599 1.00 94.81 333 GLU A N 1
ATOM 2640 C CA . GLU A 1 333 ? 1.119 -9.572 -24.055 1.00 94.81 333 GLU A CA 1
ATOM 2641 C C . GLU A 1 333 ? 0.884 -8.220 -24.734 1.00 94.81 333 GLU A C 1
ATOM 2643 O O . GLU A 1 333 ? 1.626 -7.851 -25.641 1.00 94.81 333 GLU A O 1
ATOM 2648 N N . VAL A 1 334 ? -0.096 -7.449 -24.245 1.00 95.56 334 VAL A N 1
ATOM 2649 C CA . VAL A 1 334 ? -0.414 -6.113 -24.775 1.00 95.56 334 VAL A CA 1
ATOM 2650 C C . VAL A 1 334 ? 0.783 -5.171 -24.639 1.00 95.56 334 VAL A C 1
ATOM 2652 O O . VAL A 1 334 ? 1.152 -4.505 -25.603 1.00 95.56 334 VAL A O 1
ATOM 2655 N N . ALA A 1 335 ? 1.437 -5.154 -23.474 1.00 95.31 335 ALA A N 1
ATOM 2656 C CA . ALA A 1 335 ? 2.635 -4.355 -23.248 1.00 95.31 335 ALA A CA 1
ATOM 2657 C C . ALA A 1 335 ? 3.774 -4.770 -24.190 1.00 95.31 335 ALA A C 1
ATOM 2659 O O . ALA A 1 335 ? 4.393 -3.907 -24.803 1.00 95.31 335 ALA A O 1
ATOM 2660 N N . ALA A 1 336 ? 4.024 -6.072 -24.370 1.00 95.50 336 ALA A N 1
ATOM 2661 C CA . ALA A 1 336 ? 5.024 -6.539 -25.329 1.00 95.50 336 ALA A CA 1
ATOM 2662 C C . ALA A 1 336 ? 4.685 -6.119 -26.770 1.00 95.50 336 ALA A C 1
ATOM 2664 O O . ALA A 1 336 ? 5.570 -5.651 -27.480 1.00 95.50 336 ALA A O 1
ATOM 2665 N N . GLY A 1 337 ? 3.417 -6.209 -27.182 1.00 95.31 337 GLY A N 1
ATOM 2666 C CA . GLY A 1 337 ? 2.960 -5.740 -28.493 1.00 95.31 337 GLY A CA 1
ATOM 2667 C C . GLY A 1 337 ? 3.224 -4.249 -28.717 1.00 95.31 337 GLY A C 1
ATOM 2668 O O . GLY A 1 337 ? 3.791 -3.876 -29.742 1.00 95.31 337 GLY A O 1
ATOM 2669 N N . LEU A 1 338 ? 2.906 -3.404 -27.729 1.00 94.44 338 LEU A N 1
ATOM 2670 C CA . LEU A 1 338 ? 3.196 -1.965 -27.773 1.00 94.44 338 LEU A CA 1
ATOM 2671 C C . LEU A 1 338 ? 4.697 -1.683 -27.897 1.00 94.44 338 LEU A C 1
ATOM 2673 O O . LEU A 1 338 ? 5.092 -0.805 -28.663 1.00 94.44 338 LEU A O 1
ATOM 2677 N N . LEU A 1 339 ? 5.537 -2.438 -27.186 1.00 94.44 339 LEU A N 1
ATOM 2678 C CA . LEU A 1 339 ? 6.993 -2.295 -27.252 1.00 94.44 339 LEU A CA 1
ATOM 2679 C C . LEU A 1 339 ? 7.535 -2.687 -28.635 1.00 94.44 339 LEU A C 1
ATOM 2681 O O . LEU A 1 339 ? 8.351 -1.958 -29.192 1.00 94.44 339 LEU A O 1
ATOM 2685 N N . ILE A 1 340 ? 7.051 -3.790 -29.213 1.00 94.19 340 ILE A N 1
ATOM 2686 C CA . ILE A 1 340 ? 7.446 -4.265 -30.553 1.00 94.19 340 ILE A CA 1
ATOM 2687 C C . ILE A 1 340 ? 7.045 -3.255 -31.630 1.00 94.19 340 ILE A C 1
ATOM 2689 O O . ILE A 1 340 ? 7.840 -2.909 -32.507 1.00 94.19 340 ILE A O 1
ATOM 2693 N N . ASP A 1 341 ? 5.816 -2.754 -31.551 1.00 92.62 341 ASP A N 1
ATOM 2694 C CA . ASP A 1 341 ? 5.293 -1.761 -32.480 1.00 92.62 341 ASP A CA 1
ATOM 2695 C C . ASP A 1 341 ? 6.082 -0.449 -32.418 1.00 92.62 341 ASP A C 1
ATOM 2697 O O . ASP A 1 341 ? 6.452 0.112 -33.453 1.00 92.62 341 ASP A O 1
ATOM 2701 N N . THR A 1 342 ? 6.383 0.008 -31.202 1.00 90.44 342 THR A N 1
ATOM 2702 C CA . THR A 1 342 ? 7.201 1.202 -30.965 1.00 90.44 342 THR A CA 1
ATOM 2703 C C . THR A 1 342 ? 8.604 1.012 -31.522 1.00 90.44 342 THR A C 1
ATOM 2705 O O . THR A 1 342 ? 9.068 1.851 -32.294 1.00 90.44 342 THR A O 1
ATOM 2708 N N . ALA A 1 343 ? 9.256 -0.115 -31.220 1.00 89.25 343 ALA A N 1
ATOM 2709 C CA . ALA A 1 343 ? 10.578 -0.449 -31.752 1.00 89.25 343 ALA A CA 1
ATOM 2710 C C . ALA A 1 343 ? 10.596 -0.500 -33.293 1.00 89.25 343 ALA A C 1
ATOM 2712 O O . ALA A 1 343 ? 11.582 -0.109 -33.910 1.00 89.25 343 ALA A O 1
ATOM 2713 N N . SER A 1 344 ? 9.480 -0.887 -33.920 1.00 88.31 344 SER A N 1
ATOM 2714 C CA . SER A 1 344 ? 9.311 -0.919 -35.382 1.00 88.31 344 SER A CA 1
ATOM 2715 C C . SER A 1 344 ? 8.979 0.446 -36.010 1.00 88.31 344 SER A C 1
ATOM 2717 O O . SER A 1 344 ? 8.789 0.535 -37.221 1.00 88.31 344 SER A O 1
ATOM 2719 N N . GLY A 1 345 ? 8.894 1.514 -35.210 1.00 83.69 345 GLY A N 1
ATOM 2720 C CA . GLY A 1 345 ? 8.684 2.884 -35.689 1.00 83.69 345 GLY A CA 1
ATOM 2721 C C . GLY A 1 345 ? 7.240 3.388 -35.640 1.00 83.69 345 GLY A C 1
ATOM 2722 O O . GLY A 1 345 ? 6.994 4.509 -36.083 1.00 83.69 345 GLY A O 1
ATOM 2723 N N . LYS A 1 346 ? 6.280 2.629 -35.089 1.00 84.38 346 LYS A N 1
ATOM 2724 C CA . LYS A 1 346 ? 4.948 3.192 -34.813 1.00 84.38 346 LYS A CA 1
ATOM 2725 C C . LYS A 1 346 ? 5.065 4.232 -33.695 1.00 84.38 346 LYS A C 1
ATOM 2727 O O . LYS A 1 346 ? 5.688 3.972 -32.666 1.00 84.38 346 LYS A O 1
ATOM 2732 N N . SER A 1 347 ? 4.479 5.410 -33.912 1.00 73.12 347 SER A N 1
ATOM 2733 C CA . SER A 1 347 ? 4.402 6.457 -32.893 1.00 73.12 347 SER A CA 1
ATOM 2734 C C . SER A 1 347 ? 3.084 6.337 -32.142 1.00 73.12 347 SER A C 1
ATOM 2736 O O . SER A 1 347 ? 2.014 6.414 -32.745 1.00 73.12 347 SER A O 1
ATOM 2738 N N . TYR A 1 348 ? 3.178 6.164 -30.828 1.00 71.19 348 TYR A N 1
ATOM 2739 C CA . TYR A 1 348 ? 2.042 6.263 -29.913 1.00 71.19 348 TYR A CA 1
ATOM 2740 C C . TYR A 1 348 ? 2.053 7.577 -29.113 1.00 71.19 348 TYR A C 1
ATOM 2742 O O . TYR A 1 348 ? 1.125 7.843 -28.352 1.00 71.19 348 TYR A O 1
ATOM 2750 N N . ALA A 1 349 ? 3.090 8.402 -29.291 1.00 63.53 349 ALA A N 1
ATOM 2751 C CA . ALA A 1 349 ? 3.275 9.672 -28.598 1.00 63.53 349 ALA A CA 1
ATOM 2752 C C . ALA A 1 349 ? 2.618 10.831 -29.371 1.00 63.53 349 ALA A C 1
ATOM 2754 O O . ALA A 1 349 ? 2.652 10.877 -30.600 1.00 63.53 349 ALA A O 1
ATOM 2755 N N . SER A 1 350 ? 2.039 11.801 -28.659 1.00 58.34 350 SER A N 1
ATOM 2756 C CA . SER A 1 350 ? 1.367 12.961 -29.276 1.00 58.34 350 SER A CA 1
ATOM 2757 C C . SER A 1 350 ? 2.392 14.023 -29.697 1.00 58.34 350 SER A C 1
ATOM 2759 O O . SER A 1 350 ? 3.133 14.480 -28.835 1.00 58.34 350 SER A O 1
ATOM 2761 N N . ASP A 1 351 ? 2.399 14.508 -30.947 1.00 51.72 351 ASP A N 1
ATOM 2762 C CA . ASP A 1 351 ? 3.392 15.453 -31.527 1.00 51.72 351 ASP A CA 1
ATOM 2763 C C . ASP A 1 351 ? 3.546 16.840 -30.842 1.00 51.72 351 ASP A C 1
ATOM 2765 O O . ASP A 1 351 ? 4.295 17.702 -31.304 1.00 51.72 351 ASP A O 1
ATOM 2769 N N . LYS A 1 352 ? 2.861 17.112 -29.725 1.00 47.72 352 LYS A N 1
ATOM 2770 C CA . LYS A 1 352 ? 2.919 18.412 -29.035 1.00 47.72 352 LYS A CA 1
ATOM 2771 C C . LYS A 1 352 ? 4.138 18.525 -28.103 1.00 47.72 352 LYS A C 1
ATOM 2773 O O . LYS A 1 352 ? 4.220 17.861 -27.072 1.00 47.72 352 LYS A O 1
ATOM 2778 N N . VAL A 1 353 ? 5.062 19.432 -28.438 1.00 46.62 353 VAL A N 1
ATOM 2779 C CA . VAL A 1 353 ? 6.265 19.785 -27.655 1.00 46.62 353 VAL A CA 1
ATOM 2780 C C . VAL A 1 353 ? 5.880 20.471 -26.332 1.00 46.62 353 VAL A C 1
ATOM 2782 O O . VAL A 1 353 ? 5.188 21.486 -26.347 1.00 46.62 353 VAL A O 1
ATOM 2785 N N . SER A 1 354 ? 6.326 19.954 -25.176 1.00 47.59 354 SER A N 1
ATOM 2786 C CA . SER A 1 354 ? 6.000 20.548 -23.861 1.00 47.59 354 SER A CA 1
ATOM 2787 C C . SER A 1 354 ? 6.995 20.199 -22.729 1.00 47.59 354 SER A C 1
ATOM 2789 O O . SER A 1 354 ? 6.584 19.929 -21.601 1.00 47.59 354 SER A O 1
ATOM 2791 N N . GLY A 1 355 ? 8.310 20.215 -22.977 1.00 42.34 355 GLY A N 1
ATOM 2792 C CA . GLY A 1 355 ? 9.308 19.910 -21.931 1.00 42.34 355 GLY A CA 1
ATOM 2793 C C . GLY A 1 355 ? 9.283 20.879 -20.730 1.00 42.34 355 GLY A C 1
ATOM 2794 O O . GLY A 1 355 ? 9.248 20.458 -19.578 1.00 42.34 355 GLY A O 1
ATOM 2795 N N . ALA A 1 356 ? 9.196 22.192 -20.976 1.00 40.38 356 ALA A N 1
ATOM 2796 C CA . ALA A 1 356 ? 9.280 23.217 -19.922 1.00 40.38 356 ALA A CA 1
ATOM 2797 C C . ALA A 1 356 ? 7.989 23.414 -19.092 1.00 40.38 356 ALA A C 1
ATOM 2799 O O . ALA A 1 356 ? 8.038 23.921 -17.971 1.00 40.38 356 ALA A O 1
ATOM 2800 N N . ARG A 1 357 ? 6.823 23.007 -19.616 1.00 45.16 357 ARG A N 1
ATOM 2801 C CA . ARG A 1 357 ? 5.532 23.062 -18.898 1.00 45.16 357 ARG A CA 1
ATOM 2802 C C . ARG A 1 357 ? 5.409 21.968 -17.828 1.00 45.16 357 ARG A C 1
ATOM 2804 O O . ARG A 1 357 ? 4.632 22.133 -16.907 1.00 45.16 357 ARG A O 1
ATOM 2811 N N . ARG A 1 358 ? 6.216 20.902 -17.893 1.00 52.22 358 ARG A N 1
ATOM 2812 C CA . ARG A 1 358 ? 5.985 19.665 -17.123 1.00 52.22 358 ARG A CA 1
ATOM 2813 C C . ARG A 1 358 ? 6.950 19.429 -15.975 1.00 52.22 358 ARG A C 1
ATOM 2815 O O . ARG A 1 358 ? 6.536 18.888 -14.962 1.00 52.22 358 ARG A O 1
ATOM 2822 N N . LEU A 1 359 ? 8.175 19.960 -16.053 1.00 46.62 359 LEU A N 1
ATOM 2823 C CA . LEU A 1 359 ? 8.941 20.225 -14.830 1.00 46.62 359 LEU A CA 1
ATOM 2824 C C . LEU A 1 359 ? 8.111 21.134 -13.909 1.00 46.62 359 LEU A C 1
ATOM 2826 O O . LEU A 1 359 ? 8.047 20.903 -12.711 1.00 46.62 359 LEU A O 1
ATOM 2830 N N . ARG A 1 360 ? 7.392 22.107 -14.490 1.00 46.25 360 ARG A N 1
ATOM 2831 C CA . ARG A 1 360 ? 6.416 22.947 -13.787 1.00 46.25 360 ARG A CA 1
ATOM 2832 C C . ARG A 1 360 ? 5.213 22.144 -13.273 1.00 46.25 360 ARG A C 1
ATOM 2834 O O . ARG A 1 360 ? 4.876 22.364 -12.125 1.00 46.25 360 ARG A O 1
ATOM 2841 N N . ASP A 1 361 ? 4.632 21.201 -14.017 1.00 49.44 361 ASP A N 1
ATOM 2842 C CA . ASP A 1 361 ? 3.530 20.343 -13.522 1.00 49.44 361 ASP A CA 1
ATOM 2843 C C . ASP A 1 361 ? 3.971 19.334 -12.447 1.00 49.44 361 ASP A C 1
ATOM 2845 O O . ASP A 1 361 ? 3.229 19.075 -11.510 1.00 49.44 361 ASP A O 1
ATOM 2849 N N . ALA A 1 362 ? 5.190 18.798 -12.521 1.00 48.66 362 ALA A N 1
ATOM 2850 C CA . ALA A 1 362 ? 5.779 17.965 -11.473 1.00 48.66 362 ALA A CA 1
ATOM 2851 C C . ALA A 1 362 ? 6.127 18.793 -10.223 1.00 48.66 362 ALA A C 1
ATOM 2853 O O . ALA A 1 362 ? 5.920 18.337 -9.100 1.00 48.66 362 ALA A O 1
ATOM 2854 N N . ILE A 1 363 ? 6.588 20.039 -10.403 1.00 48.53 363 ILE A N 1
ATOM 2855 C CA . ILE A 1 363 ? 6.745 21.021 -9.321 1.00 48.53 363 ILE A CA 1
ATOM 2856 C C . ILE A 1 363 ? 5.375 21.381 -8.731 1.00 48.53 363 ILE A C 1
ATOM 2858 O O . ILE A 1 363 ? 5.244 21.396 -7.513 1.00 48.53 363 ILE A O 1
ATOM 2862 N N . VAL A 1 364 ? 4.355 21.628 -9.561 1.00 46.62 364 VAL A N 1
ATOM 2863 C CA . VAL A 1 364 ? 2.981 21.936 -9.140 1.00 46.62 364 VAL A CA 1
ATOM 2864 C C . VAL A 1 364 ? 2.375 20.743 -8.423 1.00 46.62 364 VAL A C 1
ATOM 2866 O O . VAL A 1 364 ? 1.896 20.955 -7.329 1.00 46.62 364 VAL A O 1
ATOM 2869 N N . LEU A 1 365 ? 2.494 19.504 -8.905 1.00 48.34 365 LEU A N 1
ATOM 2870 C CA . LEU A 1 365 ? 2.073 18.308 -8.167 1.00 48.34 365 LEU A CA 1
ATOM 2871 C C . LEU A 1 365 ? 2.842 18.180 -6.847 1.00 48.34 365 LEU A C 1
ATOM 2873 O O . LEU A 1 365 ? 2.244 17.922 -5.810 1.00 48.34 365 LEU A O 1
ATOM 2877 N N . GLY A 1 366 ? 4.154 18.423 -6.849 1.00 45.66 366 GLY A N 1
ATOM 2878 C CA . GLY A 1 366 ? 4.962 18.488 -5.631 1.00 45.66 366 GLY A CA 1
ATOM 2879 C C . GLY A 1 366 ? 4.533 19.597 -4.660 1.00 45.66 366 GLY A C 1
ATOM 2880 O O . GLY A 1 366 ? 4.819 19.490 -3.469 1.00 45.66 366 GLY A O 1
ATOM 2881 N N . PHE A 1 367 ? 3.838 20.635 -5.141 1.00 41.56 367 PHE A N 1
ATOM 2882 C CA . PHE A 1 367 ? 3.170 21.689 -4.366 1.00 41.56 367 PHE A CA 1
ATOM 2883 C C . PHE A 1 367 ? 1.695 21.364 -4.043 1.00 41.56 367 PHE A C 1
ATOM 2885 O O . PHE A 1 367 ? 1.203 21.759 -2.995 1.00 41.56 367 PHE A O 1
ATOM 2892 N N . GLU A 1 368 ? 0.974 20.623 -4.880 1.00 40.75 368 GLU A N 1
ATOM 2893 C CA . GLU A 1 368 ? -0.425 20.218 -4.696 1.00 40.75 368 GLU A CA 1
ATOM 2894 C C . GLU A 1 368 ? -0.549 19.031 -3.750 1.00 40.75 368 GLU A C 1
ATOM 2896 O O . GLU A 1 368 ? -1.472 18.988 -2.950 1.00 40.75 368 GLU A O 1
ATOM 2901 N N . LEU A 1 369 ? 0.439 18.138 -3.719 1.00 42.44 369 LEU A N 1
ATOM 2902 C CA . LEU A 1 369 ? 0.633 17.184 -2.626 1.00 42.44 369 LEU A CA 1
ATOM 2903 C C . LEU A 1 369 ? 0.915 17.901 -1.289 1.00 42.44 369 LEU A C 1
ATOM 2905 O O . LEU A 1 369 ? 0.825 17.283 -0.233 1.00 42.44 369 LEU A O 1
ATOM 2909 N N . GLN A 1 370 ? 1.222 19.209 -1.303 1.00 42.78 370 GLN A N 1
ATOM 2910 C CA . GLN A 1 370 ? 1.268 20.051 -0.099 1.00 42.78 370 GLN A CA 1
ATOM 2911 C C . GLN A 1 370 ? -0.090 20.693 0.241 1.00 42.78 370 GLN A C 1
ATOM 2913 O O . GLN A 1 370 ? -0.171 21.354 1.282 1.00 42.78 370 GLN A O 1
ATOM 2918 N N . ARG A 1 371 ? -1.129 20.540 -0.600 1.00 36.53 371 ARG A N 1
ATOM 2919 C CA . ARG A 1 371 ? -2.485 21.080 -0.393 1.00 36.53 371 ARG A CA 1
ATOM 2920 C C . ARG A 1 371 ? -3.382 20.076 0.342 1.00 36.53 371 ARG A C 1
ATOM 2922 O O . ARG A 1 371 ? -3.362 18.880 0.078 1.00 36.53 371 ARG A O 1
ATOM 2929 N N . VAL A 1 372 ? -4.229 20.602 1.224 1.00 39.16 372 VAL A N 1
ATOM 2930 C CA . VAL A 1 372 ? -5.415 19.918 1.768 1.00 39.16 372 VAL A CA 1
ATOM 2931 C C . VAL A 1 372 ? -6.602 20.226 0.832 1.00 39.16 372 VAL A C 1
ATOM 2933 O O . VAL A 1 372 ? -6.663 21.345 0.311 1.00 39.16 372 VAL A O 1
ATOM 2936 N N . PRO A 1 373 ? -7.551 19.300 0.589 1.00 33.69 373 PRO A N 1
ATOM 2937 C CA . PRO A 1 373 ? -8.753 19.595 -0.191 1.00 33.69 373 PRO A CA 1
ATOM 2938 C C . PRO A 1 373 ? -9.608 20.635 0.547 1.00 33.69 373 PRO A C 1
ATOM 2940 O O . PRO A 1 373 ? -9.935 20.423 1.712 1.00 33.69 373 PRO A O 1
ATOM 2943 N N . GLY A 1 374 ? -9.991 21.738 -0.109 1.00 36.28 374 GLY A N 1
ATOM 2944 C CA . GLY A 1 374 ? -10.942 22.684 0.496 1.00 36.28 374 GLY A CA 1
ATOM 2945 C C . GLY A 1 374 ? -10.852 24.171 0.141 1.00 36.28 374 GLY A C 1
ATOM 2946 O O . GLY A 1 374 ? -11.544 24.953 0.793 1.00 36.28 374 GLY A O 1
ATOM 2947 N N . ARG A 1 375 ? -10.062 24.606 -0.853 1.00 31.78 375 ARG A N 1
ATOM 2948 C CA . ARG A 1 375 ? -10.249 25.927 -1.491 1.00 31.78 375 ARG A CA 1
ATOM 2949 C C . ARG A 1 375 ? -9.610 26.017 -2.880 1.00 31.78 375 ARG A C 1
ATOM 2951 O O . ARG A 1 375 ? -8.414 25.768 -3.019 1.00 31.78 375 ARG A O 1
ATOM 2958 N N . ASP A 1 376 ? -10.403 26.482 -3.846 1.00 34.53 376 ASP A N 1
ATOM 2959 C CA . ASP A 1 376 ? -9.914 27.272 -4.975 1.00 34.53 376 ASP A CA 1
ATOM 2960 C C . ASP A 1 376 ? -9.214 28.511 -4.405 1.00 34.53 376 ASP A C 1
ATOM 2962 O O . ASP A 1 376 ? -9.829 29.360 -3.758 1.00 34.53 376 ASP A O 1
ATOM 2966 N N . LEU A 1 377 ? -7.900 28.589 -4.589 1.00 32.28 377 LEU A N 1
ATOM 2967 C CA . LEU A 1 377 ? -7.149 29.826 -4.430 1.00 32.28 377 LEU A CA 1
ATOM 2968 C C . LEU A 1 377 ? -6.779 30.274 -5.832 1.00 32.28 377 LEU A C 1
ATOM 2970 O O . LEU A 1 377 ? -6.033 29.584 -6.532 1.00 32.28 377 LEU A O 1
ATOM 2974 N N . SER A 1 378 ? -7.351 31.416 -6.208 1.00 37.72 378 SER A N 1
ATOM 2975 C CA . SER A 1 378 ? -7.086 32.151 -7.435 1.00 37.72 378 SER A CA 1
ATOM 2976 C C . SER A 1 378 ? -5.596 32.143 -7.743 1.00 37.72 378 SER A C 1
ATOM 2978 O O . SER A 1 378 ? -4.768 32.641 -6.973 1.00 37.72 378 SER A O 1
ATOM 2980 N N . ILE A 1 379 ? -5.291 31.556 -8.891 1.00 35.94 379 ILE A N 1
ATOM 2981 C CA . ILE A 1 379 ? -4.050 31.729 -9.625 1.00 35.94 379 ILE A CA 1
ATOM 2982 C C . ILE A 1 379 ? -3.617 33.212 -9.533 1.00 35.94 379 ILE A C 1
ATOM 2984 O O . ILE A 1 379 ? -4.456 34.083 -9.770 1.00 35.94 379 ILE A O 1
ATOM 2988 N N . PRO A 1 380 ? -2.356 33.531 -9.175 1.00 34.84 380 PRO A N 1
ATOM 2989 C CA . PRO A 1 380 ? -1.892 34.916 -9.078 1.00 34.84 380 PRO A CA 1
ATOM 2990 C C . PRO A 1 380 ? -2.226 35.723 -10.344 1.00 34.84 380 PRO A C 1
ATOM 2992 O O . PRO A 1 380 ? -2.120 35.191 -11.444 1.00 34.84 380 PRO A O 1
ATOM 2995 N N . GLU A 1 381 ? -2.588 37.004 -10.230 1.00 34.47 381 GLU A N 1
ATOM 2996 C CA . GLU A 1 381 ? -3.021 37.834 -11.378 1.00 34.47 381 GLU A CA 1
ATOM 2997 C C . GLU A 1 381 ? -2.012 37.849 -12.545 1.00 34.47 381 GLU A C 1
ATOM 2999 O O . GLU A 1 381 ? -2.391 37.803 -13.714 1.00 34.47 381 GLU A O 1
ATOM 3004 N N . TRP A 1 382 ? -0.710 37.800 -12.247 1.00 36.44 382 TRP A N 1
ATOM 3005 C CA . TRP A 1 382 ? 0.352 37.705 -13.259 1.00 36.44 382 TRP A CA 1
ATOM 3006 C C . TRP A 1 382 ? 0.380 36.364 -14.019 1.00 36.44 382 TRP A C 1
ATOM 3008 O O . TRP A 1 382 ? 1.037 36.255 -15.051 1.00 36.44 382 TRP A O 1
ATOM 3018 N N . TYR A 1 383 ? -0.332 35.349 -13.529 1.00 34.16 383 TYR A N 1
ATOM 3019 C CA . TYR A 1 383 ? -0.514 34.034 -14.144 1.00 34.16 383 TYR A CA 1
ATOM 3020 C C . TYR A 1 383 ? -1.848 33.963 -14.918 1.00 34.16 383 TYR A C 1
ATOM 3022 O O . TYR A 1 383 ? -1.870 33.377 -15.997 1.00 34.16 383 TYR A O 1
ATOM 3030 N N . ALA A 1 384 ? -2.919 34.634 -14.465 1.00 37.00 384 ALA A N 1
ATOM 3031 C CA . ALA A 1 384 ? -4.170 34.787 -15.232 1.00 37.00 384 ALA A CA 1
ATOM 3032 C C . ALA A 1 384 ? -3.983 35.633 -16.511 1.00 37.00 384 ALA A C 1
ATOM 3034 O O . ALA A 1 384 ? -4.575 35.357 -17.556 1.00 37.00 384 ALA A O 1
ATOM 3035 N N . ASN A 1 385 ? -3.083 36.620 -16.471 1.00 31.42 385 ASN A N 1
ATOM 3036 C CA . ASN A 1 385 ? -2.772 37.459 -17.633 1.00 31.42 385 ASN A CA 1
ATOM 3037 C C . ASN A 1 385 ? -2.103 36.684 -18.786 1.00 31.42 385 ASN A C 1
ATOM 3039 O O . ASN A 1 385 ? -2.294 37.037 -19.946 1.00 31.42 385 ASN A O 1
ATOM 3043 N N . ALA A 1 386 ? -1.407 35.576 -18.498 1.00 34.53 386 ALA A N 1
ATOM 3044 C CA . ALA A 1 386 ? -0.828 34.707 -19.528 1.00 34.53 386 ALA A CA 1
ATOM 3045 C C . ALA A 1 386 ? -1.871 33.809 -20.229 1.00 34.53 386 ALA A C 1
ATOM 3047 O O . ALA A 1 386 ? -1.612 33.294 -21.317 1.00 34.53 386 ALA A O 1
ATOM 3048 N N . GLU A 1 387 ? -3.046 33.617 -19.619 1.00 32.44 387 GLU A N 1
ATOM 3049 C CA . GLU A 1 387 ? -4.192 32.923 -20.219 1.00 32.44 387 GLU A CA 1
ATOM 3050 C C . GLU A 1 387 ? -5.019 33.863 -21.113 1.00 32.44 387 GLU A C 1
ATOM 3052 O O . GLU A 1 387 ? -5.514 33.455 -22.167 1.00 32.44 387 GLU A O 1
ATOM 3057 N N . ASN A 1 388 ? -5.112 35.140 -20.725 1.00 32.31 388 ASN A N 1
ATOM 3058 C CA . ASN A 1 388 ? -5.896 36.156 -21.428 1.00 32.31 388 ASN A CA 1
ATOM 3059 C C . ASN A 1 388 ? -5.222 36.707 -22.697 1.00 32.31 388 ASN A C 1
ATOM 3061 O O . ASN A 1 388 ? -5.929 37.114 -23.616 1.00 32.31 388 ASN A O 1
ATOM 3065 N N . GLU A 1 389 ? -3.893 36.659 -22.826 1.00 34.69 389 GLU A N 1
ATOM 3066 C CA . GLU A 1 389 ? -3.213 37.095 -24.062 1.00 34.69 389 GLU A CA 1
ATOM 3067 C C . GLU A 1 389 ? -3.340 36.102 -25.237 1.00 34.69 389 GLU A C 1
ATOM 3069 O O . GLU A 1 389 ? -3.029 36.444 -26.377 1.00 34.69 389 GLU A O 1
ATOM 3074 N N . LEU A 1 390 ? -3.846 34.884 -25.001 1.00 35.41 390 LEU A N 1
ATOM 3075 C CA . LEU A 1 390 ? -4.015 33.847 -26.034 1.00 35.41 390 LEU A CA 1
ATOM 3076 C C . LEU A 1 390 ? -5.481 33.493 -26.333 1.00 35.41 390 LEU A C 1
ATOM 3078 O O . LEU A 1 390 ? -5.746 32.673 -27.214 1.00 35.41 390 LEU A O 1
ATOM 3082 N N . ARG A 1 391 ? -6.441 34.128 -25.650 1.00 30.88 391 ARG A N 1
ATOM 3083 C CA . ARG A 1 391 ? -7.879 33.987 -25.913 1.00 30.88 391 ARG A CA 1
ATOM 3084 C C . ARG A 1 391 ? -8.441 35.270 -26.516 1.00 30.88 391 ARG A C 1
ATOM 3086 O O . ARG A 1 391 ? -9.072 36.082 -25.849 1.00 30.88 391 ARG A O 1
ATOM 3093 N N . THR A 1 392 ? -8.285 35.424 -27.828 1.00 30.50 392 THR A N 1
ATOM 3094 C CA . THR A 1 392 ? -9.222 36.249 -28.599 1.00 30.50 392 THR A CA 1
ATOM 3095 C C . THR A 1 392 ? -10.570 35.525 -28.635 1.00 30.50 392 THR A C 1
ATOM 3097 O O . THR A 1 392 ? -10.779 34.615 -29.432 1.00 30.50 392 THR A O 1
ATOM 3100 N N . GLY A 1 393 ? -11.472 35.898 -27.722 1.00 27.00 393 GLY A N 1
ATOM 3101 C CA . GLY A 1 393 ? -12.855 35.415 -27.699 1.00 27.00 393 GLY A CA 1
ATOM 3102 C C . GLY A 1 393 ? -13.467 35.323 -26.299 1.00 27.00 393 GLY A C 1
ATOM 3103 O O . GLY A 1 393 ? -13.530 34.243 -25.724 1.00 27.00 393 GLY A O 1
ATOM 3104 N N . SER A 1 394 ? -13.934 36.461 -25.783 1.00 24.64 394 SER A N 1
ATOM 3105 C CA . SER A 1 394 ? -14.909 36.603 -24.680 1.00 24.64 394 SER A CA 1
ATOM 3106 C C . SER A 1 394 ? -16.218 35.810 -24.946 1.00 24.64 394 SER A C 1
ATOM 3108 O O . SER A 1 394 ? -16.491 35.534 -26.117 1.00 24.64 394 SER A O 1
ATOM 3110 N N . PRO A 1 395 ? -17.064 35.471 -23.937 1.00 30.83 395 PRO A N 1
ATOM 3111 C CA . PRO A 1 395 ? -17.433 36.349 -22.825 1.00 30.83 395 PRO A CA 1
ATOM 3112 C C . PRO A 1 395 ? -17.273 35.789 -21.406 1.00 30.83 395 PRO A C 1
ATOM 3114 O O . PRO A 1 395 ? -17.455 34.612 -21.112 1.00 30.83 395 PRO A O 1
ATOM 3117 N N . VAL A 1 396 ? -16.960 36.753 -20.545 1.00 27.16 396 VAL A N 1
ATOM 3118 C CA . VAL A 1 396 ? -16.942 36.762 -19.085 1.00 27.16 396 VAL A CA 1
ATOM 3119 C C . VAL A 1 396 ? -18.230 36.157 -18.518 1.00 27.16 396 VAL A C 1
ATOM 3121 O O . VAL A 1 396 ? -19.321 36.649 -18.798 1.00 27.16 396 VAL A O 1
ATOM 3124 N N . ALA A 1 397 ? -18.095 35.117 -17.695 1.00 25.14 397 ALA A N 1
ATOM 3125 C CA . ALA A 1 397 ? -19.130 34.733 -16.746 1.00 25.14 397 ALA A CA 1
ATOM 3126 C C . ALA A 1 397 ? -18.888 35.531 -15.461 1.00 25.14 397 ALA A C 1
ATOM 3128 O O . ALA A 1 397 ? -17.913 35.292 -14.750 1.00 25.14 397 ALA A O 1
ATOM 3129 N N . GLU A 1 398 ? -19.747 36.514 -15.203 1.00 24.34 398 GLU A N 1
ATOM 3130 C CA . GLU A 1 398 ? -19.835 37.179 -13.907 1.00 24.34 398 GLU A CA 1
ATOM 3131 C C . GLU A 1 398 ? -20.172 36.127 -12.842 1.00 24.34 398 GLU A C 1
ATOM 3133 O O . GLU A 1 398 ? -21.257 35.542 -12.840 1.00 24.34 398 GLU A O 1
ATOM 3138 N N . THR A 1 399 ? -19.239 35.863 -11.929 1.00 25.73 399 THR A N 1
ATOM 3139 C CA . THR A 1 399 ? -19.533 35.174 -10.674 1.00 25.73 399 THR A CA 1
ATOM 3140 C C . THR A 1 399 ? -20.420 36.082 -9.834 1.00 25.73 399 THR A C 1
ATOM 3142 O O . THR A 1 399 ? -19.945 37.022 -9.201 1.00 25.73 399 THR A O 1
ATOM 3145 N N . GLN A 1 400 ? -21.723 35.810 -9.849 1.00 23.95 400 GLN A N 1
ATOM 3146 C CA . GLN A 1 400 ? -22.630 36.297 -8.821 1.00 23.95 400 GLN A CA 1
ATOM 3147 C C . GLN A 1 400 ? -22.247 35.627 -7.499 1.00 23.95 400 GLN A C 1
ATOM 3149 O O . GLN A 1 400 ? -22.388 34.413 -7.349 1.00 23.95 400 GLN A O 1
ATOM 3154 N N . ASP A 1 401 ? -21.780 36.424 -6.539 1.00 26.56 401 ASP A N 1
ATOM 3155 C CA . ASP A 1 401 ? -21.726 36.054 -5.128 1.00 26.56 401 ASP A CA 1
ATOM 3156 C C . ASP A 1 401 ? -23.160 35.824 -4.626 1.00 26.56 401 ASP A C 1
ATOM 3158 O O . ASP A 1 401 ? -23.825 36.716 -4.095 1.00 26.56 401 ASP A O 1
ATOM 3162 N N . THR A 1 402 ? -23.681 34.611 -4.813 1.00 25.75 402 THR A N 1
ATOM 3163 C CA . THR A 1 402 ? -24.868 34.168 -4.083 1.00 25.75 402 THR A CA 1
ATOM 3164 C C . THR A 1 402 ? -24.495 34.028 -2.616 1.00 25.75 402 THR A C 1
ATOM 3166 O O . THR A 1 402 ? -23.790 33.096 -2.227 1.00 25.75 402 THR A O 1
ATOM 3169 N N . ILE A 1 403 ? -24.990 34.962 -1.804 1.00 29.56 403 ILE A N 1
ATOM 3170 C CA . ILE A 1 403 ? -25.040 34.874 -0.345 1.00 29.56 403 ILE A CA 1
ATOM 3171 C C . ILE A 1 403 ? -25.791 33.582 0.009 1.00 29.56 403 ILE A C 1
ATOM 3173 O O . ILE A 1 403 ? -27.020 33.542 0.022 1.00 29.56 403 ILE A O 1
ATOM 3177 N N . PHE A 1 404 ? -25.050 32.501 0.255 1.00 34.44 404 PHE A N 1
ATOM 3178 C CA . PHE A 1 404 ? -25.598 31.273 0.818 1.00 34.44 404 PHE A CA 1
ATOM 3179 C C . PHE A 1 404 ? -25.986 31.574 2.266 1.00 34.44 404 PHE A C 1
ATOM 3181 O O . PHE A 1 404 ? -25.125 31.719 3.131 1.00 34.44 404 PHE A O 1
ATOM 3188 N N . THR A 1 405 ? -27.283 31.698 2.530 1.00 33.53 405 THR A N 1
ATOM 3189 C CA . THR A 1 405 ? -27.815 31.603 3.891 1.00 33.53 405 THR A CA 1
ATOM 3190 C C . THR A 1 405 ? -27.707 30.135 4.290 1.00 33.53 405 THR A C 1
ATOM 3192 O O . THR A 1 405 ? -28.329 29.292 3.643 1.00 33.53 405 THR A O 1
ATOM 3195 N N . PRO A 1 406 ? -26.874 29.772 5.278 1.00 42.03 406 PRO A N 1
ATOM 3196 C CA . PRO A 1 406 ? -26.698 28.374 5.603 1.00 42.03 406 PRO A CA 1
ATOM 3197 C C . PRO A 1 406 ? -27.929 27.901 6.386 1.00 42.03 406 PRO A C 1
ATOM 3199 O O . PRO A 1 406 ? -28.146 28.289 7.531 1.00 42.03 406 PRO A O 1
ATOM 3202 N N . THR A 1 407 ? -28.777 27.110 5.738 1.00 52.69 407 THR A N 1
ATOM 3203 C CA . THR A 1 407 ? -29.916 26.442 6.373 1.00 52.69 407 THR A CA 1
ATOM 3204 C C . THR A 1 407 ? -29.422 25.264 7.207 1.00 52.69 407 THR A C 1
ATOM 3206 O O . THR A 1 407 ? -28.585 24.484 6.744 1.00 52.69 407 THR A O 1
ATOM 3209 N N . TYR A 1 408 ? -29.932 25.141 8.433 1.00 57.31 408 TYR A N 1
ATOM 3210 C CA . TYR A 1 408 ? -29.666 23.992 9.298 1.00 57.31 408 TYR A CA 1
ATOM 3211 C C . TYR A 1 408 ? -30.156 22.692 8.634 1.00 57.31 408 TYR A C 1
ATOM 3213 O O . TYR A 1 408 ? -31.139 22.738 7.890 1.00 57.31 408 TYR A O 1
ATOM 3221 N N . PRO A 1 409 ? -29.487 21.546 8.861 1.00 62.56 409 PRO A N 1
ATOM 3222 C CA . PRO A 1 409 ? -30.005 20.255 8.417 1.00 62.56 409 PRO A CA 1
ATOM 3223 C C . PRO A 1 409 ? -31.383 20.012 9.050 1.00 62.56 409 PRO A C 1
ATOM 3225 O O . PRO A 1 409 ? -31.515 20.171 10.259 1.00 62.56 409 PRO A O 1
ATOM 3228 N N . GLU A 1 410 ? -32.389 19.624 8.260 1.00 61.44 410 GLU A N 1
ATOM 3229 C CA . GLU A 1 410 ? -33.746 19.346 8.773 1.00 61.44 410 GLU A CA 1
ATOM 3230 C C . GLU A 1 410 ? -33.778 18.133 9.730 1.00 61.44 410 GLU A C 1
ATOM 3232 O O . GLU A 1 410 ? -34.691 18.021 10.542 1.00 61.44 410 GLU A O 1
ATOM 3237 N N . ASP A 1 411 ? -32.749 17.278 9.681 1.00 71.69 411 ASP A N 1
ATOM 3238 C CA . ASP A 1 411 ? -32.689 15.986 10.379 1.00 71.69 411 ASP A CA 1
ATOM 3239 C C . ASP A 1 411 ? -31.927 16.006 11.726 1.00 71.69 411 ASP A C 1
ATOM 3241 O O . ASP A 1 411 ? -31.790 14.962 12.359 1.00 71.69 411 ASP A O 1
ATOM 3245 N N . ILE A 1 412 ? -31.381 17.150 12.170 1.00 78.44 412 ILE A N 1
ATOM 3246 C CA . ILE A 1 412 ? -30.680 17.266 13.467 1.00 78.44 412 ILE A CA 1
ATOM 3247 C C . ILE A 1 412 ? -31.318 18.369 14.312 1.00 78.44 412 ILE A C 1
ATOM 3249 O O . ILE A 1 412 ? -31.307 19.540 13.932 1.00 78.44 412 ILE A O 1
ATOM 3253 N N . GLU A 1 413 ? -31.782 18.005 15.507 1.00 85.00 413 GLU A N 1
ATOM 3254 C CA . GLU A 1 413 ? -32.212 18.955 16.532 1.00 85.00 413 GLU A CA 1
ATOM 3255 C C . GLU A 1 413 ? -31.025 19.367 17.420 1.00 85.00 413 GLU A C 1
ATOM 3257 O O . GLU A 1 413 ? -30.340 18.527 18.006 1.00 85.00 413 GLU A O 1
ATOM 3262 N N . ILE A 1 414 ? -30.763 20.674 17.529 1.00 87.94 414 ILE A N 1
ATOM 3263 C CA . ILE A 1 414 ? -29.740 21.208 18.438 1.00 87.94 414 ILE A CA 1
ATOM 3264 C C . ILE A 1 414 ? -30.385 21.443 19.807 1.00 87.94 414 ILE A C 1
ATOM 3266 O O . ILE A 1 414 ? -31.103 22.422 19.996 1.00 87.94 414 ILE A O 1
ATOM 3270 N N . LEU A 1 415 ? -30.095 20.563 20.768 1.00 87.12 415 LEU A N 1
ATOM 3271 C CA . LEU A 1 415 ? -30.611 20.666 22.140 1.00 87.12 415 LEU A CA 1
ATOM 3272 C C . LEU A 1 415 ? -29.972 21.830 22.921 1.00 87.12 415 LEU A C 1
ATOM 3274 O O . LEU A 1 415 ? -30.647 22.541 23.666 1.00 87.12 415 LEU A O 1
ATOM 3278 N N . HIS A 1 416 ? -28.663 22.040 22.739 1.00 86.88 416 HIS A N 1
ATOM 3279 C CA . HIS A 1 416 ? -27.882 23.077 23.414 1.00 86.88 416 HIS A CA 1
ATOM 3280 C C . HIS A 1 416 ? -26.799 23.665 22.495 1.00 86.88 416 HIS A C 1
ATOM 3282 O O . HIS A 1 416 ? -26.113 22.933 21.785 1.00 86.88 416 HIS A O 1
ATOM 3288 N N . GLY A 1 417 ? -26.604 24.988 22.564 1.00 87.44 417 GLY A N 1
ATOM 3289 C CA . GLY A 1 417 ? -25.641 25.727 21.736 1.00 87.44 417 GLY A CA 1
ATOM 3290 C C . GLY A 1 417 ? -26.210 26.167 20.383 1.00 87.44 417 GLY A C 1
ATOM 3291 O O . GLY A 1 417 ? -27.417 26.125 20.164 1.00 87.44 417 GLY A O 1
ATOM 3292 N N . ASP A 1 418 ? -25.340 26.624 19.481 1.00 87.38 418 ASP A N 1
ATOM 3293 C CA . ASP A 1 418 ? -25.678 26.946 18.093 1.00 87.38 418 ASP A CA 1
ATOM 3294 C C . ASP A 1 418 ? -24.449 26.780 17.173 1.00 87.38 418 ASP A C 1
ATOM 3296 O O . ASP A 1 418 ? -23.333 26.517 17.628 1.00 87.38 418 ASP A O 1
ATOM 3300 N N . ALA A 1 419 ? -24.641 26.918 15.857 1.00 83.94 419 ALA A N 1
ATOM 3301 C CA . ALA A 1 419 ? -23.546 26.843 14.886 1.00 83.94 419 ALA A CA 1
ATOM 3302 C C . ALA A 1 419 ? -22.767 28.167 14.720 1.00 83.94 419 ALA A C 1
ATOM 3304 O O . ALA A 1 419 ? -21.861 28.240 13.888 1.00 83.94 419 ALA A O 1
ATOM 3305 N N . MET A 1 420 ? -23.129 29.227 15.450 1.00 84.44 420 MET A N 1
ATOM 3306 C CA . MET A 1 420 ? -22.537 30.572 15.417 1.00 84.44 420 MET A CA 1
ATOM 3307 C C . MET A 1 420 ? -22.428 31.208 14.015 1.00 84.44 420 MET A C 1
ATOM 3309 O O . MET A 1 420 ? -21.575 32.061 13.774 1.00 84.44 420 MET A O 1
ATOM 3313 N N . GLY A 1 421 ? -23.252 30.777 13.051 1.00 82.25 421 GLY A N 1
ATOM 3314 C CA . GLY A 1 421 ? -23.159 31.207 11.646 1.00 82.25 421 GLY A CA 1
ATOM 3315 C C . GLY A 1 421 ? -21.932 30.671 10.889 1.00 82.25 421 GLY A C 1
ATOM 3316 O O . GLY A 1 421 ? -21.607 31.159 9.806 1.00 82.25 421 GLY A O 1
ATOM 3317 N N . LEU A 1 422 ? -21.235 29.672 11.437 1.00 87.19 422 LEU A N 1
ATOM 3318 C CA . LEU A 1 422 ? -20.026 29.093 10.861 1.00 87.19 422 LEU A CA 1
ATOM 3319 C C . LEU A 1 422 ? -20.367 28.010 9.824 1.00 87.19 422 LEU A C 1
ATOM 3321 O O . LEU A 1 422 ? -20.840 26.921 10.151 1.00 87.19 422 LEU A O 1
ATOM 3325 N N . SER A 1 423 ? -20.103 28.308 8.549 1.00 88.19 423 SER A N 1
ATOM 3326 C CA . SER A 1 423 ? -20.402 27.400 7.426 1.00 88.19 423 SER A CA 1
ATOM 3327 C C . SER A 1 423 ? -19.703 26.034 7.509 1.00 88.19 423 SER A C 1
ATOM 3329 O O . SER A 1 423 ? -20.271 25.030 7.089 1.00 88.19 423 SER A O 1
ATOM 3331 N N . ASP A 1 424 ? -18.495 25.964 8.071 1.00 87.81 424 ASP A N 1
ATOM 3332 C CA . ASP A 1 424 ? -17.754 24.715 8.278 1.00 87.81 424 ASP A CA 1
ATOM 3333 C C . ASP A 1 424 ? -18.422 23.819 9.331 1.00 87.81 424 ASP A C 1
ATOM 3335 O O . ASP A 1 424 ? -18.529 22.613 9.116 1.00 87.81 424 ASP A O 1
ATOM 3339 N N . THR A 1 425 ? -18.952 24.397 10.413 1.00 90.62 425 THR A N 1
ATOM 3340 C CA . THR A 1 425 ? -19.767 23.671 11.403 1.00 90.62 425 THR A CA 1
ATOM 3341 C C . THR A 1 425 ? -21.052 23.134 10.786 1.00 90.62 425 THR A C 1
ATOM 3343 O O . THR A 1 425 ? -21.388 21.973 10.992 1.00 90.62 425 THR A O 1
ATOM 3346 N N . ILE A 1 426 ? -21.748 23.935 9.976 1.00 88.75 426 ILE A N 1
ATOM 3347 C CA . ILE A 1 426 ? -22.999 23.509 9.327 1.00 88.75 426 ILE A CA 1
ATOM 3348 C C . ILE A 1 426 ? -22.733 22.370 8.331 1.00 88.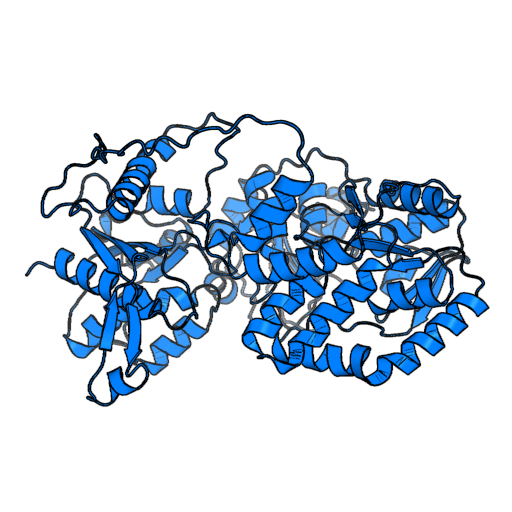75 426 ILE A C 1
ATOM 3350 O O . ILE A 1 426 ? -23.468 21.384 8.305 1.00 88.75 426 ILE A O 1
ATOM 3354 N N . ASN A 1 427 ? -21.632 22.441 7.579 1.00 87.25 427 ASN A N 1
ATOM 3355 C CA . ASN A 1 427 ? -21.196 21.352 6.703 1.00 87.25 427 ASN A CA 1
ATOM 3356 C C . ASN A 1 427 ? -20.828 20.078 7.480 1.00 87.25 427 ASN A C 1
ATOM 3358 O O . ASN A 1 427 ? -21.126 18.973 7.019 1.00 87.25 427 ASN A O 1
ATOM 3362 N N . PHE A 1 428 ? -20.195 20.210 8.650 1.00 89.94 428 PHE A N 1
ATOM 3363 C CA . PHE A 1 428 ? -19.892 19.072 9.516 1.00 89.94 428 PHE A CA 1
ATOM 3364 C C . PHE A 1 428 ? -21.171 18.415 10.053 1.00 89.94 428 PHE A C 1
ATOM 3366 O O . PHE A 1 428 ? -21.315 17.201 9.928 1.00 89.94 428 PHE A O 1
ATOM 3373 N N . LEU A 1 429 ? -22.134 19.202 10.548 1.00 89.81 429 LEU A N 1
ATOM 3374 C CA . LEU A 1 429 ? -23.436 18.700 11.007 1.00 89.81 429 LEU A CA 1
ATOM 3375 C C . LEU A 1 429 ? -24.217 18.014 9.881 1.00 89.81 429 LEU A C 1
ATOM 3377 O O . LEU A 1 429 ? -24.758 16.935 10.082 1.00 89.81 429 LEU A O 1
ATOM 3381 N N . LYS A 1 430 ? -24.206 18.578 8.669 1.00 86.94 430 LYS A N 1
ATOM 3382 C CA . LYS A 1 430 ? -24.798 17.927 7.493 1.00 86.94 430 LYS A CA 1
ATOM 3383 C C . LYS A 1 430 ? -24.107 16.603 7.156 1.00 86.94 430 LYS A C 1
ATOM 3385 O O . LYS A 1 430 ? -24.755 15.619 6.827 1.00 86.94 430 LYS A O 1
ATOM 3390 N N . THR A 1 431 ? -22.779 16.558 7.249 1.00 85.19 431 THR A N 1
ATOM 3391 C CA . THR A 1 431 ? -22.033 15.310 7.033 1.00 85.19 431 THR A CA 1
ATOM 3392 C C . THR A 1 431 ? -22.395 14.265 8.087 1.00 85.19 431 THR A C 1
ATOM 3394 O O . THR A 1 431 ? -22.470 13.086 7.756 1.00 85.19 431 THR A O 1
ATOM 3397 N N . LEU A 1 432 ? -22.627 14.694 9.333 1.00 86.50 432 LEU A N 1
ATOM 3398 C CA . LEU A 1 432 ? -23.082 13.841 10.424 1.00 86.50 432 LEU A CA 1
ATOM 3399 C C . LEU A 1 432 ? -24.494 13.301 10.138 1.00 86.50 432 LEU A C 1
ATOM 3401 O O . LEU A 1 432 ? -24.667 12.090 10.182 1.00 86.50 432 LEU A O 1
ATOM 3405 N N . SER A 1 433 ? -25.461 14.142 9.750 1.00 83.88 433 SER A N 1
ATOM 3406 C CA . SER A 1 433 ? -26.836 13.696 9.448 1.00 83.88 433 SER A CA 1
ATOM 3407 C C . SER A 1 433 ? -26.902 12.719 8.268 1.00 83.88 433 SER A C 1
ATOM 3409 O O . SER A 1 433 ? -27.669 11.760 8.276 1.00 83.88 433 SER A O 1
ATOM 3411 N N . GLU A 1 434 ? -26.034 12.894 7.268 1.00 82.44 434 GLU A N 1
ATOM 3412 C CA . GLU A 1 434 ? -25.928 11.983 6.125 1.00 82.44 434 GLU A CA 1
ATOM 3413 C C . GLU A 1 434 ? -25.405 10.578 6.496 1.00 82.44 434 GLU A C 1
ATOM 3415 O O . GLU A 1 434 ? -25.500 9.665 5.671 1.00 82.44 434 GLU A O 1
ATOM 3420 N N . LEU A 1 435 ? -24.844 10.367 7.696 1.00 78.88 435 LEU A N 1
ATOM 3421 C CA . LEU A 1 435 ? -24.330 9.055 8.111 1.00 78.88 435 LEU A CA 1
ATOM 3422 C C . LEU A 1 435 ? -25.431 8.026 8.383 1.00 78.88 435 LEU A C 1
ATOM 3424 O O . LEU A 1 435 ? -25.169 6.837 8.202 1.00 78.88 435 LEU A O 1
ATOM 3428 N N . ASP A 1 436 ? -26.630 8.453 8.787 1.00 63.38 436 ASP A N 1
ATOM 3429 C CA . ASP A 1 436 ? -27.743 7.536 9.065 1.00 63.38 436 ASP A CA 1
ATOM 3430 C C . ASP A 1 436 ? -28.407 7.042 7.765 1.00 63.38 436 ASP A C 1
ATOM 3432 O O . ASP A 1 436 ? -28.584 5.844 7.547 1.00 63.38 436 ASP A O 1
ATOM 3436 N N . VAL A 1 437 ? -28.608 7.950 6.800 1.00 56.28 437 VAL A N 1
ATOM 3437 C CA . VAL A 1 437 ? -29.211 7.675 5.473 1.00 56.28 437 VAL A CA 1
ATOM 3438 C C . VAL A 1 437 ? -28.395 6.668 4.639 1.00 56.28 437 VAL A C 1
ATOM 3440 O O . VAL A 1 437 ? -28.901 5.974 3.750 1.00 56.28 437 VAL A O 1
ATOM 3443 N N . VAL A 1 438 ? -27.097 6.563 4.921 1.00 51.25 438 VAL A N 1
ATOM 3444 C CA . VAL A 1 438 ? -26.151 5.652 4.260 1.00 51.25 438 VAL A CA 1
ATOM 3445 C C . VAL A 1 438 ? -26.477 4.169 4.502 1.00 51.25 438 VAL A C 1
ATOM 3447 O O . VAL A 1 438 ? -26.076 3.335 3.684 1.00 51.25 438 VAL A O 1
ATOM 3450 N N . LEU A 1 439 ? -27.231 3.829 5.555 1.00 48.38 439 LEU A N 1
ATOM 3451 C CA . LEU A 1 439 ? -27.662 2.454 5.836 1.00 48.38 439 LEU A CA 1
ATOM 3452 C C . LEU A 1 439 ? -28.733 1.940 4.851 1.00 48.38 439 LEU A C 1
ATOM 3454 O O . LEU A 1 439 ? -28.753 0.738 4.582 1.00 48.38 439 LEU A O 1
ATOM 3458 N N . ASP A 1 440 ? -29.534 2.827 4.244 1.00 39.62 440 ASP A N 1
ATOM 3459 C CA . ASP A 1 440 ? -30.714 2.445 3.445 1.00 39.62 440 ASP A CA 1
ATOM 3460 C C . ASP A 1 440 ? -30.504 2.450 1.917 1.00 39.62 440 ASP A C 1
ATOM 3462 O O . ASP A 1 440 ? -31.249 1.808 1.171 1.00 39.62 440 ASP A O 1
ATOM 3466 N N . SER A 1 441 ? -29.465 3.113 1.400 1.00 38.78 441 SER A N 1
ATOM 3467 C CA . SER A 1 441 ? -29.261 3.274 -0.052 1.00 38.78 441 SER A CA 1
ATOM 3468 C C . SER 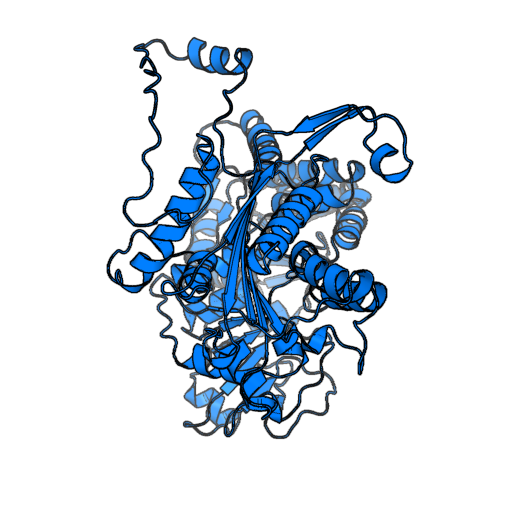A 1 441 ? -28.245 2.283 -0.639 1.00 38.78 441 SER A C 1
ATOM 3470 O O . SER A 1 441 ? -27.109 2.617 -0.972 1.00 38.78 441 SER A O 1
ATOM 3472 N N . SER A 1 442 ? -28.670 1.034 -0.839 1.00 35.78 442 SER A N 1
ATOM 3473 C CA . SER A 1 442 ? -27.854 -0.016 -1.482 1.00 35.78 442 SER A CA 1
ATOM 3474 C C . SER A 1 442 ? -27.773 0.065 -3.022 1.00 35.78 442 SER A C 1
ATOM 3476 O O . SER A 1 442 ? -27.179 -0.810 -3.652 1.00 35.78 442 SER A O 1
ATOM 3478 N N . THR A 1 443 ? -28.326 1.104 -3.661 1.00 36.56 443 THR A N 1
ATOM 3479 C CA . THR A 1 443 ? -28.551 1.119 -5.121 1.00 36.56 443 THR A CA 1
ATOM 3480 C C . THR A 1 443 ? -28.179 2.434 -5.822 1.00 36.56 443 THR A C 1
ATOM 3482 O O . THR A 1 443 ? -28.997 3.006 -6.540 1.00 36.56 443 THR A O 1
ATOM 3485 N N . SER A 1 444 ? -26.933 2.911 -5.698 1.00 34.03 444 SER A N 1
ATOM 3486 C CA . SER A 1 444 ? -26.367 3.798 -6.734 1.00 34.03 444 SER A CA 1
ATOM 3487 C C . SER A 1 444 ? -24.894 3.464 -7.034 1.00 34.03 444 SER A C 1
ATOM 3489 O O . SER A 1 444 ? -24.091 3.363 -6.104 1.00 34.03 444 SER A O 1
ATOM 3491 N N . PRO A 1 445 ? -24.506 3.284 -8.310 1.00 35.34 445 PRO A N 1
ATOM 3492 C CA . PRO A 1 445 ? -23.130 2.955 -8.687 1.00 35.34 445 PRO A CA 1
ATOM 3493 C C . PRO A 1 445 ? -22.151 4.143 -8.593 1.00 35.34 445 PRO A C 1
ATOM 3495 O O . PRO A 1 445 ? -20.944 3.936 -8.709 1.00 35.34 445 PRO A O 1
ATOM 3498 N N . GLU A 1 446 ? -22.639 5.366 -8.348 1.00 35.91 446 GLU A N 1
ATOM 3499 C CA . GLU A 1 446 ? -21.834 6.598 -8.410 1.00 35.91 446 GLU A CA 1
ATOM 3500 C C . GLU A 1 446 ? -21.342 7.122 -7.048 1.00 35.91 446 GLU A C 1
ATOM 3502 O O . GLU A 1 446 ? -20.377 7.881 -7.000 1.00 35.91 446 GLU A O 1
ATOM 3507 N N . LYS A 1 447 ? -21.900 6.664 -5.918 1.00 41.91 447 LYS A N 1
ATOM 3508 C CA . LYS A 1 447 ? -21.380 6.980 -4.573 1.00 41.91 447 LYS A CA 1
ATOM 3509 C C . LYS A 1 447 ? -20.794 5.733 -3.915 1.00 41.91 447 LYS A C 1
ATOM 3511 O O . LYS A 1 447 ? -21.359 5.185 -2.973 1.00 41.91 447 LYS A O 1
ATOM 3516 N N . ARG A 1 448 ? -19.635 5.278 -4.405 1.00 50.06 448 ARG A N 1
ATOM 3517 C CA . ARG A 1 448 ? -18.811 4.271 -3.710 1.00 50.06 448 ARG A CA 1
ATOM 3518 C C . ARG A 1 448 ? -18.415 4.838 -2.341 1.00 50.06 448 ARG A C 1
ATOM 3520 O O . ARG A 1 448 ? -17.575 5.730 -2.252 1.00 50.06 448 ARG A O 1
ATOM 3527 N N . GLN A 1 449 ? -19.102 4.390 -1.293 1.00 54.12 449 GLN A N 1
ATOM 3528 C CA . GLN A 1 449 ? -18.980 4.937 0.056 1.00 54.12 449 GLN A CA 1
ATOM 3529 C C . GLN A 1 449 ? -17.572 4.684 0.612 1.00 54.12 449 GLN A C 1
ATOM 3531 O O . GLN A 1 449 ? -17.113 3.543 0.676 1.00 54.12 449 GLN A O 1
ATOM 3536 N N . ARG A 1 450 ? -16.899 5.764 1.018 1.00 65.94 450 ARG A N 1
ATOM 3537 C CA . ARG A 1 450 ? -15.586 5.736 1.675 1.00 65.94 450 ARG A CA 1
ATOM 3538 C C . ARG A 1 450 ? -15.661 4.960 2.997 1.00 65.94 450 ARG A C 1
ATOM 3540 O O . ARG A 1 450 ? -16.666 5.036 3.707 1.00 65.94 450 ARG A O 1
ATOM 3547 N N . ARG A 1 451 ? -14.617 4.203 3.341 1.00 69.31 451 ARG A N 1
ATOM 3548 C CA . ARG A 1 451 ? -14.552 3.333 4.531 1.00 69.31 451 ARG A CA 1
ATOM 3549 C C . ARG A 1 451 ? -14.718 4.121 5.821 1.00 69.31 451 ARG A C 1
ATOM 3551 O O . ARG A 1 451 ? -15.389 3.643 6.731 1.00 69.31 451 ARG A O 1
ATOM 3558 N N . GLU A 1 452 ? -14.168 5.330 5.869 1.00 79.81 452 GLU A N 1
ATOM 3559 C CA . GLU A 1 452 ? -14.368 6.261 6.983 1.00 79.81 452 GLU A CA 1
ATOM 3560 C C . GLU A 1 452 ? -15.865 6.539 7.231 1.00 79.81 452 GLU A C 1
ATOM 3562 O O . GLU A 1 452 ? -16.318 6.479 8.372 1.00 79.81 452 GLU A O 1
ATOM 3567 N N . ARG A 1 453 ? -16.674 6.703 6.169 1.00 80.19 453 ARG A N 1
ATOM 3568 C CA . ARG A 1 453 ? -18.132 6.891 6.279 1.00 80.19 453 ARG A CA 1
ATOM 3569 C C . ARG A 1 453 ? -18.840 5.618 6.734 1.00 80.19 453 ARG A C 1
ATOM 3571 O O . ARG A 1 453 ? -19.713 5.687 7.587 1.00 80.19 453 ARG A O 1
ATOM 3578 N N . LYS A 1 454 ? -18.444 4.449 6.218 1.00 79.31 454 LYS A N 1
ATOM 3579 C CA . LYS A 1 454 ? -19.018 3.155 6.640 1.00 79.31 454 LYS A CA 1
ATOM 3580 C C . LYS A 1 454 ? -18.729 2.845 8.113 1.00 79.31 454 LYS A C 1
ATOM 3582 O O . LYS A 1 454 ? -19.579 2.278 8.795 1.00 79.31 454 LYS A O 1
ATOM 3587 N N . ALA A 1 455 ? -17.533 3.189 8.591 1.00 83.38 455 ALA A N 1
ATOM 3588 C CA . ALA A 1 455 ? -17.169 3.056 9.997 1.00 83.38 455 ALA A CA 1
ATOM 3589 C C . ALA A 1 455 ? -17.958 4.043 10.869 1.00 83.38 455 ALA A C 1
ATOM 3591 O O . ALA A 1 455 ? -18.523 3.627 11.878 1.00 83.38 455 ALA A O 1
ATOM 3592 N N . ALA A 1 456 ? -18.053 5.308 10.442 1.00 85.50 456 ALA A N 1
ATOM 3593 C CA . ALA A 1 456 ? -18.800 6.353 11.140 1.00 85.50 456 ALA A CA 1
ATOM 3594 C C . ALA A 1 456 ? -20.313 6.066 11.210 1.00 85.50 456 ALA A C 1
ATOM 3596 O O . ALA A 1 456 ? -20.922 6.284 12.250 1.00 85.50 456 ALA A O 1
ATOM 3597 N N . ALA A 1 457 ? -20.914 5.489 10.163 1.00 82.69 457 ALA A N 1
ATOM 3598 C CA . ALA A 1 457 ? -22.340 5.135 10.135 1.00 82.69 457 ALA A CA 1
ATOM 3599 C C . ALA A 1 457 ? -22.745 4.105 11.207 1.00 82.69 457 ALA A C 1
ATOM 3601 O O . ALA A 1 457 ? -23.903 4.025 11.598 1.00 82.69 457 ALA A O 1
ATOM 3602 N N . LYS A 1 458 ? -21.793 3.298 11.695 1.00 82.94 458 LYS A N 1
ATOM 3603 C CA . LYS A 1 458 ? -22.021 2.329 12.782 1.00 82.94 458 LYS A CA 1
ATOM 3604 C C . LYS A 1 458 ? -21.499 2.800 14.136 1.00 82.94 458 LYS A C 1
ATOM 3606 O O . LYS A 1 458 ? -21.550 2.025 15.085 1.00 82.94 458 LYS A O 1
ATOM 3611 N N . LEU A 1 459 ? -20.958 4.014 14.202 1.00 87.00 459 LEU A N 1
ATOM 3612 C CA . LEU A 1 459 ? -20.271 4.526 15.380 1.00 87.00 459 LEU A CA 1
ATOM 3613 C C . LEU A 1 459 ? -21.257 5.055 16.430 1.00 87.00 459 LEU A C 1
ATOM 3615 O O . LEU A 1 459 ? -21.075 4.785 17.612 1.00 87.00 459 LEU A O 1
ATOM 3619 N N . PHE A 1 460 ? -22.294 5.775 15.999 1.00 88.75 460 PHE A N 1
ATOM 3620 C CA . PHE A 1 460 ? -23.242 6.437 16.894 1.00 88.75 460 PHE A CA 1
ATOM 3621 C C . PHE A 1 460 ? -24.548 5.649 17.068 1.00 88.75 460 PHE A C 1
ATOM 3623 O O . PHE A 1 460 ? -24.984 4.893 16.188 1.00 88.75 460 PHE A O 1
ATOM 3630 N N . ASN A 1 461 ? -25.167 5.838 18.230 1.00 86.75 461 ASN A N 1
ATOM 3631 C CA . ASN A 1 461 ? -26.559 5.524 18.496 1.00 86.75 461 ASN A CA 1
ATOM 3632 C C . ASN A 1 461 ? -27.385 6.811 18.365 1.00 86.75 461 ASN A C 1
ATOM 3634 O O . ASN A 1 461 ? -27.276 7.688 19.212 1.00 86.75 461 ASN A O 1
ATOM 3638 N N . TRP A 1 462 ? -28.197 6.928 17.315 1.00 85.31 462 TRP A N 1
ATOM 3639 C CA . TRP A 1 462 ? -28.966 8.146 17.022 1.00 85.31 462 TRP A CA 1
ATOM 3640 C C . TRP A 1 462 ? -30.126 8.415 17.990 1.00 85.31 462 TRP A C 1
ATOM 3642 O O . TRP A 1 462 ? -30.738 9.472 17.922 1.00 85.31 462 TRP A O 1
ATOM 3652 N N . GLU A 1 463 ? -30.419 7.476 18.892 1.00 83.06 463 GLU A N 1
ATOM 3653 C CA . GLU A 1 463 ? -31.411 7.648 19.962 1.00 83.06 463 GLU A CA 1
ATOM 3654 C C . GLU A 1 463 ? -30.850 8.373 21.200 1.00 83.06 463 GLU A C 1
ATOM 3656 O O . GLU A 1 463 ? -31.600 8.657 22.129 1.00 83.06 463 GLU A O 1
ATOM 3661 N N . GLU A 1 464 ? -29.540 8.634 21.245 1.00 85.44 464 GLU A N 1
ATOM 3662 C CA . GLU A 1 464 ? -28.844 9.235 22.388 1.00 85.44 464 GLU A CA 1
ATOM 3663 C C . GLU A 1 464 ? -28.075 10.492 21.940 1.00 85.44 464 GLU A C 1
ATOM 3665 O O . GLU A 1 464 ? -27.702 10.632 20.771 1.00 85.44 464 GLU A O 1
ATOM 3670 N N . ASP A 1 465 ? -27.784 11.391 22.879 1.00 90.06 465 ASP A N 1
ATOM 3671 C CA . ASP A 1 465 ? -27.177 12.693 22.583 1.00 90.06 465 ASP A CA 1
ATOM 3672 C C . ASP A 1 465 ? -25.760 12.582 21.986 1.00 90.06 465 ASP A C 1
ATOM 3674 O O . ASP A 1 465 ? -24.955 11.718 22.354 1.00 90.06 465 ASP A O 1
ATOM 3678 N N . ILE A 1 466 ? -25.427 13.507 21.077 1.00 92.88 466 ILE A N 1
ATOM 3679 C CA . ILE A 1 466 ? -24.094 13.649 20.474 1.00 92.88 466 ILE A CA 1
ATOM 3680 C C . ILE A 1 466 ? -23.567 15.059 20.751 1.00 92.88 466 ILE A C 1
ATOM 3682 O O . ILE A 1 466 ? -24.190 16.060 20.402 1.00 92.88 466 ILE A O 1
ATOM 3686 N N . PHE A 1 467 ? -22.371 15.143 21.327 1.00 94.75 467 PHE A N 1
ATOM 3687 C CA . PHE A 1 467 ? -21.702 16.399 21.648 1.00 94.75 467 PHE A CA 1
ATOM 3688 C C . PHE A 1 467 ? -20.778 16.806 20.505 1.00 94.75 467 PHE A C 1
ATOM 3690 O O . PHE A 1 467 ? -19.823 16.092 20.194 1.00 94.75 467 PHE A O 1
ATOM 3697 N N . VAL A 1 468 ? -21.039 17.961 19.891 1.00 95.06 468 VAL A N 1
ATOM 3698 C CA . VAL A 1 468 ? -20.220 18.499 18.797 1.00 95.06 468 VAL A CA 1
ATOM 3699 C C . VAL A 1 468 ? -19.420 19.704 19.271 1.00 95.06 468 VAL A C 1
ATOM 3701 O O . VAL A 1 468 ? -19.976 20.658 19.811 1.00 95.06 468 VAL A O 1
ATOM 3704 N N . THR A 1 469 ? -18.111 19.691 19.036 1.00 96.50 469 THR A N 1
ATOM 3705 C CA . THR A 1 469 ? -17.210 20.799 19.369 1.00 96.50 469 THR A CA 1
ATOM 3706 C C . THR A 1 469 ? -16.338 21.185 18.185 1.00 96.50 469 THR A C 1
ATOM 3708 O O . THR A 1 469 ? -16.113 20.406 17.256 1.00 96.50 469 THR A O 1
ATOM 3711 N N . ARG A 1 470 ? -15.838 22.422 18.222 1.00 94.75 470 ARG A N 1
ATOM 3712 C CA . ARG A 1 470 ? -14.970 23.001 17.198 1.00 94.75 470 ARG A CA 1
ATOM 3713 C C . ARG A 1 470 ? -13.801 23.720 17.857 1.00 94.75 470 ARG A C 1
ATOM 3715 O O . ARG A 1 470 ? -14.016 24.530 18.753 1.00 94.75 470 ARG A O 1
ATOM 3722 N N . ALA A 1 471 ? -12.591 23.508 17.350 1.00 95.25 471 ALA A N 1
ATOM 3723 C CA . ALA A 1 471 ? -11.420 24.301 17.711 1.00 95.25 471 ALA A CA 1
ATOM 3724 C C . ALA A 1 471 ? -10.653 24.732 16.447 1.00 95.25 471 ALA A C 1
ATOM 3726 O O . ALA A 1 471 ? -10.269 23.875 15.645 1.00 95.25 471 ALA A O 1
ATOM 3727 N N . PRO A 1 472 ? -10.437 26.040 16.220 1.00 92.88 472 PRO A N 1
ATOM 3728 C CA . PRO A 1 472 ? -9.641 26.514 15.093 1.00 92.88 472 PRO A CA 1
ATOM 3729 C C . PRO A 1 472 ? -8.155 26.184 15.277 1.00 92.88 472 PRO A C 1
ATOM 3731 O O . PRO A 1 472 ? -7.656 26.099 16.400 1.00 92.88 472 PRO A O 1
ATOM 3734 N N . GLY A 1 473 ? -7.431 26.052 14.164 1.00 87.94 473 GLY A N 1
ATOM 3735 C CA . GLY A 1 473 ? -5.974 26.168 14.201 1.00 87.94 473 GLY A CA 1
ATOM 3736 C C . GLY A 1 473 ? -5.557 27.585 14.610 1.00 87.94 473 GLY A C 1
ATOM 3737 O O . GLY A 1 473 ? -6.377 28.506 14.651 1.00 87.94 473 GLY A O 1
ATOM 3738 N N . ARG A 1 474 ? -4.267 27.798 14.851 1.00 85.56 474 ARG A N 1
ATOM 3739 C CA . ARG A 1 474 ? -3.737 29.136 15.156 1.00 85.56 474 ARG A CA 1
ATOM 3740 C C . ARG A 1 474 ? -2.434 29.391 14.426 1.00 85.56 474 ARG A C 1
ATOM 3742 O O . ARG A 1 474 ? -1.641 28.474 14.234 1.00 85.56 474 ARG A O 1
ATOM 3749 N N . LEU A 1 475 ? -2.233 30.641 14.037 1.00 80.00 475 LEU A N 1
ATOM 3750 C CA . LEU A 1 475 ? -0.980 31.146 13.507 1.00 80.00 475 LEU A CA 1
ATOM 3751 C C . LEU A 1 475 ? -0.268 31.952 14.593 1.00 80.00 475 LEU A C 1
ATOM 3753 O O . LEU A 1 475 ? -0.839 32.905 15.131 1.00 80.00 475 LEU A O 1
ATOM 3757 N N . ASP A 1 476 ? 0.987 31.605 14.854 1.00 75.19 476 ASP A N 1
ATOM 3758 C CA . ASP A 1 476 ? 1.833 32.335 15.793 1.00 75.19 476 ASP A CA 1
ATOM 3759 C C . ASP A 1 476 ? 2.620 33.401 15.025 1.00 75.19 476 ASP A C 1
ATOM 3761 O O . ASP A 1 476 ? 3.570 33.102 14.300 1.00 75.19 476 ASP A O 1
ATOM 3765 N N . VAL A 1 477 ? 2.208 34.663 15.160 1.00 70.00 477 VAL A N 1
ATOM 3766 C CA . VAL A 1 477 ? 2.892 35.807 14.533 1.00 70.00 477 VAL A CA 1
ATOM 3767 C C . VAL A 1 477 ? 4.146 36.169 15.332 1.00 70.00 477 VAL A C 1
ATOM 3769 O O . VAL A 1 477 ? 5.175 36.524 14.761 1.00 70.00 477 VAL A O 1
ATOM 3772 N N . VAL A 1 478 ? 4.075 36.036 16.661 1.00 66.31 478 VAL A N 1
ATOM 3773 C CA . VAL A 1 478 ? 5.210 36.163 17.583 1.00 66.31 478 VAL A CA 1
ATOM 3774 C C . VAL A 1 478 ? 5.083 35.096 18.665 1.00 66.31 478 VAL A C 1
ATOM 3776 O O . VAL A 1 478 ? 4.029 34.974 19.286 1.00 66.31 478 VAL A O 1
ATOM 3779 N N . GLY A 1 479 ? 6.175 34.375 18.930 1.00 60.09 479 GLY A N 1
ATOM 3780 C CA . GLY A 1 479 ? 6.281 33.536 20.123 1.00 60.09 479 GLY A CA 1
ATOM 3781 C C . GLY A 1 479 ? 5.905 32.061 19.964 1.00 60.09 479 GLY A C 1
ATOM 3782 O O . GLY A 1 479 ? 5.541 31.459 20.956 1.00 60.09 479 GLY A O 1
ATOM 3783 N N . GLY A 1 480 ? 6.068 31.422 18.800 1.00 58.66 480 GLY A N 1
ATOM 3784 C CA . GLY A 1 480 ? 5.732 29.987 18.660 1.00 58.66 480 GLY A CA 1
ATOM 3785 C C . GLY A 1 480 ? 6.481 29.020 19.608 1.00 58.66 480 GLY A C 1
ATOM 3786 O O . GLY A 1 480 ? 5.993 27.936 19.902 1.00 58.66 480 GLY A O 1
ATOM 3787 N N . ILE A 1 481 ? 7.662 29.400 20.125 1.00 55.53 481 ILE A N 1
ATOM 3788 C CA . ILE A 1 481 ? 8.389 28.662 21.190 1.00 55.53 481 ILE A CA 1
ATOM 3789 C C . ILE A 1 481 ? 7.995 29.154 22.601 1.00 55.53 481 ILE A C 1
ATOM 3791 O O . ILE A 1 481 ? 8.208 28.452 23.588 1.00 55.53 481 ILE A O 1
ATOM 3795 N N . ALA A 1 482 ? 7.406 30.349 22.703 1.00 57.16 482 ALA A N 1
ATOM 3796 C CA . ALA A 1 482 ? 7.073 31.007 23.965 1.00 57.16 482 ALA A CA 1
ATOM 3797 C C . ALA A 1 482 ? 5.867 30.399 24.694 1.00 57.16 482 ALA A C 1
ATOM 3799 O O . ALA A 1 482 ? 5.735 30.590 25.906 1.00 57.16 482 ALA A O 1
ATOM 3800 N N . ASP A 1 483 ? 5.039 29.633 23.985 1.00 52.91 483 ASP A N 1
ATOM 3801 C CA . ASP A 1 483 ? 3.865 28.921 24.499 1.00 52.91 483 ASP A CA 1
ATOM 3802 C C . ASP A 1 483 ? 4.156 28.038 25.722 1.00 52.91 483 ASP A C 1
ATOM 3804 O O . ASP A 1 483 ? 3.279 27.828 26.556 1.00 52.91 483 ASP A O 1
ATOM 3808 N N . TYR A 1 484 ? 5.397 27.561 25.862 1.00 56.91 484 TYR A N 1
ATOM 3809 C CA . TYR A 1 484 ? 5.831 26.697 26.967 1.00 56.91 484 TYR A CA 1
ATOM 3810 C C . TYR A 1 484 ? 6.750 27.398 27.977 1.00 56.91 484 TYR A C 1
ATOM 3812 O O . TYR A 1 484 ? 7.118 26.800 28.986 1.00 56.91 484 TYR A O 1
ATOM 3820 N N . SER A 1 485 ? 7.147 28.649 27.720 1.00 61.94 485 SER A N 1
ATOM 3821 C CA . SER A 1 485 ? 8.108 29.395 28.547 1.00 61.94 485 SER A CA 1
ATOM 3822 C C . SER A 1 485 ? 7.506 30.615 29.248 1.00 61.94 485 SER A C 1
ATOM 3824 O O . SER A 1 485 ? 8.240 31.377 29.877 1.00 61.94 485 SER A O 1
ATOM 3826 N N . GLY A 1 486 ? 6.190 30.826 29.132 1.00 64.25 486 GLY A N 1
ATOM 3827 C CA . GLY A 1 486 ? 5.479 31.927 29.790 1.00 64.25 486 GLY A CA 1
ATOM 3828 C C . GLY A 1 486 ? 5.817 33.314 29.234 1.00 64.25 486 GLY A C 1
ATOM 3829 O O . GLY A 1 486 ? 5.712 34.302 29.958 1.00 64.25 486 GLY A O 1
ATOM 3830 N N . SER A 1 487 ? 6.271 33.407 27.979 1.00 69.88 487 SER A N 1
ATOM 3831 C CA . SER A 1 487 ? 6.574 34.699 27.342 1.00 69.88 487 SER A CA 1
ATOM 3832 C C . SER A 1 487 ? 5.355 35.265 26.600 1.00 69.88 487 SER A C 1
ATOM 3834 O O . SER A 1 487 ? 4.358 34.577 26.400 1.00 69.88 487 SER A O 1
ATOM 3836 N N . LEU A 1 488 ? 5.417 36.541 26.211 1.00 70.56 488 LEU A N 1
ATOM 3837 C CA . LEU A 1 488 ? 4.344 37.193 25.456 1.00 70.56 488 LEU A CA 1
ATOM 3838 C C . LEU A 1 488 ? 4.194 36.554 24.069 1.00 70.56 488 LEU A C 1
ATOM 3840 O O . LEU A 1 488 ? 5.167 36.457 23.319 1.00 70.56 488 LEU A O 1
ATOM 3844 N N . VAL A 1 489 ? 2.964 36.169 23.734 1.00 71.06 489 VAL A N 1
ATOM 3845 C CA . VAL A 1 489 ? 2.596 35.572 22.447 1.00 71.06 489 VAL A CA 1
ATOM 3846 C C . VAL A 1 489 ? 1.630 36.483 21.695 1.00 71.06 489 VAL A C 1
ATOM 3848 O O . VAL A 1 489 ? 0.774 37.132 22.298 1.00 71.06 489 VAL A O 1
ATOM 3851 N N . LEU A 1 490 ? 1.762 36.526 20.369 1.00 77.88 490 LEU A N 1
ATOM 3852 C CA . LEU A 1 490 ? 0.789 37.150 19.475 1.00 77.88 490 LEU A CA 1
ATOM 3853 C C . LEU A 1 490 ? 0.268 36.079 18.522 1.00 77.88 490 LEU A C 1
ATOM 3855 O O . LEU A 1 490 ? 0.957 35.693 17.575 1.00 77.88 490 LEU A O 1
ATOM 3859 N N . GLN A 1 491 ? -0.941 35.601 18.800 1.00 79.62 491 GLN A N 1
ATOM 3860 C CA . GLN A 1 491 ? -1.564 34.483 18.097 1.00 79.62 491 GLN A CA 1
ATOM 3861 C C . GLN A 1 491 ? -2.878 34.931 17.461 1.00 79.62 491 GLN A C 1
ATOM 3863 O O . GLN A 1 491 ? -3.601 35.755 18.026 1.00 79.62 491 GLN A O 1
ATOM 3868 N N . LEU A 1 492 ? -3.198 34.371 16.297 1.00 83.19 492 LEU A N 1
ATOM 3869 C CA . LEU A 1 492 ? -4.482 34.580 15.635 1.00 83.19 492 LEU A CA 1
ATOM 3870 C C . LEU A 1 492 ? -5.077 33.228 15.217 1.00 83.19 492 LEU A C 1
ATOM 3872 O O . LEU A 1 492 ? -4.385 32.456 14.547 1.00 83.19 492 LEU A O 1
ATOM 3876 N N . PRO A 1 493 ? -6.341 32.924 15.567 1.00 86.81 493 PRO A N 1
ATOM 3877 C CA . PRO A 1 493 ? -7.027 31.758 15.030 1.00 86.81 493 PRO A CA 1
ATOM 3878 C C . PRO A 1 493 ? -7.115 31.835 13.506 1.00 86.81 493 PRO A C 1
ATOM 3880 O O . PRO A 1 493 ? -7.428 32.887 12.945 1.00 86.81 493 PRO A O 1
ATOM 3883 N N . ILE A 1 494 ? -6.867 30.717 12.831 1.00 86.06 494 ILE A N 1
ATOM 3884 C CA . ILE A 1 494 ? -7.120 30.610 11.393 1.00 86.06 494 ILE A CA 1
ATOM 3885 C C . ILE A 1 494 ? -8.565 30.173 11.151 1.00 86.06 494 ILE A C 1
ATOM 3887 O O . ILE A 1 494 ? -9.278 29.738 12.059 1.00 86.06 494 ILE A O 1
ATOM 3891 N N . ARG A 1 495 ? -9.015 30.299 9.902 1.00 87.81 495 ARG A N 1
ATOM 3892 C CA . ARG A 1 495 ? -10.369 29.898 9.513 1.00 87.81 495 ARG A CA 1
ATOM 3893 C C . ARG A 1 495 ? -10.554 28.385 9.633 1.00 87.81 495 ARG A C 1
ATOM 3895 O O . ARG A 1 495 ? -11.617 27.930 10.042 1.00 87.81 495 ARG A O 1
ATOM 3902 N N . GLU A 1 496 ? -9.533 27.629 9.251 1.00 88.00 496 GLU A N 1
ATOM 3903 C CA . GLU A 1 496 ? -9.510 26.174 9.283 1.00 88.00 496 GLU A CA 1
ATOM 3904 C C . GLU A 1 496 ? -9.591 25.660 10.727 1.00 88.00 496 GLU A C 1
ATOM 3906 O O . GLU A 1 496 ? -8.899 26.149 11.624 1.00 88.00 496 GLU A O 1
ATOM 3911 N N . ALA A 1 497 ? -10.437 24.657 10.953 1.00 92.56 497 ALA A N 1
ATOM 3912 C CA . ALA A 1 497 ? -10.720 24.131 12.280 1.00 92.56 497 ALA A CA 1
ATOM 3913 C C . ALA A 1 497 ? -10.831 22.608 12.299 1.00 92.56 497 ALA A C 1
ATOM 3915 O O . ALA A 1 497 ? -10.972 21.954 11.262 1.00 92.56 497 ALA A O 1
ATOM 3916 N N . CYS A 1 498 ? -10.726 22.076 13.512 1.00 94.56 498 CYS A N 1
ATOM 3917 C CA . CYS A 1 498 ? -11.022 20.702 13.858 1.00 94.56 498 CYS A CA 1
ATOM 3918 C C . CYS A 1 498 ? -12.411 20.628 14.489 1.00 94.56 498 CYS A C 1
ATOM 3920 O O . CYS A 1 498 ? -12.716 21.396 15.403 1.00 94.56 498 CYS A O 1
ATOM 3922 N N . HIS A 1 499 ? -13.213 19.679 14.022 1.00 96.56 499 HIS A N 1
ATOM 3923 C CA . HIS A 1 499 ? -14.517 19.328 14.561 1.00 96.56 499 HIS A CA 1
ATOM 3924 C C . HIS A 1 499 ? -14.464 17.928 15.167 1.00 96.56 499 HIS A C 1
ATOM 3926 O O . HIS A 1 499 ? -13.899 17.002 14.574 1.00 96.56 499 HIS A O 1
ATOM 3932 N N . ILE A 1 500 ? -15.073 17.784 16.341 1.00 97.12 500 ILE A N 1
ATOM 3933 C CA . ILE A 1 500 ? -15.246 16.514 17.043 1.00 97.12 500 ILE A CA 1
ATOM 3934 C C . ILE A 1 500 ? -16.737 16.300 17.279 1.00 97.12 500 ILE A C 1
ATOM 3936 O O . ILE A 1 500 ? -17.403 17.199 17.778 1.00 97.12 500 ILE A O 1
ATOM 3940 N N . ALA A 1 501 ? -17.242 15.112 16.951 1.00 96.12 501 ALA A N 1
ATOM 3941 C CA . ALA A 1 501 ? -18.511 14.607 17.464 1.00 96.12 501 ALA A CA 1
ATOM 3942 C C . ALA A 1 501 ? -18.219 13.460 18.437 1.00 96.12 501 ALA A C 1
ATOM 3944 O O . ALA A 1 501 ? -17.505 12.520 18.080 1.00 96.12 501 ALA A O 1
ATOM 3945 N N . LEU A 1 502 ? -18.737 13.546 19.660 1.00 96.44 502 LEU A N 1
ATOM 3946 C CA . LEU A 1 502 ? -18.499 12.584 20.729 1.00 96.44 502 LEU A CA 1
ATOM 3947 C C . LEU A 1 502 ? -19.821 12.092 21.311 1.00 96.44 502 LEU A C 1
ATOM 3949 O O . LEU A 1 502 ? -20.708 12.888 21.600 1.00 96.44 502 LEU A O 1
ATOM 3953 N N . GLN A 1 503 ? -19.923 10.787 21.542 1.00 94.38 503 GLN A N 1
ATOM 3954 C CA . GLN A 1 503 ? -21.041 10.175 22.252 1.00 94.38 503 GLN A CA 1
ATOM 3955 C C . GLN A 1 503 ? -20.526 9.219 23.324 1.00 94.38 503 GLN A C 1
ATOM 3957 O O . GLN A 1 503 ? -19.561 8.480 23.100 1.00 94.38 503 GLN A O 1
ATOM 3962 N N . LYS A 1 504 ? -21.197 9.222 24.477 1.00 93.06 504 LYS A N 1
ATOM 3963 C CA . LYS A 1 504 ? -20.998 8.243 25.542 1.00 93.06 504 LYS A CA 1
ATOM 3964 C C . LYS A 1 504 ? -22.155 7.261 25.546 1.00 93.06 504 LYS A C 1
ATOM 3966 O O . LYS A 1 504 ? -23.303 7.683 25.543 1.00 93.06 504 LYS A O 1
ATOM 3971 N N . ASN A 1 505 ? -21.851 5.972 25.608 1.00 90.44 505 ASN A N 1
ATOM 3972 C CA . ASN A 1 505 ? -22.862 4.932 25.756 1.00 90.44 505 ASN A CA 1
ATOM 3973 C C . ASN A 1 505 ? -22.430 3.937 26.825 1.00 90.44 505 ASN A C 1
ATOM 3975 O O . ASN A 1 505 ? -21.264 3.539 26.883 1.00 90.44 505 ASN A O 1
ATOM 3979 N N . HIS A 1 506 ? -23.390 3.446 27.604 1.00 90.12 506 HIS A N 1
ATOM 3980 C CA . HIS A 1 506 ? -23.149 2.308 28.483 1.00 90.12 506 HIS A CA 1
ATOM 3981 C C . HIS A 1 506 ? -22.588 1.118 27.667 1.00 90.12 506 HIS A C 1
ATOM 3983 O O . HIS A 1 506 ? -23.079 0.883 26.555 1.00 90.12 506 HIS A O 1
ATOM 3989 N N . PRO A 1 507 ? -21.618 0.326 28.173 1.00 88.12 507 PRO A N 1
ATOM 3990 C CA . PRO A 1 507 ? -20.961 -0.736 27.396 1.00 88.12 507 PRO A CA 1
ATOM 3991 C C . PRO A 1 507 ? -21.913 -1.741 26.732 1.00 88.12 507 PRO A C 1
ATOM 3993 O O . PRO A 1 507 ? -21.630 -2.245 25.653 1.00 88.12 507 PRO A O 1
ATOM 3996 N N . THR A 1 508 ? -23.077 -2.001 27.334 1.00 86.31 508 THR A N 1
ATOM 3997 C CA . THR A 1 508 ? -24.104 -2.901 26.772 1.00 86.31 508 THR A CA 1
ATOM 3998 C C . THR A 1 508 ? -24.888 -2.310 25.596 1.00 86.31 508 THR A C 1
ATOM 4000 O O . THR A 1 508 ? -25.470 -3.065 24.823 1.00 86.31 508 THR A O 1
ATOM 4003 N N . LYS A 1 509 ? -24.940 -0.979 25.471 1.00 85.75 509 LYS A N 1
ATOM 4004 C CA . LYS A 1 509 ? -25.597 -0.257 24.370 1.00 85.75 509 LYS A CA 1
ATOM 4005 C C . LYS A 1 509 ? -24.613 0.116 23.252 1.00 85.75 509 LYS A C 1
ATOM 4007 O O . LYS A 1 509 ? -25.040 0.543 22.181 1.00 85.75 509 LYS A O 1
ATOM 4012 N N . GLN A 1 510 ? -23.308 -0.020 23.492 1.00 87.56 510 GLN A N 1
ATOM 4013 C CA . GLN A 1 510 ? -22.276 0.385 22.545 1.00 87.56 510 GLN A CA 1
ATOM 4014 C C . GLN A 1 510 ? -22.269 -0.514 21.301 1.00 87.56 510 GLN A C 1
ATOM 4016 O O . GLN A 1 510 ? -22.222 -1.742 21.383 1.00 87.56 510 GLN A O 1
ATOM 4021 N N . ARG A 1 511 ? -22.257 0.108 20.118 1.00 86.25 511 ARG A N 1
ATOM 4022 C CA . ARG A 1 511 ? -22.144 -0.596 18.836 1.00 86.25 511 ARG A CA 1
ATOM 4023 C C . ARG A 1 511 ? -20.679 -0.919 18.535 1.00 86.25 511 ARG A C 1
ATOM 4025 O O . ARG A 1 511 ? -19.932 -0.083 18.034 1.00 86.25 511 ARG A O 1
ATOM 4032 N N . LEU A 1 512 ? -20.267 -2.155 18.807 1.00 85.62 512 LEU A N 1
ATOM 4033 C CA . LEU A 1 512 ? -18.898 -2.606 18.550 1.00 85.62 512 LEU A CA 1
ATOM 4034 C C . LEU A 1 512 ? -18.673 -2.988 17.082 1.00 85.62 512 LEU A C 1
ATOM 4036 O O . LEU A 1 512 ? -19.516 -3.593 16.413 1.00 85.62 512 LEU A O 1
ATOM 4040 N N . TRP A 1 513 ? -17.482 -2.676 16.568 1.00 86.62 513 TRP A N 1
ATOM 4041 C CA . TRP A 1 513 ? -17.018 -3.264 15.312 1.00 86.62 513 TRP A CA 1
ATOM 4042 C C . TRP A 1 513 ? -16.715 -4.754 15.500 1.00 86.62 513 TRP A C 1
ATOM 4044 O O . TRP A 1 513 ? -16.329 -5.180 16.583 1.00 86.62 513 TRP A O 1
ATOM 4054 N N . LYS A 1 514 ? -16.848 -5.557 14.434 1.00 84.69 514 LYS A N 1
ATOM 4055 C CA . LYS A 1 514 ? -16.729 -7.028 14.510 1.00 84.69 514 LYS A CA 1
ATOM 4056 C C . LYS A 1 514 ? -15.423 -7.508 15.147 1.00 84.69 514 LYS A C 1
ATOM 4058 O O . LYS A 1 514 ? -15.440 -8.443 15.937 1.00 84.69 514 LYS A O 1
ATOM 4063 N N . HIS A 1 515 ? -14.299 -6.877 14.809 1.00 81.44 515 HIS A N 1
ATOM 4064 C CA . HIS A 1 515 ? -12.996 -7.229 15.375 1.00 81.44 515 HIS A CA 1
ATOM 4065 C C . HIS A 1 515 ? -12.879 -6.811 16.846 1.00 81.44 515 HIS A C 1
ATOM 4067 O O . HIS A 1 515 ? -12.297 -7.547 17.634 1.00 81.44 515 HIS A O 1
ATOM 4073 N N . ALA A 1 516 ? -13.476 -5.683 17.243 1.00 83.06 516 ALA A N 1
ATOM 4074 C CA . ALA A 1 516 ? -13.538 -5.269 18.645 1.00 83.06 516 ALA A CA 1
ATOM 4075 C C . ALA A 1 516 ? -14.420 -6.216 19.479 1.00 83.06 516 ALA A C 1
ATOM 4077 O O . ALA A 1 516 ? -13.989 -6.660 20.540 1.00 83.06 516 ALA A O 1
ATOM 4078 N N . GLN A 1 517 ? -15.591 -6.600 18.956 1.00 85.38 517 GLN A N 1
ATOM 4079 C CA . GLN A 1 517 ? -16.482 -7.584 19.579 1.00 85.38 517 GLN A CA 1
ATOM 4080 C C . GLN A 1 517 ? -15.768 -8.924 19.794 1.00 85.38 517 GLN A C 1
ATOM 4082 O O . GLN A 1 517 ? -15.732 -9.428 20.910 1.00 85.38 517 GLN A O 1
ATOM 4087 N N . ALA A 1 518 ? -15.110 -9.454 18.758 1.00 81.75 518 ALA A N 1
ATOM 4088 C CA . ALA A 1 518 ? -14.401 -10.729 18.846 1.00 81.75 518 ALA A CA 1
ATOM 4089 C C . ALA A 1 518 ? -13.294 -10.733 19.918 1.00 81.75 518 ALA A C 1
ATOM 4091 O O . ALA A 1 518 ? -13.070 -11.752 20.571 1.00 81.75 518 ALA A O 1
ATOM 4092 N N . ARG A 1 519 ? -12.610 -9.600 20.138 1.00 83.44 519 ARG A N 1
ATOM 4093 C CA . ARG A 1 519 ? -11.618 -9.482 21.220 1.00 83.44 519 ARG A CA 1
ATOM 4094 C C . ARG A 1 519 ? -12.259 -9.483 22.607 1.00 83.44 519 ARG A C 1
ATOM 4096 O O . ARG A 1 519 ? -11.672 -10.057 23.521 1.00 83.44 519 ARG A O 1
ATOM 4103 N N . GLN A 1 520 ? -13.427 -8.862 22.779 1.00 83.69 520 GLN A N 1
ATOM 4104 C CA . GLN A 1 520 ? -14.155 -8.924 24.052 1.00 83.69 520 GLN A CA 1
ATOM 4105 C C . GLN A 1 520 ? -14.660 -10.341 24.333 1.00 83.69 520 GLN A C 1
ATOM 4107 O O . GLN A 1 520 ? -14.461 -10.855 25.436 1.00 83.69 520 GLN A O 1
ATOM 4112 N N . ASP A 1 521 ? -15.218 -11.001 23.317 1.00 83.69 521 ASP A N 1
ATOM 4113 C CA . ASP A 1 521 ? -15.707 -12.377 23.421 1.00 83.69 521 ASP A CA 1
ATOM 4114 C C . ASP A 1 521 ? -14.571 -13.333 23.820 1.00 83.69 521 ASP A C 1
ATOM 4116 O O . ASP A 1 521 ? -14.741 -14.163 24.712 1.00 83.69 521 ASP A O 1
ATOM 4120 N N . ALA A 1 522 ? -13.374 -13.155 23.244 1.00 78.19 522 ALA A N 1
ATOM 4121 C CA . ALA A 1 522 ? -12.186 -13.940 23.581 1.00 78.19 522 ALA A CA 1
ATOM 4122 C C . ALA A 1 522 ? -11.693 -13.736 25.028 1.00 78.19 522 ALA A C 1
ATOM 4124 O O . ALA A 1 522 ? -11.114 -14.652 25.611 1.00 78.19 522 ALA A O 1
ATOM 4125 N N . LYS A 1 523 ? -11.919 -12.557 25.628 1.00 80.06 523 LYS A N 1
ATOM 4126 C CA . LYS A 1 523 ? -11.587 -12.290 27.040 1.00 80.06 523 LYS A CA 1
ATOM 4127 C C . LYS A 1 523 ? -12.596 -12.923 28.006 1.00 80.06 523 LYS A C 1
ATOM 4129 O O . LYS A 1 523 ? -12.244 -13.167 29.157 1.00 80.06 523 LYS A O 1
ATOM 4134 N N . GLY A 1 524 ? -13.835 -13.172 27.570 1.00 74.75 524 GLY A N 1
ATOM 4135 C CA . GLY A 1 524 ? -14.888 -13.787 28.388 1.00 74.75 524 GLY A CA 1
ATOM 4136 C C . GLY A 1 524 ? -15.393 -12.925 29.557 1.00 74.75 524 GLY A C 1
ATOM 4137 O O . GLY A 1 524 ? -16.050 -13.445 30.455 1.00 74.75 524 GLY A O 1
ATOM 4138 N N . LEU A 1 525 ? -15.088 -11.621 29.568 1.00 71.38 525 LEU A N 1
ATOM 4139 C CA . LEU A 1 525 ? -15.374 -10.696 30.679 1.00 71.38 525 LEU A CA 1
ATOM 4140 C C . LEU A 1 525 ? -16.707 -9.931 30.538 1.00 71.38 525 LEU A C 1
ATOM 4142 O O . LEU A 1 525 ? -17.012 -9.078 31.368 1.00 71.38 525 LEU A O 1
ATOM 4146 N N . GLY A 1 526 ? -17.515 -10.242 29.519 1.00 76.69 526 GLY A N 1
ATOM 4147 C CA . GLY A 1 526 ? -18.724 -9.480 29.187 1.00 76.69 526 GLY A CA 1
ATOM 4148 C C . GLY A 1 526 ? -18.416 -8.111 28.554 1.00 76.69 526 GLY A C 1
ATOM 4149 O O . GLY A 1 526 ? -17.263 -7.847 28.209 1.00 76.69 526 GLY A O 1
ATOM 4150 N N . PRO A 1 527 ? -19.432 -7.245 28.366 1.00 83.81 527 PRO A N 1
ATOM 4151 C CA . PRO A 1 527 ? -19.262 -5.940 27.726 1.00 83.81 527 PRO A CA 1
ATOM 4152 C C . PRO A 1 527 ? -18.355 -5.024 28.550 1.00 83.81 527 PRO A C 1
ATOM 4154 O O . PRO A 1 527 ? -18.704 -4.645 29.670 1.00 83.81 527 PRO A O 1
ATOM 4157 N N . THR A 1 528 ? -17.203 -4.649 27.994 1.00 89.56 528 THR A N 1
ATOM 4158 C CA . THR A 1 528 ? -16.261 -3.717 28.630 1.00 89.56 528 THR A CA 1
ATOM 4159 C C . THR A 1 528 ? -16.290 -2.341 27.961 1.00 89.56 528 THR A C 1
ATOM 4161 O O . THR A 1 528 ? -16.596 -2.247 26.768 1.00 89.56 528 THR A O 1
ATOM 4164 N N . PRO A 1 529 ? -15.974 -1.259 28.699 1.00 91.94 529 PRO A N 1
ATOM 4165 C CA . PRO A 1 529 ? -15.911 0.082 28.128 1.00 91.94 529 PRO A CA 1
ATOM 4166 C C . PRO A 1 529 ? -14.822 0.187 27.055 1.00 91.94 529 PRO A C 1
ATOM 4168 O O . PRO A 1 529 ? -13.665 -0.175 27.294 1.00 91.94 529 PRO A O 1
ATOM 4171 N N . VAL A 1 530 ? -15.181 0.711 25.882 1.00 93.44 530 VAL A N 1
ATOM 4172 C CA . VAL A 1 530 ? -14.261 0.885 24.747 1.00 93.44 530 VAL A CA 1
ATOM 4173 C C . VAL A 1 530 ? -14.163 2.333 24.306 1.00 93.44 530 VAL A C 1
ATOM 4175 O O . VAL A 1 530 ? -15.109 3.107 24.426 1.00 93.44 530 VAL A O 1
ATOM 4178 N N . LEU A 1 531 ? -13.024 2.677 23.721 1.00 95.12 531 LEU A N 1
ATOM 4179 C CA . LEU A 1 531 ? -12.838 3.894 22.949 1.00 95.12 531 LEU A CA 1
ATOM 4180 C C . LEU A 1 531 ? -12.818 3.528 21.465 1.00 95.12 531 LEU A C 1
ATOM 4182 O O . LEU A 1 531 ? -11.969 2.743 21.050 1.00 95.12 531 LEU A O 1
ATOM 4186 N N . GLN A 1 532 ? -13.719 4.107 20.672 1.00 95.25 532 GLN A N 1
ATOM 4187 C CA . GLN A 1 532 ? -13.761 3.961 19.215 1.00 95.25 532 GLN A CA 1
ATOM 4188 C C . GLN A 1 532 ? -13.645 5.334 18.557 1.00 95.25 532 GLN A C 1
ATOM 4190 O O . GLN A 1 532 ? -14.416 6.243 18.854 1.00 95.25 532 GLN A O 1
ATOM 4195 N N . ILE A 1 533 ? -12.680 5.487 17.654 1.00 95.00 533 ILE A N 1
ATOM 4196 C CA . ILE A 1 533 ? -12.373 6.755 16.992 1.00 95.00 533 ILE A CA 1
ATOM 4197 C C . ILE A 1 533 ? -12.401 6.554 15.480 1.00 95.00 533 ILE A C 1
ATOM 4199 O O . ILE A 1 533 ? -11.757 5.641 14.960 1.00 95.00 533 ILE A O 1
ATOM 4203 N N . VAL A 1 534 ? -13.100 7.431 14.764 1.00 93.06 534 VAL A N 1
ATOM 4204 C CA . VAL A 1 534 ? -13.090 7.514 13.299 1.00 93.06 534 VAL A CA 1
ATOM 4205 C C . VAL A 1 534 ? -12.520 8.862 12.878 1.00 93.06 534 VAL A C 1
ATOM 4207 O O . VAL A 1 534 ? -12.937 9.894 13.393 1.00 93.06 534 VAL A O 1
ATOM 4210 N N . SER A 1 535 ? -11.581 8.864 11.932 1.00 89.31 535 SER A N 1
ATOM 4211 C CA . SER A 1 535 ? -10.979 10.079 11.380 1.00 89.31 535 SER A CA 1
ATOM 4212 C C . SER A 1 535 ? -11.304 10.238 9.900 1.00 89.31 535 SER A C 1
ATOM 4214 O O . SER A 1 535 ? -10.897 9.417 9.074 1.00 89.31 535 SER A O 1
ATOM 4216 N N . PHE A 1 536 ? -12.000 11.326 9.565 1.00 84.88 536 PHE A N 1
ATOM 4217 C CA . PHE A 1 536 ? -12.228 11.731 8.182 1.00 84.88 536 PHE A CA 1
ATOM 4218 C C . PHE A 1 536 ? -10.969 12.323 7.543 1.00 84.88 536 PHE A C 1
ATOM 4220 O O . PHE A 1 536 ? -10.173 12.999 8.193 1.00 84.88 536 PHE A O 1
ATOM 4227 N N . GLY A 1 537 ? -10.788 12.065 6.246 1.00 70.06 537 GLY A N 1
ATOM 4228 C CA . GLY A 1 537 ? -9.620 12.494 5.473 1.00 70.06 537 GLY A CA 1
ATOM 4229 C C . GLY A 1 537 ? -8.419 11.550 5.590 1.00 70.06 537 GLY A C 1
ATOM 4230 O O . GLY A 1 537 ? -7.404 11.763 4.925 1.00 70.06 537 GLY A O 1
ATOM 4231 N N . SER A 1 538 ? -8.538 10.470 6.369 1.00 65.31 538 SER A N 1
ATOM 4232 C CA . SER A 1 538 ? -7.472 9.477 6.551 1.00 65.31 538 SER A CA 1
ATOM 4233 C C . SER A 1 538 ? -7.122 8.737 5.258 1.00 65.31 538 SER A C 1
ATOM 4235 O O . SER A 1 538 ? -5.961 8.394 5.046 1.00 65.31 538 SER A O 1
ATOM 4237 N N . GLU A 1 539 ? -8.090 8.551 4.354 1.00 58.44 539 GLU A N 1
ATOM 4238 C CA . GLU A 1 539 ? -7.919 7.797 3.101 1.00 58.44 539 GLU A CA 1
ATOM 4239 C C . GLU A 1 539 ? -6.954 8.442 2.094 1.00 58.44 539 GLU A C 1
ATOM 4241 O O . GLU A 1 539 ? -6.406 7.731 1.250 1.00 58.44 539 GLU A O 1
ATOM 4246 N N . LEU A 1 540 ? -6.717 9.755 2.206 1.00 51.78 540 LEU A N 1
ATOM 4247 C CA . LEU A 1 540 ? -5.759 10.508 1.384 1.00 51.78 540 LEU A CA 1
ATOM 4248 C C . LEU A 1 540 ? -4.320 10.431 1.918 1.00 51.78 540 LEU A C 1
ATOM 4250 O O . LEU A 1 540 ? -3.410 11.008 1.333 1.00 51.78 540 LEU A O 1
ATOM 4254 N N . SER A 1 541 ? -4.115 9.737 3.036 1.00 58.12 541 SER A N 1
ATOM 4255 C CA . SER A 1 541 ? -2.825 9.589 3.703 1.00 58.12 541 SER A CA 1
ATOM 4256 C C . SER A 1 541 ? -2.572 8.125 4.068 1.00 58.12 541 SER A C 1
ATOM 4258 O O . SER A 1 541 ? -3.431 7.256 3.900 1.00 58.12 541 SER A O 1
ATOM 4260 N N . ASN A 1 542 ? -1.396 7.835 4.620 1.00 60.50 542 ASN A N 1
ATOM 4261 C CA . ASN A 1 542 ? -1.092 6.494 5.111 1.00 60.50 542 ASN A CA 1
ATOM 4262 C C . ASN A 1 542 ? -1.744 6.167 6.480 1.00 60.50 542 ASN A C 1
ATOM 4264 O O . ASN A 1 542 ? -1.564 5.071 7.012 1.00 60.50 542 ASN A O 1
ATOM 4268 N N . ARG A 1 543 ? -2.526 7.091 7.066 1.00 72.44 543 ARG A N 1
ATOM 4269 C CA . ARG A 1 543 ? -3.185 6.925 8.377 1.00 72.44 543 ARG A CA 1
ATOM 4270 C C . ARG A 1 543 ? -4.428 6.046 8.301 1.00 72.44 543 ARG A C 1
ATOM 4272 O O . ARG A 1 543 ? -5.231 6.175 7.374 1.00 72.44 543 ARG A O 1
ATOM 4279 N N . GLY A 1 544 ? -4.580 5.127 9.252 1.00 74.38 544 GLY A N 1
ATOM 4280 C CA . GLY A 1 544 ? -5.774 4.291 9.390 1.00 74.38 544 GLY A CA 1
ATOM 4281 C C . GLY A 1 544 ? -7.003 5.151 9.713 1.00 74.38 544 GLY A C 1
ATOM 4282 O O . GLY A 1 544 ? -6.883 6.027 10.561 1.00 74.38 544 GLY A O 1
ATOM 4283 N N . PRO A 1 545 ? -8.173 4.924 9.084 1.00 82.50 545 PRO A N 1
ATOM 4284 C CA . PRO A 1 545 ? -9.371 5.742 9.309 1.00 82.50 545 PRO A CA 1
ATOM 4285 C C . PRO A 1 545 ? -10.054 5.468 10.651 1.00 82.50 545 PRO A C 1
ATOM 4287 O O . PRO A 1 545 ? -10.948 6.209 11.047 1.00 82.50 545 PRO A O 1
ATOM 4290 N N . THR A 1 546 ? -9.676 4.385 11.328 1.00 89.88 546 THR A N 1
ATOM 4291 C CA . THR A 1 546 ? -10.324 3.894 12.542 1.00 89.88 546 THR A CA 1
ATOM 4292 C C . THR A 1 546 ? -9.292 3.492 13.582 1.00 89.88 546 THR A C 1
ATOM 4294 O O . THR A 1 546 ? -8.269 2.889 13.243 1.00 89.88 546 THR A O 1
ATOM 4297 N N . PHE A 1 547 ? -9.601 3.756 14.845 1.00 92.31 547 PHE A N 1
ATOM 4298 C CA . PHE A 1 547 ? -8.853 3.285 16.001 1.00 92.31 547 PHE A CA 1
ATOM 4299 C C . PHE A 1 547 ? -9.818 2.777 17.071 1.00 92.31 547 PHE A C 1
ATOM 4301 O O . PHE A 1 547 ? -10.882 3.361 17.274 1.00 92.31 547 PHE A O 1
ATOM 4308 N N . ASP A 1 548 ? -9.440 1.703 17.757 1.00 93.12 548 ASP A N 1
ATOM 4309 C CA . ASP A 1 548 ? -10.194 1.170 18.883 1.00 93.12 548 ASP A CA 1
ATOM 4310 C C . ASP A 1 548 ? -9.288 0.555 19.955 1.00 93.12 548 ASP A C 1
ATOM 4312 O O . ASP A 1 548 ? -8.282 -0.104 19.656 1.00 93.12 548 ASP A O 1
ATOM 4316 N N . MET A 1 549 ? -9.667 0.747 21.215 1.00 92.44 549 MET A N 1
ATOM 4317 C CA . MET A 1 549 ? -9.019 0.135 22.375 1.00 92.44 549 MET A CA 1
ATOM 4318 C C . MET A 1 549 ? -10.014 -0.065 23.516 1.00 92.44 549 MET A C 1
ATOM 4320 O O . MET A 1 549 ? -10.989 0.682 23.625 1.00 92.44 549 MET A O 1
ATOM 4324 N N . ASP A 1 550 ? -9.749 -1.039 24.383 1.00 91.00 550 ASP A N 1
ATOM 4325 C CA . ASP A 1 550 ? -10.503 -1.156 25.628 1.00 91.00 550 ASP A CA 1
ATOM 4326 C C . ASP A 1 550 ? -9.989 -0.083 26.591 1.00 91.00 550 ASP A C 1
ATOM 4328 O O . ASP A 1 550 ? -8.780 0.125 26.705 1.00 91.00 550 ASP A O 1
ATOM 4332 N N . LEU A 1 551 ? -10.872 0.601 27.321 1.00 91.81 551 LEU A N 1
ATOM 4333 C CA . LEU A 1 551 ? -10.436 1.632 28.273 1.00 91.81 551 LEU A CA 1
ATOM 4334 C C . LEU A 1 551 ? -9.595 1.042 29.417 1.00 91.81 551 LEU A C 1
ATOM 4336 O O . LEU A 1 551 ? -8.757 1.736 29.989 1.00 91.81 551 LEU A O 1
ATOM 4340 N N . SER A 1 552 ? -9.736 -0.258 29.693 1.00 89.75 552 SER A N 1
ATOM 4341 C CA . SER A 1 552 ? -8.854 -0.993 30.606 1.00 89.75 552 SER A CA 1
ATOM 4342 C C . SER A 1 552 ? -7.399 -1.049 30.138 1.00 89.75 552 SER A C 1
ATOM 4344 O O . SER A 1 552 ? -6.513 -1.219 30.967 1.00 89.75 552 SER A O 1
ATOM 4346 N N . ASP A 1 553 ? -7.125 -0.897 28.837 1.00 90.38 553 ASP A N 1
ATOM 4347 C CA . ASP A 1 553 ? -5.756 -0.914 28.305 1.00 90.38 553 ASP A CA 1
ATOM 4348 C C . ASP A 1 553 ? -4.957 0.328 28.749 1.00 90.38 553 ASP A C 1
ATOM 4350 O O . ASP A 1 553 ? -3.725 0.312 28.732 1.00 90.38 553 ASP A O 1
ATOM 4354 N N . PHE A 1 554 ? -5.639 1.390 29.203 1.00 93.44 554 PHE A N 1
ATOM 4355 C CA . PHE A 1 554 ? -5.001 2.530 29.863 1.00 93.44 554 PHE A CA 1
ATOM 4356 C C . PHE A 1 554 ? -4.575 2.249 31.304 1.00 93.44 554 PHE A C 1
ATOM 4358 O O . PHE A 1 554 ? -3.931 3.105 31.908 1.00 93.44 554 PHE A O 1
ATOM 4365 N N . MET A 1 555 ? -4.905 1.089 31.868 1.00 91.31 555 MET A N 1
ATOM 4366 C CA . MET A 1 555 ? -4.634 0.762 33.264 1.00 91.31 555 MET A CA 1
ATOM 4367 C C . MET A 1 555 ? -3.389 -0.124 33.402 1.00 91.31 555 MET A C 1
ATOM 4369 O O . MET A 1 555 ? -3.155 -1.050 32.629 1.00 91.31 555 MET A O 1
ATOM 4373 N N . ASP A 1 556 ? -2.579 0.159 34.417 1.00 88.25 556 ASP A N 1
ATOM 4374 C CA . ASP A 1 556 ? -1.462 -0.661 34.880 1.00 88.25 556 ASP A CA 1
ATOM 4375 C C . ASP A 1 556 ? -1.753 -1.099 36.322 1.00 88.25 556 ASP A C 1
ATOM 4377 O O . ASP A 1 556 ? -1.430 -0.404 37.292 1.00 88.25 556 ASP A O 1
ATOM 4381 N N . GLY A 1 557 ? -2.483 -2.209 36.454 1.00 85.81 557 GLY A N 1
ATOM 4382 C CA . GLY A 1 557 ? -3.161 -2.561 37.703 1.00 85.81 557 GLY A CA 1
ATOM 4383 C C . GLY A 1 557 ? -4.267 -1.549 38.017 1.00 85.81 557 GLY A C 1
ATOM 4384 O O . GLY A 1 557 ? -5.119 -1.283 37.175 1.00 85.81 557 GLY A O 1
ATOM 4385 N N . ASP A 1 558 ? -4.225 -0.946 39.205 1.00 85.00 558 ASP A N 1
ATOM 4386 C CA . ASP A 1 558 ? -5.252 0.001 39.670 1.00 85.00 558 ASP A CA 1
ATOM 4387 C C . ASP A 1 558 ? -4.981 1.466 39.279 1.00 85.00 558 ASP A C 1
ATOM 4389 O O . ASP A 1 558 ? -5.719 2.367 39.682 1.00 85.00 558 ASP A O 1
ATOM 4393 N N . ARG A 1 559 ? -3.901 1.745 38.538 1.00 90.50 559 ARG A N 1
ATOM 4394 C CA . ARG A 1 559 ? -3.484 3.115 38.192 1.00 90.50 559 ARG A CA 1
ATOM 4395 C C . ARG A 1 559 ? -3.424 3.321 36.681 1.00 90.50 559 ARG A C 1
ATOM 4397 O O . ARG A 1 559 ? -3.032 2.395 35.978 1.00 90.50 559 ARG A O 1
ATOM 4404 N N . PRO A 1 560 ? -3.718 4.529 36.170 1.00 93.50 560 PRO A N 1
ATOM 4405 C CA . PRO A 1 560 ? -3.475 4.847 34.770 1.00 93.50 560 PRO A CA 1
ATOM 4406 C C . PRO A 1 560 ? -1.996 4.672 34.399 1.00 93.50 560 PRO A C 1
ATOM 4408 O O . PRO A 1 560 ? -1.092 5.018 35.172 1.00 93.50 560 PRO A O 1
ATOM 4411 N N . MET A 1 561 ? -1.747 4.162 33.197 1.00 94.69 561 MET A N 1
ATOM 4412 C CA . MET A 1 561 ? -0.415 3.937 32.648 1.00 94.69 561 MET A CA 1
ATOM 4413 C C . MET A 1 561 ? 0.405 5.236 32.575 1.00 94.69 561 MET A C 1
ATOM 4415 O O . MET A 1 561 ? -0.135 6.346 32.565 1.00 94.69 561 MET A O 1
ATOM 4419 N N . SER A 1 562 ? 1.736 5.119 32.535 1.00 94.94 562 SER A N 1
ATOM 4420 C CA . SER A 1 562 ? 2.612 6.288 32.382 1.00 94.94 562 SER A CA 1
ATOM 4421 C C . SER A 1 562 ? 2.555 6.875 30.971 1.00 94.94 562 SER A C 1
ATOM 4423 O O . SER A 1 562 ? 2.241 6.172 30.005 1.00 94.94 562 SER A O 1
ATOM 4425 N N . TYR A 1 563 ? 2.907 8.158 30.837 1.00 94.62 563 TYR A N 1
ATOM 4426 C CA . TYR A 1 563 ? 2.993 8.814 29.531 1.00 94.62 563 TYR A CA 1
ATOM 4427 C C . TYR A 1 563 ? 4.042 8.162 28.627 1.00 94.62 563 TYR A C 1
ATOM 4429 O O . TYR A 1 563 ? 3.827 8.061 27.421 1.00 94.62 563 TYR A O 1
ATOM 4437 N N . GLU A 1 564 ? 5.142 7.652 29.185 1.00 93.25 564 GLU A N 1
ATOM 4438 C CA . GLU A 1 564 ? 6.144 6.893 28.432 1.00 93.25 564 GLU A CA 1
ATOM 4439 C C . GLU A 1 564 ? 5.547 5.597 27.878 1.00 93.25 564 GLU A C 1
ATOM 4441 O O . GLU A 1 564 ? 5.699 5.316 26.690 1.00 93.25 564 GLU A O 1
ATOM 4446 N N . LYS A 1 565 ? 4.811 4.838 28.704 1.00 92.56 565 LYS A N 1
ATOM 4447 C CA . LYS A 1 565 ? 4.164 3.586 28.284 1.00 92.56 565 LYS A CA 1
ATOM 4448 C C . LYS A 1 565 ? 3.093 3.848 27.222 1.00 92.56 565 LYS A C 1
ATOM 4450 O O . LYS A 1 565 ? 3.036 3.124 26.230 1.00 92.56 565 LYS A O 1
ATOM 4455 N N . ALA A 1 566 ? 2.296 4.906 27.380 1.00 92.94 566 ALA A N 1
ATOM 4456 C CA . ALA A 1 566 ? 1.306 5.321 26.389 1.00 92.94 566 ALA A CA 1
ATOM 4457 C C . ALA A 1 566 ? 1.969 5.752 25.072 1.00 92.94 566 ALA A C 1
ATOM 4459 O O . ALA A 1 566 ? 1.569 5.314 23.995 1.00 92.94 566 ALA A O 1
ATOM 4460 N N . ARG A 1 567 ? 3.046 6.545 25.142 1.00 91.38 567 ARG A N 1
ATOM 4461 C CA . ARG A 1 567 ? 3.832 6.939 23.968 1.00 91.38 567 ARG A CA 1
ATOM 4462 C C . ARG A 1 567 ? 4.383 5.718 23.235 1.00 91.38 567 ARG A C 1
ATOM 4464 O O . ARG A 1 567 ? 4.287 5.671 22.013 1.00 91.38 567 ARG A O 1
ATOM 4471 N N . SER A 1 568 ? 4.928 4.739 23.956 1.00 89.94 568 SER A N 1
ATOM 4472 C CA . SER A 1 568 ? 5.397 3.478 23.372 1.00 89.94 568 SER A CA 1
ATOM 4473 C C . SER A 1 568 ? 4.259 2.674 22.740 1.00 89.94 568 SER A C 1
ATOM 4475 O O . SER A 1 568 ? 4.437 2.148 21.644 1.00 89.94 568 SER A O 1
ATOM 4477 N N . TYR A 1 569 ? 3.085 2.625 23.378 1.00 90.19 569 TYR A N 1
ATOM 4478 C CA . TYR A 1 569 ? 1.897 1.957 22.842 1.00 90.19 569 TYR A CA 1
ATOM 4479 C C . TYR A 1 569 ? 1.466 2.564 21.502 1.00 90.19 569 TYR A C 1
ATOM 4481 O O . TYR A 1 569 ? 1.439 1.864 20.492 1.00 90.19 569 TYR A O 1
ATOM 4489 N N . PHE A 1 570 ? 1.219 3.875 21.446 1.00 89.38 570 PHE A N 1
ATOM 4490 C CA . PHE A 1 570 ? 0.782 4.535 20.209 1.00 89.38 570 PHE A CA 1
ATOM 4491 C C . PHE A 1 570 ? 1.879 4.616 19.139 1.00 89.38 570 PHE A C 1
ATOM 4493 O O . PHE A 1 570 ? 1.573 4.732 17.955 1.00 89.38 570 PHE A O 1
ATOM 4500 N N . ALA A 1 571 ? 3.158 4.556 19.520 1.00 85.25 571 ALA A N 1
ATOM 4501 C CA . ALA A 1 571 ? 4.266 4.506 18.566 1.00 85.25 571 ALA A CA 1
ATOM 4502 C C . ALA A 1 571 ? 4.434 3.131 17.897 1.00 85.25 571 ALA A C 1
ATOM 4504 O O . ALA A 1 571 ? 5.123 3.052 16.882 1.00 85.25 571 ALA A O 1
ATOM 4505 N N . SER A 1 572 ? 3.822 2.071 18.440 1.00 82.50 572 SER A N 1
ATOM 4506 C CA . SER A 1 572 ? 3.941 0.709 17.898 1.00 82.50 572 SER A CA 1
ATOM 4507 C C . SER A 1 572 ? 3.250 0.523 16.539 1.00 82.50 572 SER A C 1
ATOM 4509 O O . SER A 1 572 ? 3.688 -0.300 15.734 1.00 82.50 572 SER A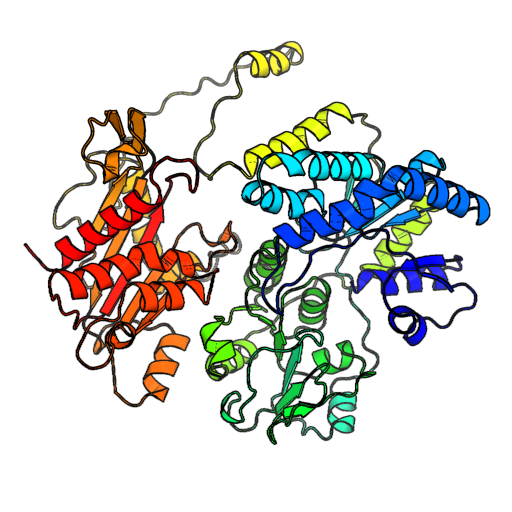 O 1
ATOM 4511 N N . ASP A 1 573 ? 2.214 1.319 16.254 1.00 80.00 573 ASP A N 1
ATOM 4512 C CA . ASP A 1 573 ? 1.525 1.360 14.963 1.00 80.00 573 ASP A CA 1
ATOM 4513 C C . ASP A 1 573 ? 1.491 2.807 14.428 1.00 80.00 573 ASP A C 1
ATOM 4515 O O . ASP A 1 573 ? 0.602 3.591 14.780 1.00 80.00 573 ASP A O 1
ATOM 4519 N N . PRO A 1 574 ? 2.451 3.197 13.566 1.00 77.62 574 PRO A N 1
ATOM 4520 C CA . PRO A 1 574 ? 2.498 4.525 12.962 1.00 77.62 574 PRO A CA 1
ATOM 4521 C C . PRO A 1 574 ? 1.226 4.908 12.198 1.00 77.62 574 PRO A C 1
ATOM 4523 O O . PRO A 1 574 ? 0.884 6.092 12.168 1.00 77.62 574 PRO A O 1
ATOM 4526 N N . SER A 1 575 ? 0.489 3.939 11.640 1.00 74.44 575 SER A N 1
ATOM 4527 C CA . SER A 1 575 ? -0.768 4.199 10.932 1.00 74.44 575 SER A CA 1
ATOM 4528 C C . SER A 1 575 ? -1.894 4.651 11.870 1.00 74.44 575 SER A C 1
ATOM 4530 O O . SER A 1 575 ? -2.791 5.379 11.440 1.00 74.44 575 SER A O 1
ATOM 4532 N N . GLN A 1 576 ? -1.825 4.279 13.152 1.00 84.44 576 GLN A N 1
ATOM 4533 C CA . GLN A 1 576 ? -2.791 4.631 14.198 1.00 84.44 576 GLN A CA 1
ATOM 4534 C C . GLN A 1 576 ? -2.250 5.641 15.218 1.00 84.44 576 GLN A C 1
ATOM 4536 O O . GLN A 1 576 ? -2.993 6.104 16.080 1.00 84.44 576 GLN A O 1
ATOM 4541 N N . ARG A 1 577 ? -0.981 6.053 15.106 1.00 86.38 577 ARG A N 1
ATOM 4542 C CA . ARG A 1 577 ? -0.327 6.991 16.033 1.00 86.38 577 ARG A CA 1
ATOM 4543 C C . ARG A 1 577 ? -1.086 8.307 16.220 1.00 86.38 577 ARG A C 1
ATOM 4545 O O . ARG A 1 577 ? -1.016 8.903 17.291 1.00 86.38 577 ARG A O 1
ATO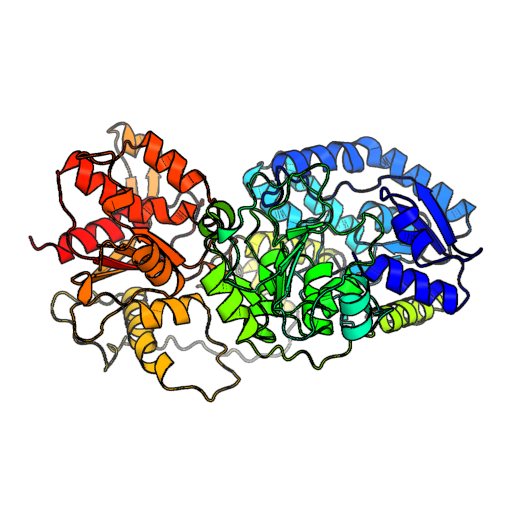M 4552 N N . TRP A 1 578 ? -1.814 8.759 15.199 1.00 87.12 578 TRP A N 1
ATOM 4553 C CA . TRP A 1 578 ? -2.654 9.959 15.266 1.00 87.12 578 TRP A CA 1
ATOM 4554 C C . TRP A 1 578 ? -3.728 9.872 16.362 1.00 87.12 578 TRP A C 1
ATOM 4556 O O . TRP A 1 578 ? -4.092 10.899 16.929 1.00 87.12 578 TRP A O 1
ATOM 4566 N N . ALA A 1 579 ? -4.190 8.665 16.709 1.00 91.94 579 ALA A N 1
ATOM 4567 C CA . ALA A 1 579 ? -5.182 8.460 17.756 1.00 91.94 579 ALA A CA 1
ATOM 4568 C C . ALA A 1 579 ? -4.674 8.913 19.130 1.00 91.94 579 ALA A C 1
ATOM 4570 O O . ALA A 1 579 ? -5.486 9.265 19.979 1.00 91.94 579 ALA A O 1
ATOM 4571 N N . ALA A 1 580 ? -3.353 8.993 19.339 1.00 92.81 580 ALA A N 1
ATOM 4572 C CA . ALA A 1 580 ? -2.759 9.498 20.575 1.00 92.81 580 ALA A CA 1
ATOM 4573 C C . ALA A 1 580 ? -3.190 10.936 20.908 1.00 92.81 580 ALA A C 1
ATOM 4575 O O . ALA A 1 580 ? -3.306 11.264 22.082 1.00 92.81 580 ALA A O 1
ATOM 4576 N N . TYR A 1 581 ? -3.471 11.776 19.903 1.00 92.31 581 TYR A N 1
ATOM 4577 C CA . TYR A 1 581 ? -3.943 13.152 20.117 1.00 92.31 581 TYR A CA 1
ATOM 4578 C C . TYR A 1 581 ? -5.358 13.223 20.707 1.00 92.31 581 TYR A C 1
ATOM 4580 O O . TYR A 1 581 ? -5.730 14.242 21.273 1.00 92.31 581 TYR A O 1
ATOM 4588 N N . ILE A 1 582 ? -6.143 12.149 20.578 1.00 95.19 582 ILE A N 1
ATOM 4589 C CA . ILE A 1 582 ? -7.522 12.054 21.077 1.00 95.19 582 ILE A CA 1
ATOM 4590 C C . ILE A 1 582 ? -7.548 11.139 22.303 1.00 95.19 582 ILE A C 1
ATOM 4592 O O . ILE A 1 582 ? -7.920 11.541 23.396 1.00 95.19 582 ILE A O 1
ATOM 4596 N N . ALA A 1 583 ? -7.065 9.908 22.163 1.00 95.62 583 ALA A N 1
ATOM 4597 C CA . ALA A 1 583 ? -6.999 8.930 23.242 1.00 95.62 583 ALA A CA 1
ATOM 4598 C C . ALA A 1 583 ? -6.086 9.400 24.396 1.00 95.62 583 ALA A C 1
ATOM 4600 O O . ALA A 1 583 ? -6.351 9.124 25.564 1.00 95.62 583 ALA A O 1
ATOM 4601 N N . GLY A 1 584 ? -5.041 10.175 24.091 1.00 94.50 584 GLY A N 1
ATOM 4602 C CA . GLY A 1 584 ? -4.176 10.788 25.094 1.00 94.50 584 GLY A CA 1
ATOM 4603 C C . GLY A 1 584 ? -4.891 11.818 25.966 1.00 94.50 584 GLY A C 1
ATOM 4604 O O . GLY A 1 584 ? -4.557 11.917 27.144 1.00 94.50 584 GLY A O 1
ATOM 4605 N N . THR A 1 585 ? -5.910 12.530 25.461 1.00 94.25 585 THR A N 1
ATOM 4606 C CA . THR A 1 585 ? -6.671 13.474 26.297 1.00 94.25 585 THR A CA 1
ATOM 4607 C C . THR A 1 585 ? -7.440 12.734 27.386 1.00 94.25 585 THR A C 1
ATOM 4609 O O . THR A 1 585 ? -7.484 13.193 28.522 1.00 94.25 585 THR A O 1
ATOM 4612 N N . ILE A 1 586 ? -7.982 11.554 27.069 1.00 94.12 586 ILE A N 1
ATOM 4613 C CA . ILE A 1 586 ? -8.655 10.676 28.034 1.00 94.12 586 ILE A CA 1
ATOM 4614 C C . ILE A 1 586 ? -7.656 10.217 29.101 1.00 94.12 586 ILE A C 1
ATOM 4616 O O . ILE A 1 586 ? -7.930 10.359 30.290 1.00 94.12 586 ILE A O 1
ATOM 4620 N N . LEU A 1 587 ? -6.464 9.758 28.701 1.00 95.00 587 LEU A N 1
ATOM 4621 C CA . LEU A 1 587 ? -5.422 9.350 29.648 1.00 95.00 587 LEU A CA 1
ATOM 4622 C C . LEU A 1 587 ? -4.977 10.498 30.572 1.00 95.00 587 LEU A C 1
ATOM 4624 O O . LEU A 1 587 ? -4.793 10.277 31.768 1.00 95.00 587 LEU A O 1
ATOM 4628 N N . VAL A 1 588 ? -4.819 11.716 30.042 1.00 94.38 588 VAL A N 1
ATOM 4629 C CA . VAL A 1 588 ? -4.481 12.908 30.841 1.00 94.38 588 VAL A CA 1
ATOM 4630 C C . VAL A 1 588 ? -5.566 13.177 31.885 1.00 94.38 588 VAL A C 1
ATOM 4632 O O . VAL A 1 588 ? -5.246 13.374 33.053 1.00 94.38 588 VAL A O 1
ATOM 4635 N N . LEU A 1 589 ? -6.847 13.106 31.511 1.00 92.31 589 LEU A N 1
ATOM 4636 C CA . LEU A 1 589 ? -7.960 13.268 32.454 1.00 92.31 589 LEU A CA 1
ATOM 4637 C C . LEU A 1 589 ? -7.982 12.162 33.524 1.00 92.31 589 LEU A C 1
ATOM 4639 O O . LEU A 1 589 ? -8.200 12.445 34.704 1.00 92.31 589 LEU A O 1
ATOM 4643 N N . MET A 1 590 ? -7.695 10.913 33.146 1.00 92.44 590 MET A N 1
ATOM 4644 C CA . MET A 1 590 ? -7.577 9.802 34.099 1.00 92.44 590 MET A CA 1
ATOM 4645 C C . MET A 1 590 ? -6.431 10.015 35.091 1.00 92.44 590 MET A C 1
ATOM 4647 O O . MET A 1 590 ? -6.570 9.697 36.269 1.00 92.44 590 MET A O 1
ATOM 4651 N N . ARG A 1 591 ? -5.287 10.529 34.627 1.00 93.94 591 ARG A N 1
ATOM 4652 C CA . ARG A 1 591 ? -4.059 10.628 35.426 1.00 93.94 591 ARG A CA 1
ATOM 4653 C C . ARG A 1 591 ? -3.987 11.894 36.275 1.00 93.94 591 ARG A C 1
ATOM 4655 O O . ARG A 1 591 ? -3.643 11.806 37.448 1.00 93.94 591 ARG A O 1
ATOM 4662 N N . GLU A 1 592 ? -4.293 13.048 35.691 1.00 93.50 592 GLU A N 1
ATOM 4663 C CA . GLU A 1 592 ? -4.125 14.356 36.339 1.00 93.50 592 GLU A CA 1
ATOM 4664 C C . GLU A 1 592 ? -5.370 14.772 37.132 1.00 93.50 592 GLU A C 1
ATOM 4666 O O . GLU A 1 592 ? -5.253 15.430 38.163 1.00 93.50 592 GLU A O 1
ATOM 4671 N N . LEU A 1 593 ? -6.564 14.358 36.687 1.00 90.75 593 LEU A N 1
ATOM 4672 C CA . LEU A 1 593 ? -7.836 14.688 37.345 1.00 90.75 593 LEU A CA 1
ATOM 4673 C C . LEU A 1 593 ? -8.509 13.486 38.024 1.00 90.75 593 LEU A C 1
ATOM 4675 O O . LEU A 1 593 ? -9.581 13.642 38.602 1.00 90.75 593 LEU A O 1
ATOM 4679 N N . ASN A 1 594 ? -7.892 12.297 37.999 1.00 88.50 594 ASN A N 1
ATOM 4680 C CA . ASN A 1 594 ? -8.443 11.055 38.565 1.00 88.50 594 ASN A CA 1
ATOM 4681 C C . ASN A 1 594 ? -9.844 10.693 38.031 1.00 88.50 594 ASN A C 1
ATOM 4683 O O . ASN A 1 594 ? -10.632 10.047 38.726 1.00 88.50 594 ASN A O 1
ATOM 4687 N N . MET A 1 595 ? -10.164 11.099 36.797 1.00 89.25 595 MET A N 1
ATOM 4688 C CA . MET A 1 595 ? -11.443 10.767 36.170 1.00 89.25 595 MET A CA 1
ATOM 4689 C C . MET A 1 595 ? -11.523 9.272 35.844 1.00 89.25 595 MET A C 1
ATOM 4691 O O . MET A 1 595 ? -10.556 8.668 35.376 1.00 89.25 595 MET A O 1
ATOM 4695 N N . ARG A 1 596 ? -12.698 8.673 36.062 1.00 86.94 596 ARG A N 1
ATOM 4696 C CA . ARG A 1 596 ? -12.997 7.287 35.681 1.00 86.94 596 ARG A CA 1
ATOM 4697 C C . ARG A 1 596 ? -14.018 7.273 34.556 1.00 86.94 596 ARG A C 1
ATOM 4699 O O . ARG A 1 596 ? -15.027 7.965 34.630 1.00 86.94 596 ARG A O 1
ATOM 4706 N N . PHE A 1 597 ? -13.748 6.463 33.542 1.00 89.94 597 PHE A N 1
ATOM 4707 C CA . PHE A 1 597 ? -14.613 6.302 32.381 1.00 89.94 597 PHE A CA 1
ATOM 4708 C C . PHE A 1 597 ? -15.225 4.898 32.416 1.00 89.94 597 PHE A C 1
ATOM 4710 O O . PHE A 1 597 ? -14.559 3.917 32.093 1.00 89.94 597 PHE A O 1
ATOM 4717 N N . GLU A 1 598 ? -16.475 4.813 32.876 1.00 89.69 598 GLU A N 1
ATOM 4718 C CA . GLU A 1 598 ? -17.252 3.563 32.951 1.00 89.69 598 GLU A CA 1
ATOM 4719 C C . GLU A 1 598 ? -18.107 3.333 31.694 1.00 89.69 598 GLU A C 1
ATOM 4721 O O . GLU A 1 598 ? -18.494 2.206 31.394 1.00 89.69 598 GLU A O 1
ATOM 4726 N N . ASP A 1 599 ? -18.347 4.393 30.922 1.00 92.00 599 ASP A N 1
ATOM 4727 C CA . ASP A 1 599 ? -19.031 4.337 29.634 1.00 92.00 599 ASP A CA 1
ATOM 4728 C C . ASP A 1 599 ? -18.041 4.159 28.481 1.00 92.00 599 ASP A C 1
ATOM 4730 O O . ASP A 1 599 ? -16.888 4.594 28.536 1.00 92.00 599 ASP A O 1
ATOM 4734 N N . SER A 1 600 ? -18.525 3.565 27.393 1.00 93.75 600 SER A N 1
ATOM 4735 C CA . SER A 1 600 ? -17.819 3.578 26.115 1.00 93.75 600 SER A CA 1
ATOM 4736 C C . SER A 1 600 ? -17.880 4.963 25.480 1.00 93.75 600 SER A C 1
ATOM 4738 O O . SER A 1 600 ? -18.871 5.681 25.619 1.00 93.75 600 SER A O 1
ATOM 4740 N N . ILE A 1 601 ? -16.825 5.325 24.754 1.00 95.06 601 ILE A N 1
ATOM 4741 C CA . ILE A 1 601 ? -16.663 6.631 24.118 1.00 95.06 601 ILE A CA 1
ATOM 4742 C C . ILE A 1 601 ? -16.507 6.430 22.613 1.00 95.06 601 ILE A C 1
ATOM 4744 O O . ILE A 1 601 ? -15.594 5.746 22.147 1.00 95.06 601 ILE A O 1
ATOM 4748 N N . SER A 1 602 ? -17.387 7.070 21.854 1.00 95.94 602 SER A N 1
ATOM 4749 C CA . SER A 1 602 ? -17.383 7.079 20.394 1.00 95.94 602 SER A CA 1
ATOM 4750 C C . SER A 1 602 ? -17.023 8.469 19.892 1.00 95.94 602 SER A C 1
ATOM 4752 O O . SER A 1 602 ? -17.678 9.435 20.272 1.00 95.94 602 SER A O 1
ATOM 4754 N N . VAL A 1 603 ? -15.988 8.582 19.058 1.00 96.31 603 VAL A N 1
ATOM 4755 C CA . VAL A 1 603 ? -15.452 9.866 18.583 1.00 96.31 603 VAL A CA 1
ATOM 4756 C C . VAL A 1 603 ? -15.336 9.877 17.063 1.00 96.31 603 VAL A C 1
ATOM 4758 O O . VAL A 1 603 ? -14.691 9.013 16.474 1.00 96.31 603 VAL A O 1
ATOM 4761 N N . LEU A 1 604 ? -15.897 10.896 16.421 1.00 95.31 604 LEU A N 1
ATOM 4762 C CA . LEU A 1 604 ? -15.654 11.219 15.019 1.00 95.31 604 LEU A CA 1
ATOM 4763 C C . LEU A 1 604 ? -14.861 12.525 14.936 1.00 95.31 604 LEU A C 1
ATOM 4765 O O . LEU A 1 604 ? -15.307 13.544 15.457 1.00 95.31 604 LEU A O 1
ATOM 4769 N N . VAL A 1 605 ? -13.712 12.503 14.257 1.00 93.69 605 VAL A N 1
ATOM 4770 C CA . VAL A 1 605 ? -12.864 13.681 14.028 1.00 93.69 605 VAL A CA 1
ATOM 4771 C C . VAL A 1 605 ? -12.823 14.068 12.552 1.00 93.69 605 VAL A C 1
ATOM 4773 O O . VAL A 1 605 ? -12.614 13.226 11.676 1.00 93.69 605 VAL A O 1
ATOM 4776 N N . SER A 1 606 ? -12.970 15.363 12.282 1.00 91.75 606 SER A N 1
ATOM 4777 C CA . SER A 1 606 ? -12.793 15.968 10.962 1.00 91.75 606 SER A CA 1
ATOM 4778 C C . SER A 1 606 ? -12.014 17.267 11.111 1.00 91.75 606 SER A C 1
ATOM 4780 O O . SER A 1 606 ? -12.488 18.193 11.760 1.00 91.75 606 SER A O 1
ATOM 4782 N N . SER A 1 607 ? -10.826 17.360 10.513 1.00 89.06 607 SER A N 1
ATOM 4783 C CA . SER A 1 607 ? -9.989 18.558 10.617 1.00 89.06 607 SER A CA 1
ATOM 4784 C C . SER A 1 607 ? -9.592 19.086 9.249 1.00 89.06 607 SER A C 1
ATOM 4786 O O . SER A 1 607 ? -9.051 18.355 8.422 1.00 89.06 607 SER A O 1
ATOM 4788 N N . ALA A 1 608 ? -9.833 20.379 9.038 1.00 86.25 608 ALA A N 1
ATOM 4789 C CA . ALA A 1 608 ? -9.315 21.126 7.898 1.00 86.25 608 ALA A CA 1
ATOM 4790 C C . ALA A 1 608 ? -7.975 21.818 8.214 1.00 86.25 608 ALA A C 1
ATOM 4792 O O . ALA A 1 608 ? -7.397 22.456 7.334 1.00 86.25 608 ALA A O 1
ATOM 4793 N N . VAL A 1 609 ? -7.484 21.729 9.461 1.00 81.94 609 VAL A N 1
ATOM 4794 C CA . VAL A 1 609 ? -6.254 22.406 9.894 1.00 81.94 609 VAL A CA 1
ATOM 4795 C C . VAL A 1 609 ? -5.035 21.741 9.243 1.00 81.94 609 VAL A C 1
ATOM 4797 O O . VAL A 1 609 ? -4.819 20.546 9.455 1.00 81.94 609 VAL A O 1
ATOM 4800 N N . PRO A 1 610 ? -4.200 22.484 8.492 1.00 74.06 610 PRO A N 1
ATOM 4801 C CA . PRO A 1 610 ? -3.041 21.907 7.820 1.00 74.06 610 PRO A CA 1
ATOM 4802 C C . PRO A 1 610 ? -2.027 21.282 8.785 1.00 74.06 610 PRO A C 1
ATOM 4804 O O . PRO A 1 610 ? -1.488 21.936 9.681 1.00 74.06 610 PRO A O 1
ATOM 4807 N N . GLU A 1 611 ? -1.705 20.014 8.557 1.00 73.88 611 GLU A N 1
ATOM 4808 C CA . GLU A 1 611 ? -0.769 19.265 9.393 1.00 73.88 611 GLU A CA 1
ATOM 4809 C C . GLU A 1 611 ? 0.688 19.625 9.103 1.00 73.88 611 GLU A C 1
ATOM 4811 O O . GLU A 1 611 ? 1.097 19.800 7.954 1.00 73.88 611 GLU A O 1
ATOM 4816 N N . GLY A 1 612 ? 1.493 19.739 10.163 1.00 66.19 612 GLY A N 1
ATOM 4817 C CA . GLY A 1 612 ? 2.934 19.983 10.041 1.00 66.19 612 GLY A CA 1
ATOM 4818 C C . GLY A 1 612 ? 3.301 21.342 9.435 1.00 66.19 612 GLY A C 1
ATOM 4819 O O . GLY A 1 612 ? 4.454 21.552 9.069 1.00 66.19 612 GLY A O 1
ATOM 4820 N N . LYS A 1 613 ? 2.345 22.276 9.323 1.00 68.50 613 LYS A N 1
ATOM 4821 C CA . LYS A 1 613 ? 2.569 23.627 8.775 1.00 68.50 613 LYS A CA 1
ATOM 4822 C C . LYS A 1 613 ? 2.849 24.691 9.839 1.00 68.50 613 LYS A C 1
ATOM 4824 O O . LYS A 1 613 ? 2.848 25.872 9.522 1.00 68.50 613 LYS A O 1
ATOM 4829 N N . GLY A 1 614 ? 3.057 24.286 11.093 1.00 69.88 614 GLY A N 1
ATOM 4830 C CA . GLY A 1 614 ? 3.261 25.228 12.198 1.00 69.88 614 GLY A CA 1
ATOM 4831 C C . GLY A 1 614 ? 2.008 26.036 12.554 1.00 69.88 614 GLY A C 1
ATOM 4832 O O . GLY A 1 614 ? 2.128 27.120 13.103 1.00 69.88 614 GLY A O 1
ATOM 4833 N N . VAL A 1 615 ? 0.813 25.517 12.240 1.00 80.00 615 VAL A N 1
ATOM 4834 C CA . VAL A 1 615 ? -0.483 26.167 12.528 1.00 80.00 615 VAL A CA 1
ATOM 4835 C C . VAL A 1 615 ? -1.284 25.464 13.635 1.00 80.00 615 VAL A C 1
ATOM 4837 O O . VAL A 1 615 ? -2.513 25.507 13.677 1.00 80.00 615 VAL A O 1
ATOM 4840 N N . SER A 1 616 ? -0.569 24.779 14.535 1.00 81.88 616 SER A N 1
ATOM 4841 C CA . SER A 1 616 ? -1.121 24.127 15.734 1.00 81.88 616 SER A CA 1
ATOM 4842 C C . SER A 1 616 ? -2.236 23.102 15.475 1.00 81.88 616 SER A C 1
ATOM 4844 O O . SER A 1 616 ? -3.225 23.039 16.203 1.00 81.88 616 SER A O 1
ATOM 4846 N N . SER A 1 617 ? -2.070 22.256 14.455 1.00 82.62 617 SER A N 1
ATOM 4847 C CA . SER A 1 617 ? -3.058 21.228 14.101 1.00 82.62 617 SER A CA 1
ATOM 4848 C C . SER A 1 617 ? -3.324 20.215 15.221 1.00 82.62 617 SER A C 1
ATOM 4850 O O . SER A 1 617 ? -4.469 19.821 15.414 1.00 82.62 617 SER A O 1
ATOM 4852 N N . SER A 1 618 ? -2.298 19.811 15.978 1.00 86.44 618 SER A N 1
ATOM 4853 C CA . SER A 1 618 ? -2.454 18.894 17.117 1.00 86.44 618 SER A CA 1
ATOM 4854 C C . SER A 1 618 ? -3.256 19.520 18.253 1.00 86.44 618 SER A C 1
ATOM 4856 O O . SER A 1 618 ? -4.187 18.898 18.749 1.00 86.44 618 SER A O 1
ATOM 4858 N N . ALA A 1 619 ? -2.955 20.775 18.595 1.00 87.81 619 ALA A N 1
ATOM 4859 C CA . ALA A 1 619 ? -3.656 21.495 19.651 1.00 87.81 619 ALA A CA 1
ATOM 4860 C C . ALA A 1 619 ? -5.141 21.683 19.309 1.00 87.81 619 ALA A C 1
ATOM 4862 O O . ALA A 1 619 ? -5.993 21.510 20.172 1.00 87.81 619 ALA A O 1
ATOM 4863 N N . ALA A 1 620 ? -5.477 21.966 18.044 1.00 90.69 620 ALA A N 1
ATOM 4864 C CA . ALA A 1 620 ? -6.872 22.038 17.611 1.00 90.69 620 ALA A CA 1
ATOM 4865 C C . ALA A 1 620 ? -7.617 20.703 17.830 1.00 90.69 620 ALA A C 1
ATOM 4867 O O . ALA A 1 620 ? -8.754 20.698 18.295 1.00 90.69 620 ALA A O 1
ATOM 4868 N N . VAL A 1 621 ? -6.976 19.564 17.549 1.00 92.75 621 VAL A N 1
ATOM 4869 C CA . VAL A 1 621 ? -7.562 18.233 17.798 1.00 92.75 621 VAL A CA 1
ATOM 4870 C C . VAL A 1 621 ? -7.733 17.972 19.296 1.00 92.75 621 VAL A C 1
ATOM 4872 O O . VAL A 1 621 ? -8.812 17.561 19.725 1.00 92.75 621 VAL A O 1
ATOM 4875 N N . GLU A 1 622 ? -6.699 18.239 20.092 1.00 94.44 622 GLU A N 1
ATOM 4876 C CA . GLU A 1 622 ? -6.695 18.029 21.544 1.00 94.44 622 GLU A CA 1
ATOM 4877 C C . GLU A 1 622 ? -7.755 18.894 22.241 1.00 94.44 622 GLU A C 1
ATOM 4879 O O . GLU A 1 622 ? -8.550 18.377 23.024 1.00 94.44 622 GLU A O 1
ATOM 4884 N N . VAL A 1 623 ? -7.821 20.190 21.913 1.00 94.56 623 VAL A N 1
ATOM 4885 C CA . VAL A 1 623 ? -8.781 21.139 22.496 1.00 94.56 623 VAL A CA 1
ATOM 4886 C C . VAL A 1 623 ? -10.209 20.763 22.123 1.00 94.56 623 VAL A C 1
ATOM 4888 O O . VAL A 1 623 ? -11.046 20.652 23.015 1.00 94.56 623 VAL A O 1
ATOM 4891 N N . ALA A 1 624 ? -10.495 20.501 20.841 1.00 96.00 624 ALA A N 1
ATOM 4892 C CA . ALA A 1 624 ? -11.834 20.076 20.431 1.00 96.00 624 ALA A CA 1
ATOM 4893 C C . ALA A 1 624 ? -12.253 18.792 21.168 1.00 96.00 624 ALA A C 1
ATOM 4895 O O . ALA A 1 624 ? -13.373 18.703 21.676 1.00 96.00 624 ALA A O 1
ATOM 4896 N N . THR A 1 625 ? -11.336 17.828 21.300 1.00 96.19 625 THR A N 1
ATOM 4897 C CA . THR A 1 625 ? -11.599 16.566 22.002 1.00 96.19 625 THR A CA 1
ATOM 4898 C C . THR A 1 625 ? -11.870 16.796 23.485 1.00 96.19 625 THR A C 1
ATOM 4900 O O . THR A 1 625 ? -12.887 16.329 23.993 1.00 96.19 625 THR A O 1
ATOM 4903 N N . MET A 1 626 ? -11.007 17.537 24.187 1.00 94.31 626 MET A N 1
ATOM 4904 C CA . MET A 1 626 ? -11.190 17.831 25.611 1.00 94.31 626 MET A CA 1
ATOM 4905 C C . MET A 1 626 ? -12.491 18.589 25.871 1.00 94.31 626 MET A C 1
ATOM 4907 O O . MET A 1 626 ? -13.204 18.248 26.811 1.00 94.31 626 MET A O 1
ATOM 4911 N N . SER A 1 627 ? -12.844 19.557 25.020 1.00 94.50 627 SER A N 1
ATOM 4912 C CA . SER A 1 627 ? -14.126 20.259 25.115 1.00 94.50 627 SER A CA 1
ATOM 4913 C C . SER A 1 627 ? -15.313 19.309 24.954 1.00 94.50 627 SER A C 1
ATOM 4915 O O . SER A 1 627 ? -16.289 19.439 25.688 1.00 94.50 627 SER A O 1
ATOM 4917 N N . ALA A 1 628 ? -15.235 18.334 24.041 1.00 94.81 628 ALA A N 1
ATOM 4918 C CA . ALA A 1 628 ? -16.308 17.360 23.838 1.00 94.81 628 ALA A CA 1
ATOM 4919 C C . ALA A 1 628 ? -16.427 16.390 25.023 1.00 94.81 628 ALA A C 1
ATOM 4921 O O . ALA A 1 628 ? -17.528 16.109 25.495 1.00 94.81 628 ALA A O 1
ATOM 4922 N N . VAL A 1 629 ? -15.291 15.918 25.553 1.00 92.75 629 VAL A N 1
ATOM 4923 C CA . VAL A 1 629 ? -15.264 15.053 26.740 1.00 92.75 629 VAL A CA 1
ATOM 4924 C C . VAL A 1 629 ? -15.836 15.788 27.950 1.00 92.75 629 VAL A C 1
ATOM 4926 O O . VAL A 1 629 ? -16.687 15.220 28.635 1.00 92.75 629 VAL A O 1
ATOM 4929 N N . ALA A 1 630 ? -15.432 17.041 28.178 1.00 90.69 630 ALA A N 1
ATOM 4930 C CA . ALA A 1 630 ? -15.958 17.875 29.256 1.00 90.69 630 ALA A CA 1
ATOM 4931 C C . ALA A 1 630 ? -17.474 18.076 29.118 1.00 90.69 630 ALA A C 1
ATOM 4933 O O . ALA A 1 630 ? -18.210 17.791 30.057 1.00 90.69 630 ALA A O 1
ATOM 4934 N N . ALA A 1 631 ? -17.957 18.453 27.928 1.00 90.44 631 ALA A N 1
ATOM 4935 C CA . ALA A 1 631 ? -19.388 18.622 27.677 1.00 90.44 631 ALA A CA 1
ATOM 4936 C C . ALA A 1 631 ? -20.191 17.337 27.962 1.00 90.44 631 ALA A C 1
ATOM 4938 O O . ALA A 1 631 ? -21.257 17.398 28.568 1.00 90.44 631 ALA A O 1
ATOM 4939 N N . SER A 1 632 ? -19.647 16.169 27.603 1.00 89.62 632 SER A N 1
ATOM 4940 C CA . SER A 1 632 ? -20.310 14.872 27.816 1.00 89.62 632 SER A CA 1
ATOM 4941 C C . SER A 1 632 ? -20.330 14.367 29.267 1.00 89.62 632 SER A C 1
ATOM 4943 O O . SER A 1 632 ? -21.046 13.412 29.571 1.00 89.62 632 SER A O 1
ATOM 4945 N N . HIS A 1 633 ? -19.527 14.944 30.167 1.00 81.50 633 HIS A N 1
ATOM 4946 C CA . HIS A 1 633 ? -19.497 14.560 31.588 1.00 81.50 633 HIS A CA 1
ATOM 4947 C C . HIS A 1 633 ? -20.357 15.466 32.474 1.00 81.50 633 HIS A C 1
ATOM 4949 O O . HIS A 1 633 ? -20.526 15.162 33.654 1.00 81.50 633 HIS A O 1
ATOM 4955 N N . GLY A 1 634 ? -20.951 16.513 31.897 1.00 67.44 634 GLY A N 1
ATOM 4956 C CA . GLY A 1 634 ? -21.621 17.566 32.648 1.00 67.44 634 GLY A CA 1
ATOM 4957 C C . GLY A 1 634 ? -20.634 18.597 33.222 1.00 67.44 634 GLY A C 1
ATOM 4958 O O . GLY A 1 634 ? -19.420 18.399 33.138 1.00 67.44 634 GLY A O 1
ATOM 4959 N N . PRO A 1 635 ? -21.152 19.728 33.731 1.00 48.06 635 PRO A N 1
ATOM 4960 C CA . PRO A 1 635 ? -20.354 20.813 34.306 1.00 48.06 635 PRO A CA 1
ATOM 4961 C C . PRO A 1 635 ? -19.620 20.447 35.601 1.00 48.06 635 PRO A C 1
ATOM 4963 O O . PRO A 1 635 ? -20.107 19.562 36.345 1.00 48.06 635 PRO A O 1
#

pLDDT: mean 81.0, std 17.78, range [23.95, 98.0]

Sequence (635 aa):
MPWKFTVVRHLILAGHVVHVVTGAPDYVYTTEIQSPRLFLRKVLLDCGAVQADALTVDRLASLEKYSETAVAPREYILKTEVEWLKSIKADFVVSDVVPVACRAAADAGIRSVCVTNFSWDFIYAEYVMAAGHHHRSIVWQIAEDYSHCEFLIRLPGYCPMPAFRDAIDVPLVVRRLHKSKEEVRRELGIHETAKVVILNFGGQPAGWTLKQECLPDGWLCLVCGASEMNLPSNFIKLAKDTYTPDVIAASDCMLGKIGYGTVSEALAYKIPFIFVRRDYFNEEPFLRNMLEVYYQTGVEMIRRDLLTGHWGPYLEHAVSLKPCYNFGINGGEVAAGLLIDTASGKSYASDKVSGARRLRDAIVLGFELQRVPGRDLSIPEWYANAENELRTGSPVAETQDTIFTPTYPEDIEILHGDAMGLSDTINFLKTLSELDVVLDSSTSPEKRQRRERKAAAKLFNWEEDIFVTRAPGRLDVVGGIADYSGSLVLQLPIREACHIALQKNHPTKQRLWKHAQARQDAKGLGPTPVLQIVSFGSELSNRGPTFDMDLSDFMDGDRPMSYEKARSYFASDPSQRWAAYIAGTILVLMRELNMRFEDSISVLVSSAVPEGKGVSSSAAVEVATMSAVAASHGP

Radius of gyration: 27.46 Å; chains: 1; bounding box: 64×71×75 Å

Secondary structure (DSSP, 8-state):
-HHHHHHHHHHHHTT--EEEE-SS-THHHHTT---TTEEEE---S---PPBSSSSBB-HHHHHHHHIIIIITTHHHHHHHHHHHHHHTT-S-EEESS-HHHHHHHHHHT--EEEEES--HHHHHHHHHHHH-GGGHHHHHHHHHHHHTSSEEEEPSSPPP-TT-S-EEE---B-PPPSS-HHHHHHHTT--TT-EEEEEESTTS--SS---GGGS-TTEEEEETT--S----TTEEEPPTT--HHHHHHHSSEEEE---HHHHHHHHHTT--EEE-PPBT-TTHHHHHHIIIIISS-EEEPPHHHHHHT--HHHHHHHHH------S--BHHHHHHHHHHHHHTT---S-S---HHHHHHHHHHHHHHTTPPSS------HHHHHHHHTT----------------PPPTT---SS---TT-HHHHHHHHHHHHHHHTTT----TT----HHHHHHTTT--TTS--EEEEEEEEEEEE-TTGGGTT---EEEEEEEEEEEEEEEE-TTT----HHHHHHHHHHTS-S--EEEEEETTGGGSSS-SEEEEEGGGGEETTEEPPHHHHHHHHHS-TTTGGGHHHHHHHHHHHHHS-----SEEEEEEEE-SPTTSSS-HHHHHHHHHHHHHHHHH--

Foldseek 3Di:
DLLPQLLVQLLVVVPAQDEDEDCDDPCVNCVVDDDPSYHYDDDDLADAWDAPFLFETDLVVRLVVRCVRDVPCPVVVLVVLLVVCVVVVPLEEEDCLSLSSLVSCVVNVHAYEYEYQEHVLQLNLVSCVVVDDPSNVVSLSSLCSQLSHQAYAHAALHDDDLSGQYYDYFYQAADDAPDALVVVCVVQVHDPPAAEEEEDSPQTDDPADADPLLEPPRHAYEYANDDPDDHPPRYHYDDPPDPVLNVQLNHQAYEYADDSHVLSSCQVSVHQYEYEHHHSPVSRLSSVCCCPQPFNRYDYDYPVCVRVSVCHLVSVVNNVTGGDRDIDNSRSNVVSVVRVCVSVPDRPHDPDDDPPVRSVVSVVVSVCLLDDPDDDDDDPPVRVVVVVVPDPDDDDDPPDPDPPPLDADPQDDDPDDDPVSQPVSSVVNVLLSVLCVVVPDPDDPPCSDDVLSVLSSQQDDPVFDKFKFKFFFKDWPPQLVVVPVVDDTDIDGDSWIKMKIKDWAQQVPGRDDPSRVSVVVVVVPPRAAKEKEAEPPLSVDSADRIDMDGPCVLDDDPAGDDPVVLQVVLVVRPNRVLCCLQVVLVSCCCHVVVDDRNTHMGMYMYTPQRPPPSRHRSVRSNVNNNVRVDVNVDD

Organism: NCBI:txid192259